Protein AF-A0AAD1U0U0-F1 (afdb_monomer_lite)

pLDDT: mean 70.33, std 24.18, range [26.95, 98.44]

Secondary structure (DSSP, 8-state):
---------------------------SS----HHHHHHHHHHHHHHHHHHHTS-HHHHHHHHHHS-S-HHHHHHHHHHHHHHHHHHHHHHHHHHHHHHHHHHHHHHHHHHHHHHHHHHHHHHHHHHHHHHHHHHHHHHHHHHHHHHHHHHHHHHHHHHHHHHHHHHHHHHHHHHHHHHHHHHHHHHHHHHHHHHHHHHHHHHHHHHHHHHHHHHHHHHHHHHHHHHHHHHHHHHHHHHHHHHHHHHHHHHHHHHHHHHHHHHHHHHHHHHHHHHHHHHHHHHHHHHHHHHHHHHTTS------------------------------------------------------------------S---------------------------------------------------SSSTTHHHHHHHHHHHHHHHHHHHHHHHHHHHHHHHHHHHHHHHHHHHHHHHHHHTTSS----------------------------------------SHHHHHHHHHHHHT--HHHHHHHHHHHHHHHHSTTHHHHTTS-HHHHHHHHHHTT--GGGHHHHHHHHHHHHHHHHHHHHHHHHHHHHHHHTS---------------------------------------

Foldseek 3Di:
DDDDDDDDDDPDDDPPPPPDPPDPDPPPPPCPPPVVVVVVVVVVVVVVVVLVPDDPVVVVVVVVVVVPVVVVVVVVVVVVVVVVVVVVVVVVVVVVVVVVVVVVVVVVVVVVVVVVVVVVVVVVVVVVVVVVVVVVVVVVVVVVVVVVVVVVVVVVVVVVVVVVVVVVVVVVVVVVVVVVVVVVVVVVVVVVVVVVVVVVVVVVVVVVVVVVVVVVVVVVVVVVVVVVVVVVVVVVVVVVVVVVVVVVVVVVVVVVVVVVVVVVVVVVVVVVVVVVVVVVVVVVVVVVVVVVVVVPPDDDDDDDDDDDDDDDDDDDDDDDDDDDDDDDDDDDDDDDDDDDDDDDDDDDDDDDDDDDDDDDDDDDDDDDDDDDDDDPDDDDDDDDDDDDDDDDDDDDDDDDDDDDDDDDDDDDDDDPDPPVPVVVVVVVVVVVVVVVVVVVVVVVVVVVVVVVVVVVVVVVVVVVVVVVVVVVPPDDDDDDDDDDDDDDDDDDDDDDDDDDDDDDDDDDDDDPDDPPVVVVVVVVVVVVPDDVLLVVLLVLLVVLLVPDPPNVVCVPDDSVVVVVVCVVVVPDSVCSNVVSNVVSVVVVVVVVVVVVVVVVVVCVVVPPPPPDDDDDDDDDDDDDDDDDDDDDDDDDDDDDDDDDDDD

Sequence (647 aa):
MIPTSLSNQPRKGVRKSFRRRSSRKNKDYADIDDNNLAYISKMIDDFKYKVDDLSYTEKKALQNSYNVNIEDELVDAYKAINSIEKDLKKLVSVSEMVLEKCDDYDIKLQSVTQEKQDLASDIQYLQEMYDQVKEREVQKNSKMQDLEQEIENLQNKNKELKQENDWFETKISTLQEETEIKADEIDQEKANTDHIDKKYRDKLSSLRLEIDDKKEEISILNKALENERNSADAIEKQKDKFLKEISALKETNKDIKEKMHHYKKSCRKINDELQKSFQINSELEMKIAKLEMERTQHFHRPQKKLGESIPSNLLQMKDTKESQNLFDYQNNTLDEDLIDEDIHEVEFSDIVSDKNKTCQLDSLADELDFYDQADDQHDDYYYNNTEVYEDQAPQNHDFQTEETLEIDSEEISDQDEHILENSSQSEFEVRYQTNRTMEERLEMKSQEENYEEDKHTESSKEDILIQDQHQRKNTGTSSDLDSYMLCKNCMKEKGIIYEKKESEEAKSSKSAKSNTSEKEDKNLAYLKNRNPMKEFFVLTAQAVKLNSPYMNTILNLHVNQMYEQVQKDNTPFYKWSEWIEETLHRIIVKKIYSEAFIKQNMNKILSRPRSKSHSRSPAPRQPPKSPPKQTPTQKKPRRKNSASSNS

Organism: Euplotes crassus (NCBI:txid5936)

Structure (mmCIF, N/CA/C/O backbone):
data_AF-A0AAD1U0U0-F1
#
_entry.id   AF-A0AAD1U0U0-F1
#
loop_
_atom_site.group_PDB
_atom_site.id
_atom_site.type_symbol
_atom_site.label_atom_id
_atom_site.label_alt_id
_atom_site.label_comp_id
_atom_site.label_asym_id
_atom_site.label_entity_id
_atom_site.label_seq_id
_atom_site.pdbx_PDB_ins_code
_atom_site.Cartn_x
_atom_site.Cartn_y
_atom_site.Cartn_z
_atom_site.occupancy
_atom_site.B_iso_or_equiv
_atom_site.auth_seq_id
_atom_site.auth_comp_id
_atom_site.auth_asym_id
_atom_site.auth_atom_id
_atom_site.pdbx_PDB_model_num
ATOM 1 N N . MET A 1 1 ? 32.831 19.933 -7.965 1.00 36.50 1 MET A N 1
ATOM 2 C CA . MET A 1 1 ? 33.942 20.739 -8.523 1.00 36.50 1 MET A CA 1
ATOM 3 C C . MET A 1 1 ? 34.100 20.377 -9.996 1.00 36.50 1 MET A C 1
ATOM 5 O O . MET A 1 1 ? 34.461 19.248 -10.285 1.00 36.50 1 MET A O 1
ATOM 9 N N . ILE A 1 2 ? 33.739 21.280 -10.911 1.00 35.88 2 ILE A N 1
ATOM 10 C CA . ILE A 1 2 ? 33.733 21.055 -12.370 1.00 35.88 2 ILE A CA 1
ATOM 11 C C . ILE A 1 2 ? 34.840 21.921 -12.985 1.00 35.88 2 ILE A C 1
ATOM 13 O O . ILE A 1 2 ? 34.840 23.126 -12.715 1.00 35.88 2 ILE A O 1
ATOM 17 N N . PRO A 1 3 ? 35.754 21.385 -13.814 1.00 53.16 3 PRO A N 1
ATOM 18 C CA . PRO A 1 3 ? 36.706 22.216 -14.522 1.00 53.16 3 PRO A CA 1
ATOM 19 C C . PRO A 1 3 ? 36.216 22.570 -15.935 1.00 53.16 3 PRO A C 1
ATOM 21 O O . PRO A 1 3 ? 35.903 21.721 -16.763 1.00 53.16 3 PRO A O 1
ATOM 24 N N . THR A 1 4 ? 36.254 23.879 -16.181 1.00 40.59 4 THR A N 1
ATOM 25 C CA . THR A 1 4 ? 36.732 24.553 -17.400 1.00 40.59 4 THR A CA 1
ATOM 26 C C . THR A 1 4 ? 36.041 24.304 -18.742 1.00 40.59 4 THR A C 1
ATOM 28 O O . THR A 1 4 ? 36.277 23.343 -19.467 1.00 40.59 4 THR A O 1
ATOM 31 N N . SER A 1 5 ? 35.324 25.358 -19.123 1.00 46.16 5 SER A N 1
ATOM 32 C CA . SER A 1 5 ? 35.104 25.869 -20.470 1.00 46.16 5 SER A CA 1
ATOM 33 C C . SER A 1 5 ? 36.336 25.798 -21.389 1.00 46.16 5 SER A C 1
ATOM 35 O O . SER A 1 5 ? 37.386 26.376 -21.113 1.00 46.16 5 SER A O 1
ATOM 37 N N . LEU A 1 6 ? 36.159 25.188 -22.565 1.00 40.03 6 LEU A N 1
ATOM 38 C CA . LEU A 1 6 ? 37.072 25.310 -23.704 1.00 40.03 6 LEU A CA 1
ATOM 39 C C . LEU A 1 6 ? 36.386 26.050 -24.859 1.00 40.03 6 LEU A C 1
ATOM 41 O O . LEU A 1 6 ? 35.700 25.480 -25.697 1.00 40.03 6 LEU A O 1
ATOM 45 N N . SER A 1 7 ? 36.577 27.369 -24.830 1.00 41.62 7 SER A N 1
ATOM 46 C CA . SER A 1 7 ? 37.058 28.211 -25.934 1.00 41.62 7 SER A CA 1
ATOM 47 C C . SER A 1 7 ? 36.774 27.737 -27.372 1.00 41.62 7 SER A C 1
ATOM 49 O O . SER A 1 7 ? 37.523 26.962 -27.968 1.00 41.62 7 SER A O 1
ATOM 51 N N . ASN A 1 8 ? 35.734 28.328 -27.965 1.00 46.19 8 ASN A N 1
ATOM 52 C CA . ASN A 1 8 ? 35.511 28.393 -29.407 1.00 46.19 8 ASN A CA 1
ATOM 53 C C . ASN A 1 8 ? 36.633 29.195 -30.094 1.00 46.19 8 ASN A C 1
ATOM 55 O O . ASN A 1 8 ? 36.686 30.421 -29.993 1.00 46.19 8 ASN A O 1
ATOM 59 N N . GLN A 1 9 ? 37.495 28.515 -30.851 1.00 38.00 9 GLN A N 1
ATOM 60 C CA . GLN A 1 9 ? 38.409 29.141 -31.813 1.00 38.00 9 GLN A CA 1
ATOM 61 C C . GLN A 1 9 ? 37.787 29.103 -33.223 1.00 38.00 9 GLN A C 1
ATOM 63 O O . GLN A 1 9 ? 37.412 28.027 -33.697 1.00 38.00 9 GLN A O 1
ATOM 68 N N . PRO A 1 10 ? 37.698 30.237 -33.943 1.00 45.94 10 PRO A N 1
ATOM 69 C CA . PRO A 1 10 ? 37.178 30.262 -35.303 1.00 45.94 10 PRO A CA 1
ATOM 70 C C . PRO A 1 10 ? 38.199 29.654 -36.274 1.00 45.94 10 PRO A C 1
ATOM 72 O O . PRO A 1 10 ? 39.326 30.139 -36.416 1.00 45.94 10 PRO A O 1
ATOM 75 N N . ARG A 1 11 ? 37.798 28.589 -36.980 1.00 44.91 11 ARG A N 1
ATOM 76 C CA . ARG A 1 11 ? 38.588 27.983 -38.061 1.00 44.91 11 ARG A CA 1
ATOM 77 C C . ARG A 1 11 ? 38.827 29.020 -39.164 1.00 44.91 11 ARG A C 1
ATOM 79 O O . ARG A 1 11 ? 37.921 29.390 -39.905 1.00 44.91 11 ARG A O 1
ATOM 86 N N . LYS A 1 12 ? 40.075 29.481 -39.270 1.00 44.38 12 LYS A N 1
ATOM 87 C CA . LYS A 1 12 ? 40.569 30.335 -40.355 1.00 44.38 12 LYS A CA 1
ATOM 88 C C . LYS A 1 12 ? 40.355 29.625 -41.695 1.00 44.38 12 LYS A C 1
ATOM 90 O O . LYS A 1 12 ? 40.937 28.575 -41.952 1.00 44.38 12 LYS A O 1
ATOM 95 N N . GLY A 1 13 ? 39.523 30.220 -42.548 1.00 44.41 13 GLY A N 1
ATOM 96 C CA . GLY A 1 13 ? 39.290 29.771 -43.914 1.00 44.41 13 GLY A CA 1
ATOM 97 C C . GLY A 1 13 ? 40.572 29.814 -44.743 1.00 44.41 13 GLY A C 1
ATOM 98 O O . GLY A 1 13 ? 41.106 30.882 -45.044 1.00 44.41 13 GLY A O 1
ATOM 99 N N . VAL A 1 14 ? 41.048 28.641 -45.151 1.00 45.06 14 VAL A N 1
ATOM 100 C CA . VAL A 1 14 ? 42.118 28.494 -46.139 1.00 45.06 14 VAL A CA 1
ATOM 101 C C . VAL A 1 14 ? 41.505 28.720 -47.522 1.00 45.06 14 VAL A C 1
ATOM 103 O O . VAL A 1 14 ? 41.015 27.798 -48.172 1.00 45.06 14 VAL A O 1
ATOM 106 N N . ARG A 1 15 ? 41.509 29.976 -47.983 1.00 43.19 15 ARG A N 1
ATOM 107 C CA . ARG A 1 15 ? 41.239 30.320 -49.386 1.00 43.19 15 ARG A CA 1
ATOM 108 C C . ARG A 1 15 ? 42.351 29.727 -50.257 1.00 43.19 15 ARG A C 1
ATOM 110 O O . ARG A 1 15 ? 43.409 30.332 -50.413 1.00 43.19 15 ARG A O 1
ATOM 117 N N . LYS A 1 16 ? 42.117 28.545 -50.837 1.00 49.50 16 LYS A N 1
ATOM 118 C CA . LYS A 1 16 ? 42.937 28.014 -51.935 1.00 49.50 16 LYS A CA 1
ATOM 119 C C . LYS A 1 16 ? 42.712 28.896 -53.164 1.00 49.50 16 LYS A C 1
ATOM 121 O O . LYS A 1 16 ? 41.700 28.798 -53.851 1.00 49.50 16 LYS A O 1
ATOM 126 N N . SER A 1 17 ? 43.655 29.797 -53.406 1.00 41.38 17 SER A N 1
ATOM 127 C CA . SER A 1 17 ? 43.750 30.594 -54.621 1.00 41.38 17 SER A CA 1
ATOM 128 C C . SER A 1 17 ? 43.980 29.670 -55.818 1.00 41.38 17 SER A C 1
ATOM 130 O O . SER A 1 17 ? 45.061 29.119 -56.024 1.00 41.38 17 SER A O 1
ATOM 132 N N . PHE A 1 18 ? 42.934 29.498 -56.623 1.00 42.28 18 PHE A N 1
ATOM 133 C CA . PHE A 1 18 ? 42.997 28.870 -57.937 1.00 42.28 18 PHE A CA 1
ATOM 134 C C . PHE A 1 18 ? 43.874 29.746 -58.851 1.00 42.28 18 PHE A C 1
ATOM 136 O O . PHE A 1 18 ? 43.409 30.694 -59.487 1.00 42.28 18 PHE A O 1
ATOM 143 N N . ARG A 1 19 ? 45.183 29.467 -58.891 1.00 43.00 19 ARG A N 1
ATOM 144 C CA . ARG A 1 19 ? 46.082 29.992 -59.926 1.00 43.00 19 ARG A CA 1
ATOM 145 C C . ARG A 1 19 ? 45.639 29.396 -61.262 1.00 43.00 19 ARG A C 1
ATOM 147 O O . ARG A 1 19 ? 46.023 28.283 -61.610 1.00 43.00 19 ARG A O 1
ATOM 154 N N . ARG A 1 20 ? 44.854 30.157 -62.027 1.00 42.75 20 ARG A N 1
ATOM 155 C CA . ARG A 1 20 ? 44.736 29.973 -63.477 1.00 42.75 20 ARG A CA 1
ATOM 156 C C . ARG A 1 20 ? 46.156 29.986 -64.051 1.00 42.75 20 ARG A C 1
ATOM 158 O O . ARG A 1 20 ? 46.801 31.033 -64.061 1.00 42.75 20 ARG A O 1
ATOM 165 N N . ARG A 1 21 ? 46.662 28.833 -64.501 1.00 43.31 21 ARG A N 1
ATOM 166 C CA . ARG A 1 21 ? 47.810 28.771 -65.414 1.00 43.31 21 ARG A CA 1
ATOM 167 C C . ARG A 1 21 ? 47.353 29.403 -66.726 1.00 43.31 21 ARG A C 1
ATOM 169 O O . ARG A 1 21 ? 46.822 28.738 -67.605 1.00 43.31 21 ARG A O 1
ATOM 176 N N . SER A 1 22 ? 47.502 30.719 -66.817 1.00 44.03 22 SER A N 1
ATOM 177 C CA . SER A 1 22 ? 47.452 31.431 -68.081 1.00 44.03 22 SER A CA 1
ATOM 178 C C . SER A 1 22 ? 48.568 30.889 -68.968 1.00 44.03 22 SER A C 1
ATOM 180 O O . SER A 1 22 ? 49.738 30.998 -68.606 1.00 44.03 22 SER A O 1
ATOM 182 N N . SER A 1 23 ? 48.187 30.294 -70.098 1.00 47.66 23 SER A N 1
ATOM 183 C CA . SER A 1 23 ? 48.864 30.407 -71.392 1.00 47.66 23 SER A CA 1
ATOM 184 C C . SER A 1 23 ? 50.284 30.988 -71.303 1.00 47.66 23 SER A C 1
ATOM 186 O O . SER A 1 23 ? 50.476 32.194 -71.485 1.00 47.66 23 SER A O 1
ATOM 188 N N . ARG A 1 24 ? 51.289 30.134 -71.060 1.00 47.12 24 ARG A N 1
ATOM 189 C CA . ARG A 1 24 ? 52.658 30.433 -71.490 1.00 47.12 24 ARG A CA 1
ATOM 190 C C . ARG A 1 24 ? 52.608 30.478 -73.013 1.00 47.12 24 ARG A C 1
ATOM 192 O O . ARG A 1 24 ? 52.646 29.451 -73.676 1.00 47.12 24 ARG A O 1
ATOM 199 N N . LYS A 1 25 ? 52.413 31.681 -73.550 1.00 50.91 25 LYS A N 1
ATOM 200 C CA . LYS A 1 25 ? 52.698 31.974 -74.948 1.00 50.91 25 LYS A CA 1
ATOM 201 C C . LYS A 1 25 ? 54.181 31.659 -75.133 1.00 50.91 25 LYS A C 1
ATOM 203 O O . LYS A 1 25 ? 54.999 32.305 -74.485 1.00 50.91 25 LYS A O 1
ATOM 208 N N . ASN A 1 26 ? 54.494 30.659 -75.954 1.00 46.81 26 ASN A N 1
ATOM 209 C CA . ASN A 1 26 ? 55.820 30.476 -76.534 1.00 46.81 26 ASN A CA 1
ATOM 210 C C . ASN A 1 26 ? 56.212 31.808 -77.182 1.00 46.81 26 ASN A C 1
ATOM 212 O O . ASN A 1 26 ? 55.686 32.166 -78.234 1.00 46.81 26 ASN A O 1
ATOM 216 N N . LYS A 1 27 ? 57.056 32.576 -76.494 1.00 49.09 27 LYS A N 1
ATOM 217 C CA . LYS A 1 27 ? 57.597 33.860 -76.950 1.00 49.09 27 LYS A CA 1
ATOM 218 C C . LYS A 1 27 ? 59.103 33.756 -77.228 1.00 49.09 27 LYS A C 1
ATOM 220 O O . LYS A 1 27 ? 59.750 34.778 -77.387 1.00 49.09 27 LYS A O 1
ATOM 225 N N . ASP A 1 28 ? 59.613 32.527 -77.337 1.00 50.16 28 ASP A N 1
ATOM 226 C CA . ASP A 1 28 ? 61.048 32.218 -77.368 1.00 50.16 28 ASP A CA 1
ATOM 227 C C . ASP A 1 28 ? 61.528 31.720 -78.751 1.00 50.16 28 ASP A C 1
ATOM 229 O O . ASP A 1 28 ? 62.601 31.146 -78.864 1.00 50.16 28 ASP A O 1
ATOM 233 N N . TYR A 1 29 ? 60.749 31.937 -79.822 1.00 51.44 29 TYR A N 1
ATOM 234 C CA . TYR A 1 29 ? 61.139 31.595 -81.206 1.00 51.44 29 TYR A CA 1
ATOM 235 C C . TYR A 1 29 ? 61.233 32.812 -82.145 1.00 51.44 29 TYR A C 1
ATOM 237 O O . TYR A 1 29 ? 61.257 32.647 -83.360 1.00 51.44 29 TYR A O 1
ATOM 245 N N . ALA A 1 30 ? 61.274 34.032 -81.601 1.00 51.22 30 ALA A N 1
ATOM 246 C CA . ALA A 1 30 ? 61.360 35.267 -82.390 1.00 51.22 30 ALA A CA 1
ATOM 247 C C . ALA A 1 30 ? 62.733 35.964 -82.330 1.00 51.22 30 ALA A C 1
ATOM 249 O O . ALA A 1 30 ? 62.846 37.067 -82.844 1.00 51.22 30 ALA A O 1
ATOM 250 N N . ASP A 1 31 ? 63.758 35.314 -81.772 1.00 52.56 31 ASP A N 1
ATOM 251 C CA . ASP A 1 31 ? 65.154 35.758 -81.864 1.00 52.56 31 ASP A CA 1
ATOM 252 C C . ASP A 1 31 ? 65.916 34.800 -82.796 1.00 52.56 31 ASP A C 1
ATOM 254 O O . ASP A 1 31 ? 66.791 34.038 -82.387 1.00 52.56 31 ASP A O 1
ATOM 258 N N . ILE A 1 32 ? 65.543 34.786 -84.080 1.00 55.25 32 ILE A N 1
ATOM 259 C CA . ILE A 1 32 ? 66.512 34.402 -85.111 1.00 55.25 32 ILE A CA 1
ATOM 260 C C . ILE A 1 32 ? 67.440 35.607 -85.211 1.00 55.25 32 ILE A C 1
ATOM 262 O O . ILE A 1 32 ? 67.075 36.608 -85.817 1.00 55.25 32 ILE A O 1
ATOM 266 N N . ASP A 1 33 ? 68.585 35.511 -84.537 1.00 58.72 33 ASP A N 1
ATOM 267 C CA . ASP A 1 33 ? 69.650 36.509 -84.489 1.00 58.72 33 ASP A CA 1
ATOM 268 C C . ASP A 1 33 ? 69.796 37.272 -85.819 1.00 58.72 33 ASP A C 1
ATOM 270 O O . ASP A 1 33 ? 70.274 36.715 -86.814 1.00 58.72 33 ASP A O 1
ATOM 274 N N . ASP A 1 34 ? 69.487 38.573 -85.819 1.00 61.00 34 ASP A N 1
ATOM 275 C CA . ASP A 1 34 ? 69.817 39.503 -86.913 1.00 61.00 34 ASP A CA 1
ATOM 276 C C . ASP A 1 34 ? 71.318 39.438 -87.282 1.00 61.00 34 ASP A C 1
ATOM 278 O O . ASP A 1 34 ? 71.718 39.749 -88.406 1.00 61.00 34 ASP A O 1
ATOM 282 N N . ASN A 1 35 ? 72.159 38.940 -86.365 1.00 63.62 35 ASN A N 1
ATOM 283 C CA . ASN A 1 35 ? 73.574 38.651 -86.594 1.00 63.62 35 ASN A CA 1
ATOM 284 C C . ASN A 1 35 ? 73.818 37.570 -87.662 1.00 63.62 35 ASN A C 1
ATOM 286 O O . ASN A 1 35 ? 74.801 37.670 -88.399 1.00 63.62 35 ASN A O 1
ATOM 290 N N . ASN A 1 36 ? 72.940 36.571 -87.799 1.00 63.91 36 ASN A N 1
ATOM 291 C CA . ASN A 1 36 ? 73.080 35.538 -88.832 1.00 63.91 36 ASN A CA 1
ATOM 292 C C . ASN A 1 36 ? 72.723 36.083 -90.220 1.00 63.91 36 ASN A C 1
ATOM 294 O O . ASN A 1 36 ? 73.414 35.777 -91.193 1.00 63.91 36 ASN A O 1
ATOM 298 N N . LEU A 1 37 ? 71.707 36.949 -90.315 1.00 71.00 37 LEU A N 1
ATOM 299 C CA . LEU A 1 37 ? 71.392 37.642 -91.567 1.00 71.00 37 LEU A CA 1
ATOM 300 C C . LEU A 1 37 ? 72.493 38.638 -91.954 1.00 71.00 37 LEU A C 1
ATOM 302 O O . LEU A 1 37 ? 72.894 38.671 -93.117 1.00 71.00 37 LEU A O 1
ATOM 306 N N . ALA A 1 38 ? 73.043 39.389 -90.995 1.00 74.31 38 ALA A N 1
ATOM 307 C CA . ALA A 1 38 ? 74.148 40.316 -91.243 1.00 74.31 38 ALA A CA 1
ATOM 308 C C . ALA A 1 38 ? 75.435 39.598 -91.696 1.00 74.31 38 ALA A C 1
ATOM 310 O O . ALA A 1 38 ? 76.125 40.075 -92.600 1.00 74.31 38 ALA A O 1
ATOM 311 N N . TYR A 1 39 ? 75.742 38.432 -91.116 1.00 76.94 39 TYR A N 1
ATOM 312 C CA . TYR A 1 39 ? 76.887 37.612 -91.520 1.00 76.94 39 TYR A CA 1
ATOM 313 C C . TYR A 1 39 ? 76.736 37.072 -92.948 1.00 76.94 39 TYR A C 1
ATOM 315 O O . TYR A 1 39 ? 77.674 37.174 -93.741 1.00 76.94 39 TYR A O 1
ATOM 323 N N . ILE A 1 40 ? 75.549 36.567 -93.303 1.00 73.94 40 ILE A N 1
ATOM 324 C CA . ILE A 1 40 ? 75.258 36.097 -94.666 1.00 73.94 40 ILE A CA 1
ATOM 325 C C . ILE A 1 40 ? 75.335 37.261 -95.663 1.00 73.94 40 ILE A C 1
ATOM 327 O O . ILE A 1 40 ? 75.957 37.112 -96.714 1.00 73.94 40 ILE A O 1
ATOM 331 N N . SER A 1 41 ? 74.790 38.434 -95.322 1.00 80.19 41 SER A N 1
ATOM 332 C CA . SER A 1 41 ? 74.857 39.620 -96.188 1.00 80.19 41 SER A CA 1
ATOM 333 C C . SER A 1 41 ? 76.301 40.059 -96.446 1.00 80.19 41 SER A C 1
ATOM 335 O O . SER A 1 41 ? 76.681 40.268 -97.596 1.00 80.19 41 SER A O 1
ATOM 337 N N . LYS A 1 42 ? 77.139 40.104 -95.402 1.00 82.12 42 LYS A N 1
ATOM 338 C CA . LYS A 1 42 ? 78.563 40.441 -95.537 1.00 82.12 42 LYS A CA 1
ATOM 339 C C . LYS A 1 42 ? 79.320 39.425 -96.396 1.00 82.12 42 LYS A C 1
ATOM 341 O O . LYS A 1 42 ? 80.149 39.812 -97.211 1.00 82.12 42 LYS A O 1
ATOM 346 N N . MET A 1 43 ? 79.017 38.136 -96.250 1.00 79.25 43 MET A N 1
ATOM 347 C CA . MET A 1 43 ? 79.652 37.087 -97.049 1.00 79.25 43 MET A CA 1
ATOM 348 C C . MET A 1 43 ? 79.281 37.195 -98.538 1.00 79.25 43 MET A C 1
ATOM 350 O O . MET A 1 43 ? 80.135 36.973 -99.394 1.00 79.25 43 MET A O 1
ATOM 354 N N . ILE A 1 44 ? 78.032 37.574 -98.846 1.00 79.75 44 ILE A N 1
ATOM 355 C CA . ILE A 1 44 ? 77.566 37.839 -100.217 1.00 79.75 44 ILE A CA 1
ATOM 356 C C . ILE A 1 44 ? 78.276 39.063 -100.808 1.00 79.75 44 ILE A C 1
ATOM 358 O O . ILE A 1 44 ? 78.692 39.018 -101.967 1.00 79.75 44 ILE A O 1
ATOM 362 N N . ASP A 1 45 ? 78.445 40.132 -100.030 1.00 81.75 45 ASP A N 1
ATOM 363 C CA . ASP A 1 45 ? 79.124 41.348 -100.489 1.00 81.75 45 ASP A CA 1
ATOM 364 C C . ASP A 1 45 ? 80.631 41.119 -100.707 1.00 81.75 45 ASP A C 1
ATOM 366 O O . ASP A 1 45 ? 81.165 41.522 -101.742 1.00 81.75 45 ASP A O 1
ATOM 370 N N . ASP A 1 46 ? 81.296 40.371 -99.819 1.00 78.94 46 ASP A N 1
ATOM 371 C CA . ASP A 1 46 ? 82.694 39.949 -99.995 1.00 78.94 46 ASP A CA 1
ATOM 372 C C . ASP A 1 46 ? 82.865 39.054 -101.240 1.00 78.94 46 ASP A C 1
ATOM 374 O O . ASP A 1 46 ? 83.877 39.138 -101.945 1.00 78.94 46 ASP A O 1
ATOM 378 N N . PHE A 1 47 ? 81.877 38.202 -101.542 1.00 75.56 47 PHE A N 1
ATOM 379 C CA . PHE A 1 47 ? 81.871 37.391 -102.762 1.00 75.56 47 PHE A CA 1
ATOM 380 C C . PHE A 1 47 ? 81.680 38.239 -104.019 1.00 75.56 47 PHE A C 1
ATOM 382 O O . PHE A 1 47 ? 82.400 38.031 -104.994 1.00 75.56 47 PHE A O 1
ATOM 389 N N . LYS A 1 48 ? 80.758 39.209 -104.006 1.00 78.06 48 LYS A N 1
ATOM 390 C CA . LYS A 1 48 ? 80.564 40.138 -105.130 1.00 78.06 48 LYS A CA 1
ATOM 391 C C . LYS A 1 48 ? 81.834 40.922 -105.429 1.00 78.06 48 LYS A C 1
ATOM 393 O O . LYS A 1 48 ? 82.244 40.973 -106.583 1.00 78.06 48 LYS A O 1
ATOM 398 N N . TYR A 1 49 ? 82.497 41.436 -104.394 1.00 80.00 49 TYR A N 1
ATOM 399 C CA . TYR A 1 49 ? 83.735 42.197 -104.555 1.00 80.00 49 TYR A CA 1
ATOM 400 C C . TYR A 1 49 ? 84.852 41.344 -105.177 1.00 80.00 49 TYR A C 1
ATOM 402 O O . TYR A 1 49 ? 85.513 41.764 -106.123 1.00 80.00 49 TYR A O 1
ATOM 410 N N . LYS A 1 50 ? 85.008 40.093 -104.716 1.00 74.69 50 LYS A N 1
ATOM 411 C CA . LYS A 1 50 ? 85.962 39.138 -105.308 1.00 74.69 50 LYS A CA 1
ATOM 412 C C . LYS A 1 50 ? 85.614 38.749 -106.741 1.00 74.69 50 LYS A C 1
ATOM 414 O O . LYS A 1 50 ? 86.519 38.490 -107.526 1.00 74.69 50 LYS A O 1
ATOM 419 N N . VAL A 1 51 ? 84.328 38.667 -107.080 1.00 67.12 51 VAL A N 1
ATOM 420 C CA . VAL A 1 51 ? 83.886 38.363 -108.445 1.00 67.12 51 VAL A CA 1
ATOM 421 C C . VAL A 1 51 ? 84.142 39.550 -109.370 1.00 67.12 51 VAL A C 1
ATOM 423 O O . VAL A 1 51 ? 84.561 39.337 -110.506 1.00 67.12 51 VAL A O 1
ATOM 426 N N . ASP A 1 52 ? 83.955 40.785 -108.909 1.00 73.94 52 ASP A N 1
ATOM 427 C CA . ASP A 1 52 ? 84.142 41.977 -109.737 1.00 73.94 52 ASP A CA 1
ATOM 428 C C . ASP A 1 52 ? 85.613 42.241 -110.099 1.00 73.94 52 ASP A C 1
ATOM 430 O O . ASP A 1 52 ? 85.865 42.585 -111.259 1.00 73.94 52 ASP A O 1
ATOM 434 N N . ASP A 1 53 ? 86.560 41.934 -109.204 1.00 73.31 53 ASP A N 1
ATOM 435 C CA . ASP A 1 53 ? 88.014 42.088 -109.412 1.00 73.31 53 ASP A CA 1
ATOM 436 C C . ASP A 1 53 ? 88.658 41.041 -110.353 1.00 73.31 53 ASP A C 1
ATOM 438 O O . ASP A 1 53 ? 89.832 41.162 -110.711 1.00 73.31 53 ASP A O 1
ATOM 442 N N . LEU A 1 54 ? 87.917 40.020 -110.801 1.00 68.62 54 LEU A N 1
ATOM 443 C CA . LEU A 1 54 ? 88.446 39.004 -111.721 1.00 68.62 54 LEU A CA 1
ATOM 444 C C . LEU A 1 54 ? 88.547 39.512 -113.168 1.00 68.62 54 LEU A C 1
ATOM 446 O O . LEU A 1 54 ? 87.617 40.123 -113.713 1.00 68.62 54 LEU A O 1
ATOM 450 N N . SER A 1 55 ? 89.653 39.166 -113.835 1.00 69.44 55 SER A N 1
ATOM 451 C CA . SER A 1 55 ? 89.883 39.428 -115.262 1.00 69.44 55 SER A CA 1
ATOM 452 C C . SER A 1 55 ? 88.798 38.781 -116.135 1.00 69.44 55 SER A C 1
ATOM 454 O O . SER A 1 55 ? 88.312 37.695 -115.830 1.00 69.44 55 SER A O 1
ATOM 456 N N . TYR A 1 56 ? 88.438 39.385 -117.276 1.00 67.81 56 TYR A N 1
ATOM 457 C CA . TYR A 1 56 ? 87.452 38.820 -118.216 1.00 67.81 56 TYR A CA 1
ATOM 458 C C . TYR A 1 56 ? 87.788 37.375 -118.640 1.00 67.81 56 TYR A C 1
ATOM 460 O O . TYR A 1 56 ? 86.891 36.552 -118.829 1.00 67.81 56 TYR A O 1
ATOM 468 N N . THR A 1 57 ? 89.075 37.030 -118.740 1.00 64.75 57 THR A N 1
ATOM 469 C CA . THR A 1 57 ? 89.516 35.663 -119.054 1.00 64.75 57 THR A CA 1
ATOM 470 C C . THR A 1 57 ? 89.374 34.706 -117.872 1.00 64.75 57 THR A C 1
ATOM 472 O O . THR A 1 57 ? 89.075 33.538 -118.094 1.00 64.75 57 THR A O 1
ATOM 475 N N . GLU A 1 58 ? 89.514 35.183 -116.633 1.00 61.97 58 GLU A N 1
ATOM 476 C CA . GLU A 1 58 ? 89.262 34.398 -115.414 1.00 61.97 58 GLU A CA 1
ATOM 477 C C . GLU A 1 58 ? 87.767 34.233 -115.153 1.00 61.97 58 GLU A C 1
ATOM 479 O O . GLU A 1 58 ? 87.334 33.129 -114.848 1.00 61.97 58 GLU A O 1
ATOM 484 N N . LYS A 1 59 ? 86.957 35.277 -115.381 1.00 61.19 59 LYS A N 1
ATOM 485 C CA . LYS A 1 59 ? 85.488 35.193 -115.374 1.00 61.19 59 LYS A CA 1
ATOM 486 C C . LYS A 1 59 ? 84.999 34.153 -116.381 1.00 61.19 59 LYS A C 1
ATOM 488 O O . LYS A 1 59 ? 84.166 33.326 -116.038 1.00 61.19 59 LYS A O 1
ATOM 493 N N . LYS A 1 60 ? 85.571 34.124 -117.591 1.00 59.56 60 LYS A N 1
ATOM 494 C CA . LYS A 1 60 ? 85.232 33.138 -118.632 1.00 59.56 60 LYS A CA 1
ATOM 495 C C . LYS A 1 60 ? 85.783 31.734 -118.346 1.00 59.56 60 LYS A C 1
ATOM 497 O O . LYS A 1 60 ? 85.139 30.752 -118.701 1.00 59.56 60 LYS A O 1
ATOM 502 N N . ALA A 1 61 ? 86.945 31.618 -117.702 1.00 60.66 61 ALA A N 1
ATOM 503 C CA . ALA A 1 61 ? 87.502 30.336 -117.269 1.00 60.66 61 ALA A CA 1
ATOM 504 C C . ALA A 1 61 ? 86.722 29.740 -116.088 1.00 60.66 61 ALA A C 1
ATOM 506 O O . ALA A 1 61 ? 86.459 28.545 -116.109 1.00 60.66 61 ALA A O 1
ATOM 507 N N . LEU A 1 62 ? 86.272 30.562 -115.132 1.00 60.75 62 LEU A N 1
ATOM 508 C CA . LEU A 1 62 ? 85.328 30.171 -114.082 1.00 60.75 62 LEU A CA 1
ATOM 509 C C . LEU A 1 62 ? 83.982 29.779 -114.685 1.00 60.75 62 LEU A C 1
ATOM 511 O O . LEU A 1 62 ? 83.465 28.724 -114.362 1.00 60.75 62 LEU A O 1
ATOM 515 N N . GLN A 1 63 ? 83.447 30.549 -115.630 1.00 58.06 63 GLN A N 1
ATOM 516 C CA . GLN A 1 63 ? 82.192 30.216 -116.310 1.00 58.06 63 GLN A CA 1
ATOM 517 C C . GLN A 1 63 ? 82.282 28.907 -117.122 1.00 58.06 63 GLN A C 1
ATOM 519 O O . GLN A 1 63 ? 81.300 28.181 -117.220 1.00 58.06 63 GLN A O 1
ATOM 524 N N . ASN A 1 64 ? 83.467 28.563 -117.642 1.00 55.53 64 ASN A N 1
ATOM 525 C CA . ASN A 1 64 ? 83.723 27.295 -118.334 1.00 55.53 64 ASN A CA 1
ATOM 526 C C . ASN A 1 64 ? 84.137 26.143 -117.398 1.00 55.53 64 ASN A C 1
ATOM 528 O O . ASN A 1 64 ? 83.928 24.991 -117.762 1.00 55.53 64 ASN A O 1
ATOM 532 N N . SER A 1 65 ? 84.694 26.404 -116.210 1.00 55.41 65 SER A N 1
ATOM 533 C CA . SER A 1 65 ? 84.907 25.381 -115.173 1.00 55.41 65 SER A CA 1
ATOM 534 C C . SER A 1 65 ? 83.627 25.092 -114.385 1.00 55.41 65 SER A C 1
ATOM 536 O O . SER A 1 65 ? 83.500 24.016 -113.818 1.00 55.41 65 SER A O 1
ATOM 538 N N . TYR A 1 66 ? 82.681 26.038 -114.387 1.00 51.16 66 TYR A N 1
ATOM 539 C CA . TYR A 1 66 ? 81.291 25.897 -113.945 1.00 51.16 66 TYR A CA 1
ATOM 540 C C . TYR A 1 66 ? 80.360 25.353 -115.045 1.00 51.16 66 TYR A C 1
ATOM 542 O O . TYR A 1 66 ? 79.177 25.183 -114.785 1.00 51.16 66 TYR A O 1
ATOM 550 N N . ASN A 1 67 ? 80.880 24.969 -116.224 1.00 49.50 67 ASN A N 1
ATOM 551 C CA . ASN A 1 67 ? 80.214 23.987 -117.098 1.00 49.50 67 ASN A CA 1
ATOM 552 C C . ASN A 1 67 ? 80.377 22.555 -116.536 1.00 49.50 67 ASN A C 1
ATOM 554 O O . ASN A 1 67 ? 80.461 21.582 -117.287 1.00 49.50 67 ASN A O 1
ATOM 558 N N . VAL A 1 68 ? 80.417 22.405 -115.206 1.00 55.59 68 VAL A N 1
ATOM 559 C CA . VAL A 1 68 ? 79.781 21.241 -114.590 1.00 55.59 68 VAL A CA 1
ATOM 560 C C . VAL A 1 68 ? 78.329 21.339 -115.030 1.00 55.59 68 VAL A C 1
ATOM 562 O O . VAL A 1 68 ? 77.722 22.401 -114.927 1.00 55.59 68 VAL A O 1
ATOM 565 N N . ASN A 1 69 ? 77.835 20.288 -115.666 1.00 63.56 69 ASN A N 1
ATOM 566 C CA . ASN A 1 69 ? 76.543 20.260 -116.327 1.00 63.56 69 ASN A CA 1
ATOM 567 C C . ASN A 1 69 ? 75.461 20.720 -115.331 1.00 63.56 69 ASN A C 1
ATOM 569 O O . ASN A 1 69 ? 75.066 19.958 -114.457 1.00 63.56 69 ASN A O 1
ATOM 573 N N . ILE A 1 70 ? 75.034 21.987 -115.410 1.00 72.00 70 ILE A N 1
ATOM 574 C CA . ILE A 1 70 ? 74.086 22.609 -114.465 1.00 72.00 70 ILE A CA 1
ATOM 575 C C . ILE A 1 70 ? 72.799 21.777 -114.390 1.00 72.00 70 ILE A C 1
ATOM 577 O O . ILE A 1 70 ? 72.140 21.722 -113.357 1.00 72.00 70 ILE A O 1
ATOM 581 N N . GLU A 1 71 ? 72.470 21.078 -115.477 1.00 75.94 71 GLU A N 1
ATOM 582 C CA . GLU A 1 71 ? 71.391 20.099 -115.535 1.00 75.94 71 GLU A CA 1
ATOM 583 C C . GLU A 1 71 ? 71.595 18.924 -114.563 1.00 75.94 71 GLU A C 1
ATOM 585 O O . GLU A 1 71 ? 70.648 18.560 -113.872 1.00 75.94 71 GLU A O 1
ATOM 590 N N . ASP A 1 72 ? 72.807 18.375 -114.435 1.00 80.50 72 ASP A N 1
ATOM 591 C CA . ASP A 1 72 ? 73.111 17.278 -113.505 1.00 80.50 72 ASP A CA 1
ATOM 592 C C . ASP A 1 72 ? 73.069 17.751 -112.042 1.00 80.50 72 ASP A C 1
ATOM 594 O O . ASP A 1 72 ? 72.468 17.083 -111.200 1.00 80.50 72 ASP A O 1
ATOM 598 N N . GLU A 1 73 ? 73.610 18.938 -111.736 1.00 81.38 73 GLU A N 1
ATOM 599 C CA . GLU A 1 73 ? 73.505 19.533 -110.392 1.00 81.38 73 GLU A CA 1
ATOM 600 C C . GLU A 1 73 ? 72.050 19.863 -110.022 1.00 81.38 73 GLU A C 1
ATOM 602 O O . GLU A 1 73 ? 71.630 19.620 -108.889 1.00 81.38 73 GLU A O 1
ATOM 607 N N . LEU A 1 74 ? 71.246 20.357 -110.971 1.00 82.31 74 LEU A N 1
ATOM 608 C CA . LEU A 1 74 ? 69.810 20.584 -110.773 1.00 82.31 74 LEU A CA 1
ATOM 609 C C . LEU A 1 74 ? 69.048 19.272 -110.568 1.00 82.31 74 LEU A C 1
ATOM 611 O O . LEU A 1 74 ? 68.152 19.213 -109.723 1.00 82.31 74 LEU A O 1
ATOM 615 N N . VAL A 1 75 ? 69.395 18.215 -111.305 1.00 87.00 75 VAL A N 1
ATOM 616 C CA . VAL A 1 75 ? 68.800 16.882 -111.141 1.00 87.00 75 VAL A CA 1
ATOM 617 C C . VAL A 1 75 ? 69.152 16.294 -109.774 1.00 87.00 75 VAL A C 1
ATOM 619 O O . VAL A 1 75 ? 68.274 15.736 -109.110 1.00 87.00 75 VAL A O 1
ATOM 622 N N . ASP A 1 76 ? 70.392 16.432 -109.315 1.00 86.81 76 ASP A N 1
ATOM 623 C CA . ASP A 1 76 ? 70.806 15.938 -108.001 1.00 86.81 76 ASP A CA 1
ATOM 624 C C . ASP A 1 76 ? 70.231 16.783 -106.856 1.00 86.81 76 ASP A C 1
ATOM 626 O O . ASP A 1 76 ? 69.753 16.216 -105.868 1.00 86.81 76 ASP A O 1
ATOM 630 N N . ALA A 1 77 ? 70.133 18.107 -107.016 1.00 88.44 77 ALA A N 1
ATOM 631 C CA . ALA A 1 77 ? 69.403 18.976 -106.092 1.00 88.44 77 ALA A CA 1
ATOM 632 C C . ALA A 1 77 ? 67.915 18.598 -106.025 1.00 88.44 77 ALA A C 1
ATOM 634 O O . ALA A 1 77 ? 67.351 18.493 -104.937 1.00 88.44 77 ALA A O 1
ATOM 635 N N . TYR A 1 78 ? 67.281 18.312 -107.165 1.00 92.69 78 TYR A N 1
ATOM 636 C CA . TYR A 1 78 ? 65.893 17.857 -107.215 1.00 92.69 78 TYR A CA 1
ATOM 637 C C . TYR A 1 78 ? 65.703 16.498 -106.525 1.00 92.69 78 TYR A C 1
ATOM 639 O O . TYR A 1 78 ? 64.760 16.322 -105.749 1.00 92.69 78 TYR A O 1
ATOM 647 N N . LYS A 1 79 ? 66.613 15.536 -106.736 1.00 92.56 79 LYS A N 1
ATOM 648 C CA . LYS A 1 79 ? 66.601 14.253 -106.008 1.00 92.56 79 LYS A CA 1
ATOM 649 C C . LYS A 1 79 ? 66.781 14.456 -104.503 1.00 92.56 79 LYS A C 1
ATOM 651 O O . LYS A 1 79 ? 66.068 13.814 -103.730 1.00 92.56 79 LYS A O 1
ATOM 656 N N . ALA A 1 80 ? 67.690 15.339 -104.087 1.00 91.31 80 ALA A N 1
ATOM 657 C CA . ALA A 1 80 ? 67.912 15.666 -102.681 1.00 91.31 80 ALA A CA 1
ATOM 658 C C . ALA A 1 80 ? 66.666 16.309 -102.052 1.00 91.31 80 ALA A C 1
ATOM 660 O O . ALA A 1 80 ? 66.220 15.853 -101.001 1.00 91.31 80 ALA A O 1
ATOM 661 N N . ILE A 1 81 ? 66.043 17.282 -102.728 1.00 92.62 81 ILE A N 1
ATOM 662 C CA . ILE A 1 81 ? 64.780 17.908 -102.303 1.00 92.62 81 ILE A CA 1
ATOM 663 C C . ILE A 1 81 ? 63.678 16.855 -102.169 1.00 92.62 81 ILE A C 1
ATOM 665 O O . ILE A 1 81 ? 63.026 16.792 -101.131 1.00 92.62 81 ILE A O 1
ATOM 669 N N . ASN A 1 82 ? 63.512 15.974 -103.157 1.00 93.81 82 ASN A N 1
ATOM 670 C CA . ASN A 1 82 ? 62.524 14.895 -103.092 1.00 93.81 82 ASN A CA 1
ATOM 671 C C . ASN A 1 82 ? 62.805 13.898 -101.955 1.00 93.81 82 ASN A C 1
ATOM 673 O O . ASN A 1 82 ? 61.870 13.346 -101.371 1.00 93.81 82 ASN A O 1
ATOM 677 N N . SER A 1 83 ? 64.077 13.632 -101.640 1.00 93.88 83 SER A N 1
ATOM 678 C CA . SER A 1 83 ? 64.450 12.802 -100.489 1.00 93.88 83 SER A CA 1
ATOM 679 C C . SER A 1 83 ? 64.077 13.488 -99.176 1.00 93.88 83 SER A C 1
ATOM 681 O O . SER A 1 83 ? 63.424 12.873 -98.334 1.00 93.88 83 SER A O 1
ATOM 683 N N . ILE A 1 84 ? 64.417 14.773 -99.035 1.00 94.69 84 ILE A N 1
ATOM 684 C CA . ILE A 1 84 ? 64.063 15.595 -97.870 1.00 94.69 84 ILE A CA 1
ATOM 685 C C . ILE A 1 84 ? 62.542 15.662 -97.713 1.00 94.69 84 ILE A C 1
ATOM 687 O O . ILE A 1 84 ? 62.037 15.480 -96.612 1.00 94.69 84 ILE A O 1
ATOM 691 N N . GLU A 1 85 ? 61.791 15.852 -98.797 1.00 93.94 85 GLU A N 1
ATOM 692 C CA . GLU A 1 85 ? 60.327 15.882 -98.764 1.00 93.94 85 GLU A CA 1
ATOM 693 C C . GLU A 1 85 ? 59.742 14.553 -98.262 1.00 93.94 85 GLU A C 1
ATOM 695 O O . GLU A 1 85 ? 58.818 14.543 -97.446 1.00 93.94 85 GLU A O 1
ATOM 700 N N . LYS A 1 86 ? 60.290 13.414 -98.706 1.00 95.25 86 LYS A N 1
ATOM 701 C CA . LYS A 1 86 ? 59.875 12.091 -98.212 1.00 95.25 86 LYS A CA 1
ATOM 702 C C . LYS A 1 86 ? 60.161 11.925 -96.724 1.00 95.25 86 LYS A C 1
ATOM 704 O O . LYS A 1 86 ? 59.316 11.382 -96.013 1.00 95.25 86 LYS A O 1
ATOM 709 N N . ASP A 1 87 ? 61.316 12.375 -96.249 1.00 95.00 87 ASP A N 1
ATOM 710 C CA . ASP A 1 87 ? 61.665 12.282 -94.831 1.00 95.00 87 ASP A CA 1
ATOM 711 C C . ASP A 1 87 ? 60.845 13.255 -93.973 1.00 95.00 87 ASP A C 1
ATOM 713 O O . ASP A 1 87 ? 60.372 12.866 -92.905 1.00 95.00 87 ASP A O 1
ATOM 717 N N . LEU A 1 88 ? 60.546 14.456 -94.480 1.00 95.75 88 LEU A N 1
ATOM 718 C CA . LEU A 1 88 ? 59.600 15.388 -93.860 1.00 95.75 88 LEU A CA 1
ATOM 719 C C . LEU A 1 88 ? 58.201 14.777 -93.761 1.00 95.75 88 LEU A C 1
ATOM 721 O O . LEU A 1 88 ? 57.588 14.847 -92.701 1.00 95.75 88 LEU A O 1
ATOM 725 N N . LYS A 1 89 ? 57.706 14.110 -94.809 1.00 95.94 89 LYS A N 1
ATOM 726 C CA . LYS A 1 89 ? 56.413 13.403 -94.768 1.00 95.94 89 LYS A CA 1
ATOM 727 C C . LYS A 1 89 ? 56.384 12.300 -93.707 1.00 95.94 89 LYS A C 1
ATOM 729 O O . LYS A 1 89 ? 55.399 12.187 -92.980 1.00 95.94 89 LYS A O 1
ATOM 734 N N . LYS A 1 90 ? 57.460 11.514 -93.572 1.00 96.19 90 LYS A N 1
ATOM 735 C CA . LYS A 1 90 ? 57.578 10.519 -92.488 1.00 96.19 90 LYS A CA 1
ATOM 736 C C . LYS A 1 90 ? 57.575 11.191 -91.114 1.00 96.19 90 LYS A C 1
ATOM 738 O O . LYS A 1 90 ? 56.890 10.715 -90.216 1.00 96.19 90 LYS A O 1
ATOM 743 N N . LEU A 1 91 ? 58.313 12.291 -90.954 1.00 96.00 91 LEU A N 1
ATOM 744 C CA . LEU A 1 91 ? 58.386 13.032 -89.694 1.00 96.00 91 LEU A CA 1
ATOM 745 C C . LEU A 1 91 ? 57.026 13.631 -89.310 1.00 96.00 91 LEU A C 1
ATOM 747 O O . LEU A 1 91 ? 56.641 13.555 -88.145 1.00 96.00 91 LEU A O 1
ATOM 751 N N . VAL A 1 92 ? 56.281 14.168 -90.281 1.00 95.81 92 VAL A N 1
ATOM 752 C CA . VAL A 1 92 ? 54.906 14.654 -90.086 1.00 95.81 92 VAL A CA 1
ATOM 753 C C . VAL A 1 92 ? 54.004 13.512 -89.629 1.00 95.81 92 VAL A C 1
ATOM 755 O O . VAL A 1 92 ? 53.361 13.650 -88.598 1.00 95.81 92 VAL A O 1
ATOM 758 N N . SER A 1 93 ? 54.042 12.355 -90.296 1.00 96.06 93 SER A N 1
ATOM 759 C CA . SER A 1 93 ? 53.250 11.185 -89.887 1.00 96.06 93 SER A CA 1
ATOM 760 C C . SER A 1 93 ? 53.592 10.696 -88.471 1.00 96.06 93 SER A C 1
ATOM 762 O O . SER A 1 93 ? 52.697 10.384 -87.688 1.00 96.06 93 SER A O 1
ATOM 764 N N . VAL A 1 94 ? 54.877 10.672 -88.093 1.00 96.62 94 VAL A N 1
ATOM 765 C CA . VAL A 1 94 ? 55.286 10.358 -86.711 1.00 96.62 94 VAL A CA 1
ATOM 766 C C . VAL A 1 94 ? 54.774 11.412 -85.730 1.00 96.62 94 VAL A C 1
ATOM 768 O O . VAL A 1 94 ? 54.313 11.057 -84.649 1.00 96.62 94 VAL A O 1
ATOM 771 N N . SER A 1 95 ? 54.821 12.690 -86.105 1.00 96.19 95 SER A N 1
ATOM 772 C CA . SER A 1 95 ? 54.327 13.789 -85.270 1.00 96.19 95 SER A CA 1
ATOM 773 C C . SER A 1 95 ? 52.813 13.705 -85.064 1.00 96.19 95 SER A C 1
ATOM 775 O O . SER A 1 95 ? 52.356 13.869 -83.938 1.00 96.19 95 SER A O 1
ATOM 777 N N . GLU A 1 96 ? 52.045 13.374 -86.105 1.00 95.69 96 GLU A N 1
ATOM 778 C CA . GLU A 1 96 ? 50.598 13.132 -86.025 1.00 95.69 96 GLU A CA 1
ATOM 779 C C . GLU A 1 96 ? 50.275 11.969 -85.077 1.00 95.69 96 GLU A C 1
ATOM 781 O O . GLU A 1 96 ? 49.465 12.138 -84.169 1.00 95.69 96 GLU A O 1
ATOM 786 N N . MET A 1 97 ? 50.974 10.832 -85.195 1.00 97.06 97 MET A N 1
ATOM 787 C CA . MET A 1 97 ? 50.800 9.699 -84.270 1.00 97.06 97 MET A CA 1
ATOM 788 C C . MET A 1 97 ? 51.150 10.053 -82.816 1.00 97.06 97 MET A C 1
ATOM 790 O O . MET A 1 97 ? 50.559 9.513 -81.879 1.00 97.06 97 MET A O 1
ATOM 794 N N . VAL A 1 98 ? 52.152 10.911 -82.598 1.00 96.81 98 VAL A N 1
ATOM 795 C CA . VAL A 1 98 ? 52.516 11.377 -81.251 1.00 96.81 98 VAL A CA 1
ATOM 796 C C . VAL A 1 98 ? 51.440 12.306 -80.695 1.00 96.81 98 VAL A C 1
ATOM 798 O O . VAL A 1 98 ? 51.076 12.142 -79.534 1.00 96.81 98 VAL A O 1
ATOM 801 N N . LEU A 1 99 ? 50.911 13.228 -81.505 1.00 95.94 99 LEU A N 1
ATOM 802 C CA . LEU A 1 99 ? 49.821 14.121 -81.104 1.00 95.94 99 LEU A CA 1
ATOM 803 C C . LEU A 1 99 ? 48.550 13.338 -80.755 1.00 95.94 99 LEU A C 1
ATOM 805 O O . LEU A 1 99 ? 47.988 13.569 -79.692 1.00 95.94 99 LEU A O 1
ATOM 809 N N . GLU A 1 100 ? 48.171 12.346 -81.564 1.00 96.12 100 GLU A N 1
ATOM 810 C CA . GLU A 1 100 ? 47.026 11.469 -81.274 1.00 96.12 100 GLU A CA 1
ATOM 811 C C . GLU A 1 100 ? 47.207 10.727 -79.937 1.00 96.12 100 GLU A C 1
ATOM 813 O O . GLU A 1 100 ? 46.309 10.701 -79.096 1.00 96.12 100 GLU A O 1
ATOM 818 N N . LYS A 1 101 ? 48.410 10.198 -79.667 1.00 97.38 101 LYS A N 1
ATOM 819 C CA . LYS A 1 101 ? 48.713 9.590 -78.360 1.00 97.38 101 LYS A CA 1
ATOM 820 C C . LYS A 1 101 ? 48.687 10.600 -77.214 1.00 97.38 101 LYS A C 1
ATOM 822 O O . LYS A 1 101 ? 48.312 10.226 -76.105 1.00 97.38 101 LYS A O 1
ATOM 827 N N . CYS A 1 102 ? 49.125 11.838 -77.436 1.00 96.19 102 CYS A N 1
ATOM 828 C CA . CYS A 1 102 ? 49.025 12.900 -76.436 1.00 96.19 102 CYS A CA 1
ATOM 829 C C . CYS A 1 102 ? 47.560 13.192 -76.092 1.00 96.19 102 CYS A C 1
ATOM 831 O O . CYS A 1 102 ? 47.240 13.238 -74.905 1.00 96.19 102 CYS A O 1
ATOM 833 N N . ASP A 1 103 ? 46.681 13.278 -77.091 1.00 96.25 103 ASP A N 1
ATOM 834 C CA . ASP A 1 103 ? 45.241 13.472 -76.886 1.00 96.25 103 ASP A CA 1
ATOM 835 C C . ASP A 1 103 ? 44.622 12.298 -76.102 1.00 96.25 103 ASP A C 1
ATOM 837 O O . ASP A 1 103 ? 43.900 12.510 -75.123 1.00 96.25 103 ASP A O 1
ATOM 841 N N . ASP A 1 104 ? 44.979 11.053 -76.441 1.00 96.75 104 ASP A N 1
ATOM 842 C CA . ASP A 1 104 ? 44.565 9.859 -75.688 1.00 96.75 104 ASP A CA 1
ATOM 843 C C . ASP A 1 104 ? 45.014 9.905 -74.218 1.00 96.75 104 ASP A C 1
ATOM 845 O O . ASP A 1 104 ? 44.272 9.512 -73.307 1.00 96.75 104 ASP A O 1
ATOM 849 N N . TYR A 1 105 ? 46.250 10.348 -73.965 1.00 97.69 105 TYR A N 1
ATOM 850 C CA . TYR A 1 105 ? 46.766 10.494 -72.606 1.00 97.69 105 TYR A CA 1
ATOM 851 C C . TYR A 1 105 ? 46.072 11.623 -71.846 1.00 97.69 105 TYR A C 1
ATOM 853 O O . TYR A 1 105 ? 45.806 11.449 -70.656 1.00 97.69 105 TYR A O 1
ATOM 861 N N . ASP A 1 106 ? 45.725 12.727 -72.504 1.00 97.00 106 ASP A N 1
ATOM 862 C CA . ASP A 1 106 ? 44.981 13.826 -71.890 1.00 97.00 106 ASP A CA 1
ATOM 863 C C . ASP A 1 106 ? 43.553 13.402 -71.520 1.00 97.00 106 ASP A C 1
ATOM 865 O O . ASP A 1 106 ? 43.100 13.696 -70.409 1.00 97.00 106 ASP A O 1
ATOM 869 N N . ILE A 1 107 ? 42.869 12.632 -72.374 1.00 96.56 107 ILE A N 1
ATOM 870 C CA . ILE A 1 107 ? 41.552 12.051 -72.057 1.00 96.56 107 ILE A CA 1
ATOM 871 C C . ILE A 1 107 ? 41.660 11.105 -70.853 1.00 96.56 107 ILE A C 1
ATOM 873 O O . ILE A 1 107 ? 40.870 11.204 -69.908 1.00 96.56 107 ILE A O 1
ATOM 877 N N . LYS A 1 108 ? 42.664 10.218 -70.833 1.00 98.06 108 LYS A N 1
ATOM 878 C CA . LYS A 1 108 ? 42.907 9.321 -69.687 1.00 98.06 108 LYS A CA 1
ATOM 879 C C . LYS A 1 108 ? 43.212 10.103 -68.410 1.00 98.06 108 LYS A C 1
ATOM 881 O O . LYS A 1 108 ? 42.688 9.765 -67.351 1.00 98.06 108 LYS A O 1
ATOM 886 N N . LEU A 1 109 ? 44.016 11.162 -68.496 1.00 96.50 109 LEU A N 1
ATOM 887 C CA . LEU A 1 109 ? 44.347 12.015 -67.357 1.00 96.50 109 LEU A CA 1
ATOM 888 C C . LEU A 1 109 ? 43.108 12.739 -66.815 1.00 96.50 109 LEU A C 1
ATOM 890 O O . LEU A 1 109 ? 42.939 12.822 -65.596 1.00 96.50 109 LEU A O 1
ATOM 894 N N . GLN A 1 110 ? 42.228 13.230 -67.692 1.00 97.19 110 GLN A N 1
ATOM 895 C CA . GLN A 1 110 ? 40.949 13.824 -67.297 1.00 97.19 110 GLN A CA 1
ATOM 896 C C . GLN A 1 110 ? 40.040 12.797 -66.616 1.00 97.19 110 GLN A C 1
ATOM 898 O O . GLN A 1 110 ? 39.515 13.089 -65.544 1.00 97.19 110 GLN A O 1
ATOM 903 N N . SER A 1 111 ? 39.929 11.585 -67.169 1.00 97.50 111 SER A N 1
ATOM 904 C CA . SER A 1 111 ? 39.154 10.491 -66.566 1.00 97.50 111 SER A CA 1
ATOM 905 C C . SER A 1 111 ? 39.650 10.144 -65.159 1.00 97.50 111 SER A C 1
ATOM 907 O O . SER A 1 111 ? 38.854 10.092 -64.228 1.00 97.50 111 SER A O 1
ATOM 909 N N . VAL A 1 112 ? 40.964 9.975 -64.974 1.00 97.69 112 VAL A N 1
ATOM 910 C CA . VAL A 1 112 ? 41.561 9.686 -63.654 1.00 97.69 112 VAL A CA 1
ATOM 911 C C . VAL A 1 112 ? 41.397 10.869 -62.694 1.00 97.69 112 VAL A C 1
ATOM 913 O O . VAL A 1 112 ? 41.223 10.687 -61.490 1.00 97.69 112 VAL A O 1
ATOM 916 N N . THR A 1 113 ? 41.442 12.103 -63.202 1.00 96.81 113 THR A N 1
ATOM 917 C CA . THR A 1 113 ? 41.209 13.300 -62.380 1.00 96.81 113 THR A CA 1
ATOM 918 C C . THR A 1 113 ? 39.764 13.368 -61.891 1.00 96.81 113 THR A C 1
ATOM 920 O O . THR A 1 113 ? 39.548 13.718 -60.730 1.00 96.81 113 THR A O 1
ATOM 923 N N . GLN A 1 114 ? 38.801 13.005 -62.741 1.00 96.88 114 GLN A N 1
ATOM 924 C CA . GLN A 1 114 ? 37.393 12.920 -62.366 1.00 96.88 114 GLN A CA 1
ATOM 925 C C . GLN A 1 114 ? 37.165 11.807 -61.338 1.00 96.88 114 GLN A C 1
ATOM 927 O O . GLN A 1 114 ? 36.621 12.083 -60.275 1.00 96.88 114 GLN A O 1
ATOM 932 N N . GLU A 1 115 ? 37.686 10.601 -61.580 1.00 97.69 115 GLU A N 1
ATOM 933 C CA . GLU A 1 115 ? 37.591 9.477 -60.635 1.00 97.69 115 GLU A CA 1
ATOM 934 C C . GLU A 1 115 ? 38.183 9.839 -59.263 1.00 97.69 115 GLU A C 1
ATOM 936 O O . GLU A 1 115 ? 37.586 9.580 -58.220 1.00 97.69 115 GLU A O 1
ATOM 941 N N . LYS A 1 116 ? 39.330 10.528 -59.240 1.00 97.44 116 LYS A N 1
ATOM 942 C CA . LYS A 1 116 ? 39.923 11.042 -58.000 1.00 97.44 116 LYS A CA 1
ATOM 943 C C . LYS A 1 116 ? 39.009 12.039 -57.281 1.00 97.44 116 LYS A C 1
ATOM 945 O O . LYS A 1 116 ? 39.013 12.074 -56.050 1.00 97.44 116 LYS A O 1
ATOM 950 N N . GLN A 1 117 ? 38.303 12.895 -58.017 1.00 97.44 117 GLN A N 1
ATOM 951 C CA . GLN A 1 117 ? 37.376 13.862 -57.432 1.00 97.44 117 GLN A CA 1
ATOM 952 C C . GLN A 1 117 ? 36.142 13.162 -56.856 1.00 97.44 117 GLN A C 1
ATOM 954 O O . GLN A 1 117 ? 35.754 13.484 -55.734 1.00 97.44 117 GLN A O 1
ATOM 959 N N . ASP A 1 118 ? 35.597 12.179 -57.569 1.00 97.25 118 ASP A N 1
ATOM 960 C CA . ASP A 1 118 ? 34.454 11.381 -57.121 1.00 97.25 118 ASP A CA 1
ATOM 961 C C . ASP A 1 118 ? 34.814 10.598 -55.845 1.00 97.25 118 ASP A C 1
ATOM 963 O O . ASP A 1 118 ? 34.135 10.726 -54.826 1.00 97.25 118 ASP A O 1
ATOM 967 N N . LEU A 1 119 ? 35.974 9.927 -55.825 1.00 97.88 119 LEU A N 1
ATOM 968 C CA . LEU A 1 119 ? 36.491 9.252 -54.626 1.00 97.88 119 LEU A CA 1
ATOM 969 C C . LEU A 1 119 ? 36.727 10.217 -53.453 1.00 97.88 119 LEU A C 1
ATOM 971 O O . LEU A 1 119 ? 36.528 9.849 -52.296 1.00 97.88 119 LEU A O 1
ATOM 975 N N . ALA A 1 120 ? 37.156 11.455 -53.714 1.00 97.50 120 ALA A N 1
ATOM 976 C CA . ALA A 1 120 ? 37.317 12.456 -52.661 1.00 97.50 120 ALA A CA 1
ATOM 977 C C . ALA A 1 120 ? 35.966 12.889 -52.065 1.00 97.50 120 ALA A C 1
ATOM 979 O O . ALA A 1 120 ? 35.880 13.095 -50.852 1.00 97.50 120 ALA A O 1
ATOM 980 N N . SER A 1 121 ? 34.924 13.002 -52.892 1.00 96.88 121 SER A N 1
ATOM 981 C CA . SER A 1 121 ? 33.553 13.258 -52.439 1.00 96.88 121 SE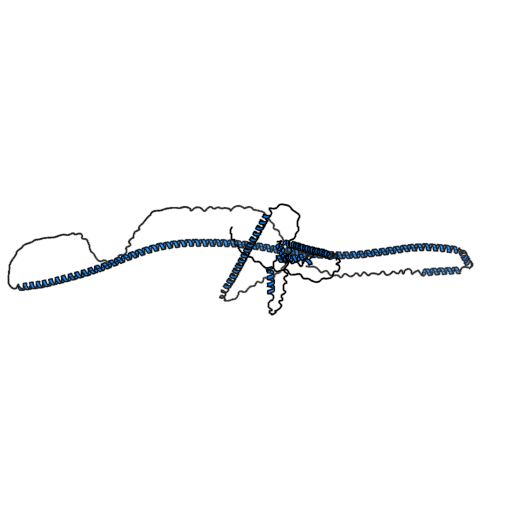R A CA 1
ATOM 982 C C . SER A 1 121 ? 32.992 12.088 -51.627 1.00 96.88 121 SER A C 1
ATOM 984 O O . SER A 1 121 ? 32.410 12.323 -50.567 1.00 96.88 121 SER A O 1
ATOM 986 N N . ASP A 1 122 ? 33.243 10.848 -52.046 1.00 97.62 122 ASP A N 1
ATOM 987 C CA . ASP A 1 122 ? 32.830 9.652 -51.301 1.00 97.62 122 ASP A CA 1
ATOM 988 C C . ASP A 1 122 ? 33.524 9.558 -49.935 1.00 97.62 122 ASP A C 1
ATOM 990 O O . ASP A 1 122 ? 32.875 9.289 -48.922 1.00 97.62 122 ASP A O 1
ATOM 994 N N . ILE A 1 123 ? 34.831 9.844 -49.869 1.00 97.62 123 ILE A N 1
ATOM 995 C CA . ILE A 1 123 ? 35.573 9.898 -48.599 1.00 97.62 123 ILE A CA 1
ATOM 996 C C . ILE A 1 123 ? 34.974 10.954 -47.667 1.00 97.62 123 ILE A C 1
ATOM 998 O O . ILE A 1 123 ? 34.824 10.690 -46.474 1.00 97.62 123 ILE A O 1
ATOM 1002 N N . GLN A 1 124 ? 34.615 12.131 -48.187 1.00 97.94 124 GLN A N 1
ATOM 1003 C CA . GLN A 1 124 ? 33.989 13.177 -47.379 1.00 97.94 124 GLN A CA 1
ATOM 1004 C C . GLN A 1 124 ? 32.623 12.726 -46.840 1.00 97.94 124 GLN A C 1
ATOM 1006 O O . GLN A 1 124 ? 32.356 12.880 -45.649 1.00 97.94 124 GLN A O 1
ATOM 1011 N N . TYR A 1 125 ? 31.783 12.120 -47.681 1.00 97.81 125 TYR A N 1
ATOM 1012 C CA . TYR A 1 125 ? 30.486 11.590 -47.257 1.00 97.81 125 TYR A CA 1
ATOM 1013 C C . TYR A 1 125 ? 30.632 10.513 -46.169 1.00 97.81 125 TYR A C 1
ATOM 1015 O O . TYR A 1 125 ? 29.935 10.546 -45.153 1.00 97.81 125 TYR A O 1
ATOM 1023 N N . LEU A 1 126 ? 31.578 9.584 -46.335 1.00 97.56 126 LEU A N 1
ATOM 1024 C CA . LEU A 1 126 ? 31.859 8.554 -45.333 1.00 97.56 126 LEU A CA 1
ATOM 1025 C C . LEU A 1 126 ? 32.380 9.145 -44.015 1.00 97.56 126 LEU A C 1
ATOM 1027 O O . LEU A 1 126 ? 32.027 8.640 -42.949 1.00 97.56 126 LEU A O 1
ATOM 1031 N N . GLN A 1 127 ? 33.175 10.217 -44.066 1.00 97.88 127 GLN A N 1
ATOM 1032 C CA . GLN A 1 127 ? 33.619 10.943 -42.870 1.00 97.88 127 GLN A CA 1
ATOM 1033 C C . GLN A 1 127 ? 32.443 11.592 -42.131 1.00 97.88 127 GLN A C 1
ATOM 1035 O O . GLN A 1 127 ? 32.327 11.429 -40.919 1.00 97.88 127 GLN A O 1
ATOM 1040 N N . GLU A 1 128 ? 31.534 12.254 -42.849 1.00 97.81 128 GLU A N 1
ATOM 1041 C CA . GLU A 1 128 ? 30.331 12.850 -42.254 1.00 97.81 128 GLU A CA 1
ATOM 1042 C C . GLU A 1 128 ? 29.427 11.779 -41.618 1.00 97.81 128 GLU A C 1
ATOM 1044 O O . GLU A 1 128 ? 28.934 11.955 -40.501 1.00 97.81 128 GLU A O 1
ATOM 1049 N N . MET A 1 129 ? 29.259 10.630 -42.280 1.00 97.88 129 MET A N 1
ATOM 1050 C CA . MET A 1 129 ? 28.519 9.489 -41.730 1.00 97.88 129 MET A CA 1
ATOM 1051 C C . MET A 1 129 ? 29.187 8.905 -40.478 1.00 97.88 129 MET A C 1
ATOM 1053 O O . MET A 1 129 ? 28.494 8.565 -39.515 1.00 97.88 129 MET A O 1
ATOM 1057 N N . TYR A 1 130 ? 30.519 8.799 -40.468 1.00 98.06 130 TYR A N 1
ATOM 1058 C CA . TYR A 1 130 ? 31.284 8.349 -39.305 1.00 98.06 130 TYR A CA 1
ATOM 1059 C C . TYR A 1 130 ? 31.106 9.297 -38.112 1.00 98.06 130 TYR A C 1
ATOM 1061 O O . TYR A 1 130 ? 30.806 8.837 -37.008 1.00 98.06 130 TYR A O 1
ATOM 1069 N N . ASP A 1 131 ? 31.202 10.609 -38.333 1.00 97.12 131 ASP A N 1
ATOM 1070 C CA . ASP A 1 131 ? 31.020 11.612 -37.281 1.00 97.12 131 ASP A CA 1
ATOM 1071 C C . ASP A 1 131 ? 29.597 11.565 -36.693 1.00 97.12 131 ASP A C 1
ATOM 1073 O O . ASP A 1 131 ? 29.435 11.597 -35.472 1.00 97.12 131 ASP A O 1
ATOM 1077 N N . GLN A 1 132 ? 28.568 11.367 -37.525 1.00 97.25 132 GLN A N 1
ATOM 1078 C CA . GLN A 1 132 ? 27.185 11.186 -37.057 1.00 97.25 132 GLN A CA 1
ATOM 1079 C C . GLN A 1 132 ? 26.975 9.896 -36.250 1.00 97.25 132 GLN A C 1
ATOM 1081 O O . GLN A 1 132 ? 26.148 9.853 -35.333 1.00 97.25 132 GLN A O 1
ATOM 1086 N N . VAL A 1 133 ? 27.653 8.799 -36.606 1.00 97.88 133 VAL A N 1
ATOM 1087 C CA . VAL A 1 133 ? 27.615 7.556 -35.814 1.00 97.88 133 VAL A CA 1
ATOM 1088 C C . VAL A 1 133 ? 28.287 7.785 -34.463 1.00 97.88 133 VAL A C 1
ATOM 1090 O O . VAL A 1 133 ? 27.705 7.437 -33.435 1.00 97.88 133 VAL A O 1
ATOM 1093 N N . LYS A 1 134 ? 29.456 8.430 -34.464 1.00 98.25 134 LYS A N 1
ATOM 1094 C CA . LYS A 1 134 ? 30.220 8.746 -33.257 1.00 98.25 134 LYS A CA 1
ATOM 1095 C C . LYS A 1 134 ? 29.447 9.663 -32.308 1.00 98.25 134 LYS A C 1
ATOM 1097 O O . LYS A 1 134 ? 29.427 9.422 -31.105 1.00 98.25 134 LYS A O 1
ATOM 1102 N N . GLU A 1 135 ? 28.759 10.679 -32.825 1.00 97.94 135 GLU A N 1
ATOM 1103 C CA . GLU A 1 135 ? 27.913 11.555 -32.007 1.00 97.94 135 GLU A CA 1
ATOM 1104 C C . GLU A 1 135 ? 26.747 10.785 -31.367 1.00 97.94 135 GLU A C 1
ATOM 1106 O O . GLU A 1 135 ? 26.484 10.930 -30.172 1.00 97.94 135 GLU A O 1
ATOM 1111 N N . ARG A 1 136 ? 26.085 9.900 -32.126 1.00 97.19 136 ARG A N 1
ATOM 1112 C CA . ARG A 1 136 ? 25.024 9.035 -31.584 1.00 97.19 136 ARG A CA 1
ATOM 1113 C C . ARG A 1 136 ? 25.537 8.081 -30.509 1.00 97.19 136 ARG A C 1
ATOM 1115 O O . ARG A 1 136 ? 24.799 7.791 -29.571 1.00 97.19 136 ARG A O 1
ATOM 1122 N N . GLU A 1 137 ? 26.760 7.581 -30.637 1.00 97.75 137 GLU A N 1
ATOM 1123 C CA . GLU A 1 137 ? 27.399 6.746 -29.617 1.00 97.75 137 GLU A CA 1
ATOM 1124 C C . GLU A 1 137 ? 27.653 7.536 -28.327 1.00 97.75 137 GLU A C 1
ATOM 1126 O O . GLU A 1 137 ? 27.258 7.088 -27.253 1.00 97.75 137 GLU A O 1
ATOM 1131 N N . VAL A 1 138 ? 28.190 8.756 -28.428 1.00 97.94 138 VAL A N 1
ATOM 1132 C CA . VAL A 1 138 ? 28.374 9.650 -27.271 1.00 97.94 138 VAL A CA 1
ATOM 1133 C C . VAL A 1 138 ? 27.038 9.958 -26.587 1.00 97.94 138 VAL A C 1
ATOM 1135 O O . VAL A 1 138 ? 26.939 9.863 -25.365 1.00 97.94 138 VAL A O 1
ATOM 1138 N N . GLN A 1 139 ? 25.985 10.259 -27.354 1.00 97.12 139 GLN A N 1
ATOM 1139 C CA . GLN A 1 139 ? 24.646 10.495 -26.800 1.00 97.12 139 GLN A CA 1
ATOM 1140 C C . GLN A 1 139 ? 24.072 9.255 -26.102 1.00 97.12 139 GLN A C 1
ATOM 1142 O O . GLN A 1 139 ? 23.428 9.381 -25.061 1.00 97.12 139 GLN A O 1
ATOM 1147 N N . LYS A 1 140 ? 24.286 8.054 -26.656 1.00 98.06 140 LYS A N 1
ATOM 1148 C CA . LYS A 1 140 ? 23.869 6.797 -26.017 1.00 98.06 140 LYS A CA 1
ATOM 1149 C C . LYS A 1 140 ? 24.621 6.551 -24.714 1.00 98.06 140 LYS A C 1
ATOM 1151 O O . LYS A 1 140 ? 23.980 6.179 -23.739 1.00 98.06 140 LYS A O 1
ATOM 1156 N N . ASN A 1 141 ? 25.928 6.796 -24.686 1.00 97.75 141 ASN A N 1
ATOM 1157 C CA . ASN A 1 141 ? 26.738 6.627 -23.481 1.00 97.75 141 ASN A CA 1
ATOM 1158 C C . ASN A 1 141 ? 26.344 7.632 -22.391 1.00 97.75 141 ASN A C 1
ATOM 1160 O O . ASN A 1 141 ? 26.222 7.242 -21.238 1.00 97.75 141 ASN A O 1
ATOM 1164 N N . SER A 1 142 ? 26.047 8.886 -22.752 1.00 97.81 142 SER A N 1
ATOM 1165 C CA . SER A 1 142 ? 25.502 9.873 -21.806 1.00 97.81 142 SER A CA 1
ATOM 1166 C C . SER A 1 142 ? 24.178 9.399 -21.201 1.00 97.81 142 SER A C 1
ATOM 1168 O O . SER A 1 142 ? 24.035 9.381 -19.988 1.00 97.81 142 SER A O 1
ATOM 1170 N N . LYS A 1 143 ? 23.232 8.937 -22.032 1.00 97.62 143 LYS A N 1
ATOM 1171 C CA . LYS A 1 143 ? 21.953 8.399 -21.538 1.00 97.62 143 LYS A CA 1
ATOM 1172 C C . LYS A 1 143 ? 22.129 7.152 -20.673 1.00 97.62 143 LYS A C 1
ATOM 1174 O O . LYS A 1 143 ? 21.337 6.929 -19.769 1.00 97.62 143 LYS A O 1
ATOM 1179 N N . MET A 1 144 ? 23.121 6.319 -20.980 1.00 97.88 144 MET A N 1
ATOM 1180 C CA . MET A 1 144 ? 23.442 5.135 -20.186 1.00 97.88 144 MET A CA 1
ATOM 1181 C C . MET A 1 144 ? 23.925 5.531 -18.789 1.00 97.88 144 MET A C 1
ATOM 1183 O O . MET A 1 144 ? 23.423 4.978 -17.823 1.00 97.88 144 MET A O 1
ATOM 1187 N N . GLN A 1 145 ? 24.797 6.539 -18.682 1.00 97.88 145 GLN A N 1
ATOM 1188 C CA . GLN A 1 145 ? 25.247 7.081 -17.395 1.00 97.88 145 GLN A CA 1
ATOM 1189 C C . GLN A 1 145 ? 24.098 7.695 -16.586 1.00 97.88 145 GLN A C 1
ATOM 1191 O O . GLN A 1 145 ? 23.998 7.447 -15.387 1.00 97.88 145 GLN A O 1
ATOM 1196 N N . ASP A 1 146 ? 23.200 8.442 -17.237 1.00 97.19 146 ASP A N 1
ATOM 1197 C CA . ASP A 1 146 ? 22.018 9.008 -16.572 1.00 97.19 146 ASP A CA 1
ATOM 1198 C C . ASP A 1 146 ? 21.118 7.895 -15.995 1.00 97.19 146 ASP A C 1
ATOM 1200 O O . ASP A 1 146 ? 20.655 7.987 -14.859 1.00 97.19 146 ASP A O 1
ATOM 1204 N N . LEU A 1 147 ? 20.908 6.811 -16.756 1.00 97.62 147 LEU A N 1
ATOM 1205 C CA . LEU A 1 147 ? 20.136 5.646 -16.307 1.00 97.62 147 LEU A CA 1
ATOM 1206 C C . LEU A 1 147 ? 20.841 4.867 -15.189 1.00 97.62 147 LEU A C 1
ATOM 1208 O O . LEU A 1 147 ? 20.176 4.397 -14.270 1.00 97.62 147 LEU A O 1
ATOM 1212 N N . GLU A 1 148 ? 22.166 4.724 -15.242 1.00 98.25 148 GLU A N 1
ATOM 1213 C CA . GLU A 1 148 ? 22.952 4.106 -14.166 1.00 98.25 148 GLU A CA 1
ATOM 1214 C C . GLU A 1 148 ? 22.809 4.896 -12.858 1.00 98.25 148 GLU A C 1
ATOM 1216 O O . GLU A 1 148 ? 22.561 4.301 -11.808 1.00 98.25 148 GLU A O 1
ATOM 1221 N N . GLN A 1 149 ? 22.862 6.228 -12.930 1.00 97.88 149 GLN A N 1
ATOM 1222 C CA . GLN A 1 149 ? 22.646 7.097 -11.774 1.00 97.88 149 GLN A CA 1
ATOM 1223 C C . GLN A 1 149 ? 21.203 7.012 -11.245 1.00 97.88 149 GLN A C 1
ATOM 1225 O O . GLN A 1 149 ? 20.978 7.002 -10.034 1.00 97.88 149 GLN A O 1
ATOM 1230 N N . GLU A 1 150 ? 20.205 6.924 -12.129 1.00 98.19 150 GLU A N 1
ATOM 1231 C CA . GLU A 1 150 ? 18.807 6.722 -11.729 1.00 98.19 150 GLU A CA 1
ATOM 1232 C C . GLU A 1 150 ? 18.606 5.371 -11.022 1.00 98.19 150 GLU A C 1
ATOM 1234 O O . GLU A 1 150 ? 17.938 5.311 -9.987 1.00 98.19 150 GLU A O 1
ATOM 1239 N N . ILE A 1 151 ? 19.230 4.299 -11.524 1.00 97.50 151 ILE A N 1
ATOM 1240 C CA . ILE A 1 151 ? 19.209 2.976 -10.886 1.00 97.50 151 ILE A CA 1
ATOM 1241 C C . ILE A 1 151 ? 19.846 3.035 -9.494 1.00 97.50 151 ILE A C 1
ATOM 1243 O O . ILE A 1 151 ? 19.268 2.494 -8.551 1.00 97.50 151 ILE A O 1
ATOM 1247 N N . GLU A 1 152 ? 20.990 3.704 -9.338 1.00 98.44 152 GLU A N 1
ATOM 1248 C CA . GLU A 1 152 ? 21.652 3.871 -8.038 1.00 98.44 152 GLU A CA 1
ATOM 1249 C C . GLU A 1 152 ? 20.755 4.619 -7.036 1.00 98.44 152 GLU A C 1
ATOM 1251 O O . GLU A 1 152 ? 20.561 4.168 -5.902 1.00 98.44 152 GLU A O 1
ATOM 1256 N N . ASN A 1 153 ? 20.115 5.709 -7.470 1.00 97.69 153 ASN A N 1
ATOM 1257 C CA . ASN A 1 153 ? 19.168 6.461 -6.643 1.00 97.69 153 ASN A CA 1
ATOM 1258 C C . ASN A 1 153 ? 17.969 5.600 -6.209 1.00 97.69 153 ASN A C 1
ATOM 1260 O O . ASN A 1 153 ? 17.570 5.626 -5.042 1.00 97.69 153 ASN A O 1
ATOM 1264 N N . LEU A 1 154 ? 17.404 4.806 -7.125 1.00 97.62 154 LEU A N 1
ATOM 1265 C CA . LEU A 1 154 ? 16.302 3.891 -6.816 1.00 97.62 154 LEU A CA 1
ATOM 1266 C C . LEU A 1 154 ? 16.732 2.768 -5.864 1.00 97.62 154 LEU A C 1
ATOM 1268 O O . LEU A 1 154 ? 15.963 2.396 -4.977 1.00 97.62 154 LEU A O 1
ATOM 1272 N N . GLN A 1 155 ? 17.952 2.246 -6.004 1.00 97.81 155 GLN A N 1
ATOM 1273 C CA . GLN A 1 155 ? 18.507 1.255 -5.081 1.00 97.81 155 GLN A CA 1
ATOM 1274 C C . GLN A 1 155 ? 18.676 1.826 -3.671 1.00 97.81 155 GLN A C 1
ATOM 1276 O O . GLN A 1 155 ? 18.340 1.143 -2.703 1.00 97.81 155 GLN A O 1
ATOM 1281 N N . ASN A 1 156 ? 19.145 3.068 -3.543 1.00 97.69 156 ASN A N 1
ATOM 1282 C CA . ASN A 1 156 ? 19.276 3.735 -2.247 1.00 97.69 156 ASN A CA 1
ATOM 1283 C C . ASN A 1 156 ? 17.909 3.976 -1.597 1.00 97.69 156 ASN A C 1
ATOM 1285 O O . ASN A 1 156 ? 17.710 3.581 -0.451 1.00 97.69 156 ASN A O 1
ATOM 1289 N N . LYS A 1 157 ? 16.924 4.467 -2.358 1.00 98.12 157 LYS A N 1
ATOM 1290 C CA . LYS A 1 157 ? 15.543 4.607 -1.870 1.00 98.12 157 LYS A CA 1
ATOM 1291 C C . LYS A 1 157 ? 14.938 3.273 -1.418 1.00 98.12 157 LYS A C 1
ATOM 1293 O O . LYS A 1 157 ? 14.203 3.217 -0.439 1.00 98.12 157 LYS A O 1
ATOM 1298 N N . ASN A 1 158 ? 15.243 2.180 -2.117 1.00 96.81 158 ASN A N 1
ATOM 1299 C CA . ASN A 1 158 ? 14.768 0.852 -1.730 1.00 96.81 158 ASN A CA 1
ATOM 1300 C C . ASN A 1 158 ? 15.431 0.357 -0.428 1.00 96.81 158 ASN A C 1
ATOM 1302 O O . ASN A 1 158 ? 14.786 -0.311 0.373 1.00 96.81 158 ASN A O 1
ATOM 1306 N N . LYS A 1 159 ? 16.701 0.714 -0.178 1.00 97.94 159 LYS A N 1
ATOM 1307 C CA . LYS A 1 159 ? 17.365 0.444 1.109 1.00 97.94 159 LYS A CA 1
ATOM 1308 C C . LYS A 1 159 ? 16.724 1.232 2.255 1.00 97.94 159 LYS A C 1
ATOM 1310 O O . LYS A 1 159 ? 16.504 0.643 3.306 1.00 97.94 159 LYS A O 1
ATOM 1315 N N . GLU A 1 160 ? 16.396 2.507 2.044 1.00 97.62 160 GLU A N 1
ATOM 1316 C CA . GLU A 1 160 ? 15.694 3.343 3.036 1.00 97.62 160 GLU A CA 1
ATOM 1317 C C . GLU A 1 160 ? 14.323 2.754 3.391 1.00 97.62 160 GLU A C 1
ATOM 1319 O O . GLU A 1 160 ? 14.035 2.529 4.562 1.00 97.62 160 GLU A O 1
ATOM 1324 N N . LEU A 1 161 ? 13.516 2.402 2.382 1.00 97.69 161 LEU A N 1
ATOM 1325 C CA . LEU A 1 161 ? 12.212 1.760 2.596 1.00 97.69 161 LEU A CA 1
ATOM 1326 C C . LEU A 1 161 ? 12.334 0.407 3.307 1.00 97.69 161 LEU A C 1
ATOM 1328 O O . LEU A 1 161 ? 11.467 0.040 4.095 1.00 97.69 161 LEU A O 1
ATOM 1332 N N . LYS A 1 162 ? 13.406 -0.347 3.044 1.00 98.12 162 LYS A N 1
ATOM 1333 C CA . LYS A 1 162 ? 13.663 -1.602 3.753 1.00 98.12 162 LYS A CA 1
ATOM 1334 C C . LYS A 1 162 ? 13.967 -1.358 5.234 1.00 98.12 162 LYS A C 1
ATOM 1336 O O . LYS A 1 162 ? 13.388 -2.034 6.070 1.00 98.12 162 LYS A O 1
ATOM 1341 N N . GLN A 1 163 ? 14.809 -0.376 5.552 1.00 97.25 163 GLN A N 1
ATOM 1342 C CA . GLN A 1 163 ? 15.098 -0.000 6.941 1.00 97.25 163 GLN A CA 1
ATOM 1343 C C . GLN A 1 163 ? 13.847 0.503 7.675 1.00 97.25 163 GLN A C 1
ATOM 1345 O O . GLN A 1 163 ? 13.652 0.185 8.845 1.00 97.25 163 GLN A O 1
ATOM 1350 N N . GLU A 1 164 ? 12.987 1.259 6.989 1.00 98.06 164 GLU A N 1
ATOM 1351 C CA . GLU A 1 164 ? 11.705 1.714 7.532 1.00 98.06 164 GLU A CA 1
ATOM 1352 C C . GLU A 1 164 ? 10.768 0.531 7.834 1.00 98.06 164 GLU A C 1
ATOM 1354 O O . GLU A 1 164 ? 10.171 0.472 8.908 1.00 98.06 164 GLU A O 1
ATOM 1359 N N . ASN A 1 165 ? 10.692 -0.457 6.935 1.00 96.94 165 ASN A N 1
ATOM 1360 C CA . ASN A 1 165 ? 9.939 -1.689 7.178 1.00 96.94 165 ASN A CA 1
ATOM 1361 C C . ASN A 1 165 ? 10.504 -2.494 8.355 1.00 96.94 165 ASN A C 1
ATOM 1363 O O . ASN A 1 165 ? 9.728 -2.904 9.212 1.00 96.94 165 ASN A O 1
ATOM 1367 N N . ASP A 1 166 ? 11.827 -2.665 8.446 1.00 97.69 166 ASP A N 1
ATOM 1368 C CA . ASP A 1 166 ? 12.473 -3.366 9.567 1.00 97.69 166 ASP A CA 1
ATOM 1369 C C . ASP A 1 166 ? 12.151 -2.666 10.913 1.00 97.69 166 ASP A C 1
ATOM 1371 O O . ASP A 1 166 ? 11.905 -3.309 11.942 1.00 97.69 166 ASP A O 1
ATOM 1375 N N . TRP A 1 167 ? 12.086 -1.328 10.910 1.00 98.19 167 TRP A N 1
ATOM 1376 C CA . TRP A 1 167 ? 11.657 -0.538 12.067 1.00 98.19 167 TRP A CA 1
ATOM 1377 C C . TRP A 1 167 ? 10.181 -0.769 12.418 1.00 98.19 167 TRP A C 1
ATOM 1379 O O . TRP A 1 167 ? 9.856 -0.971 13.592 1.00 98.19 167 TRP A O 1
ATOM 1389 N N . PHE A 1 168 ? 9.283 -0.785 11.426 1.00 97.88 168 PHE A N 1
ATOM 1390 C CA . PHE A 1 168 ? 7.866 -1.085 11.647 1.00 97.88 168 PHE A CA 1
ATOM 1391 C C . PHE A 1 168 ? 7.643 -2.511 12.157 1.00 97.88 168 PHE A C 1
ATOM 1393 O O . PHE A 1 168 ? 6.836 -2.695 13.067 1.00 97.88 168 PHE A O 1
ATOM 1400 N N . GLU A 1 169 ? 8.359 -3.504 11.630 1.00 98.12 169 GLU A N 1
ATOM 1401 C CA . GLU A 1 169 ? 8.302 -4.891 12.111 1.00 98.12 169 GLU A CA 1
ATOM 1402 C C . GLU A 1 169 ? 8.719 -4.978 13.583 1.00 98.12 169 GLU A C 1
ATOM 1404 O O . GLU A 1 169 ? 7.998 -5.553 14.402 1.00 98.12 169 GLU A O 1
ATOM 1409 N N . THR A 1 170 ? 9.815 -4.306 13.948 1.00 97.69 170 THR A N 1
ATOM 1410 C CA . THR A 1 170 ? 10.251 -4.198 15.348 1.00 97.69 170 THR A CA 1
ATOM 1411 C C . THR A 1 170 ? 9.172 -3.532 16.206 1.00 97.69 170 THR A C 1
ATOM 1413 O O . THR A 1 170 ? 8.835 -4.026 17.284 1.00 97.69 170 THR A O 1
ATOM 1416 N N . LYS A 1 171 ? 8.566 -2.437 15.725 1.00 98.38 171 LYS A N 1
ATOM 1417 C CA . LYS A 1 171 ? 7.516 -1.733 16.470 1.00 98.38 171 LYS A CA 1
ATOM 1418 C C . LYS A 1 171 ? 6.264 -2.594 16.657 1.00 98.38 171 LYS A C 1
ATOM 1420 O O . LYS A 1 171 ? 5.696 -2.588 17.748 1.00 98.38 171 LYS A O 1
ATOM 1425 N N . ILE A 1 172 ? 5.856 -3.349 15.639 1.00 97.44 172 ILE A N 1
ATOM 1426 C CA . ILE A 1 172 ? 4.738 -4.297 15.727 1.00 97.44 172 ILE A CA 1
ATOM 1427 C C . ILE A 1 172 ? 5.041 -5.373 16.772 1.00 97.44 172 ILE A C 1
ATOM 1429 O O . ILE A 1 172 ? 4.192 -5.613 17.625 1.00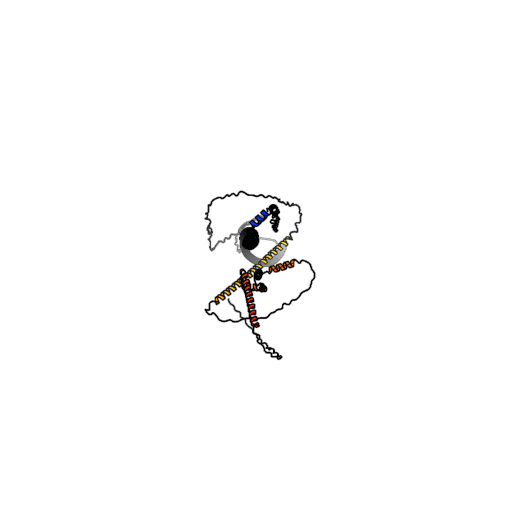 97.44 172 ILE A O 1
ATOM 1433 N N . SER A 1 173 ? 6.250 -5.943 16.769 1.00 97.81 173 SER A N 1
ATOM 1434 C CA . SER A 1 173 ? 6.658 -6.948 17.760 1.00 97.81 173 SER A CA 1
ATOM 1435 C C . SER A 1 173 ? 6.581 -6.408 19.192 1.00 97.81 173 SER A C 1
ATOM 1437 O O . SER A 1 173 ? 6.019 -7.068 20.059 1.00 97.81 173 SER A O 1
ATOM 1439 N N . THR A 1 174 ? 7.064 -5.183 19.440 1.00 97.81 174 THR A N 1
ATOM 1440 C CA . THR A 1 174 ? 6.969 -4.570 20.783 1.00 97.81 174 THR A CA 1
ATOM 1441 C C . THR A 1 174 ? 5.524 -4.323 21.217 1.00 97.81 174 THR A C 1
ATOM 1443 O O . THR A 1 174 ? 5.180 -4.538 22.371 1.00 97.81 174 THR A O 1
ATOM 1446 N N . LEU A 1 175 ? 4.650 -3.901 20.294 1.00 97.62 175 LEU A N 1
ATOM 1447 C CA . LEU A 1 175 ? 3.234 -3.693 20.604 1.00 97.62 175 LEU A CA 1
ATOM 1448 C C . LEU A 1 175 ? 2.514 -5.017 20.874 1.00 97.62 175 LEU A C 1
ATOM 1450 O O . LEU A 1 175 ? 1.619 -5.048 21.710 1.00 97.62 175 LEU A O 1
ATOM 1454 N N . GLN A 1 176 ? 2.893 -6.095 20.186 1.00 97.44 176 GLN A N 1
ATOM 1455 C CA . GLN A 1 176 ? 2.362 -7.432 20.448 1.00 97.44 176 GLN A CA 1
ATOM 1456 C C . GLN A 1 176 ? 2.740 -7.913 21.853 1.00 97.44 176 GLN A C 1
ATOM 1458 O O . GLN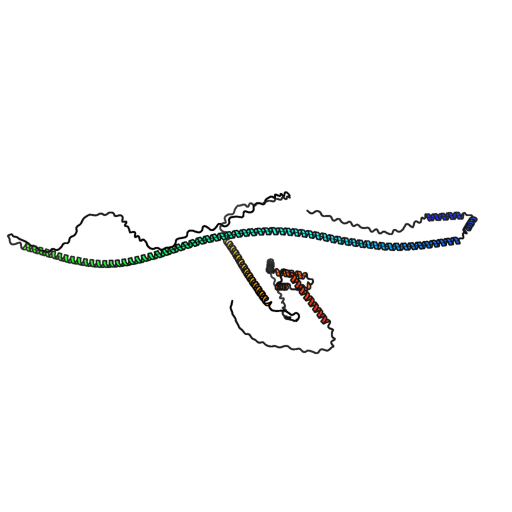 A 1 176 ? 1.856 -8.335 22.595 1.00 97.44 176 GLN A O 1
ATOM 1463 N N . GLU A 1 177 ? 4.003 -7.748 22.248 1.00 97.75 177 GLU A N 1
ATOM 1464 C CA . GLU A 1 177 ? 4.471 -8.056 23.605 1.00 97.75 177 GLU A CA 1
ATOM 1465 C C . GLU A 1 177 ? 3.730 -7.215 24.663 1.00 97.75 177 GLU A C 1
ATOM 1467 O O . GLU A 1 177 ? 3.204 -7.754 25.634 1.00 97.75 177 GLU A O 1
ATOM 1472 N N . GLU A 1 178 ? 3.561 -5.905 24.437 1.00 97.50 178 GLU A N 1
ATOM 1473 C CA . GLU A 1 178 ? 2.756 -5.044 25.320 1.00 97.50 178 GLU A CA 1
ATOM 1474 C C . GLU A 1 178 ? 1.287 -5.499 25.423 1.00 97.50 178 GLU A C 1
ATOM 1476 O O . GLU A 1 178 ? 0.666 -5.360 26.481 1.00 97.50 178 GLU A O 1
ATOM 1481 N N . THR A 1 179 ? 0.693 -6.005 24.335 1.00 96.88 179 THR A N 1
ATOM 1482 C CA . THR A 1 179 ? -0.684 -6.526 24.367 1.00 96.88 179 THR A CA 1
ATOM 1483 C C . THR A 1 179 ? -0.800 -7.862 25.086 1.00 96.88 179 THR A C 1
ATOM 1485 O O . THR A 1 179 ? -1.825 -8.093 25.723 1.00 96.88 179 THR A O 1
ATOM 1488 N N . GLU A 1 180 ? 0.226 -8.710 25.013 1.00 97.75 180 GLU A N 1
ATOM 1489 C CA . GLU A 1 180 ? 0.285 -9.986 25.731 1.00 97.75 180 GLU A CA 1
ATOM 1490 C C . GLU A 1 180 ? 0.404 -9.746 27.240 1.00 97.75 180 GLU A C 1
ATOM 1492 O O . GLU A 1 180 ? -0.424 -10.245 27.999 1.00 97.75 180 GLU A O 1
ATOM 1497 N N . ILE A 1 181 ? 1.295 -8.841 27.663 1.00 96.81 181 ILE A N 1
ATOM 1498 C CA . ILE A 1 181 ? 1.423 -8.426 29.072 1.00 96.81 181 ILE A CA 1
ATOM 1499 C C . ILE A 1 181 ? 0.085 -7.906 29.621 1.00 96.81 181 ILE A C 1
ATOM 1501 O O . ILE A 1 181 ? -0.345 -8.295 30.705 1.00 96.81 181 ILE A O 1
ATOM 1505 N N . LYS A 1 182 ? -0.622 -7.053 28.867 1.00 97.44 182 LYS A N 1
ATOM 1506 C CA . LYS A 1 182 ? -1.941 -6.544 29.286 1.00 97.44 182 LYS A CA 1
ATOM 1507 C C . LYS A 1 182 ? -3.015 -7.629 29.332 1.00 97.44 182 LYS A C 1
ATOM 1509 O O . LYS A 1 182 ? -3.951 -7.516 30.122 1.00 97.44 182 LYS A O 1
ATOM 1514 N N . ALA A 1 183 ? -2.932 -8.643 28.472 1.00 96.62 183 ALA A N 1
ATOM 1515 C CA . ALA A 1 183 ? -3.852 -9.773 28.517 1.00 96.62 183 ALA A CA 1
ATOM 1516 C C . ALA A 1 183 ? -3.652 -10.581 29.809 1.00 96.62 183 ALA A C 1
ATOM 1518 O O . ALA A 1 183 ? -4.639 -10.882 30.484 1.00 96.62 183 ALA A O 1
ATOM 1519 N N . ASP A 1 184 ? -2.398 -10.819 30.200 1.00 96.44 184 ASP A N 1
ATOM 1520 C CA . ASP A 1 184 ? -2.053 -11.484 31.461 1.00 96.44 184 ASP A CA 1
ATOM 1521 C C . ASP A 1 184 ? -2.507 -10.671 32.686 1.00 96.44 184 ASP A C 1
ATOM 1523 O O . ASP A 1 184 ? -3.091 -11.228 33.620 1.00 96.44 184 ASP A O 1
ATOM 1527 N N . GLU A 1 185 ? -2.320 -9.343 32.674 1.00 96.50 185 GLU A N 1
ATOM 1528 C CA . GLU A 1 185 ? -2.826 -8.443 33.726 1.00 96.50 185 GLU A CA 1
ATOM 1529 C C . GLU A 1 185 ? -4.354 -8.541 33.870 1.00 96.50 185 GLU A C 1
ATOM 1531 O O . GLU A 1 185 ? -4.874 -8.674 34.982 1.00 96.50 185 GLU A O 1
ATOM 1536 N N . ILE A 1 186 ? -5.086 -8.539 32.750 1.00 96.31 186 ILE A N 1
ATOM 1537 C CA . ILE A 1 186 ? -6.547 -8.692 32.739 1.00 96.31 186 ILE A CA 1
ATOM 1538 C C . ILE A 1 186 ? -6.961 -10.051 33.315 1.00 96.31 186 ILE A C 1
ATOM 1540 O O . ILE A 1 186 ? -7.933 -10.128 34.073 1.00 96.31 186 ILE A O 1
ATOM 1544 N N . ASP A 1 187 ? -6.266 -11.132 32.967 1.00 96.19 187 ASP A N 1
ATOM 1545 C CA . ASP A 1 187 ? -6.593 -12.464 33.477 1.00 96.19 187 ASP A CA 1
ATOM 1546 C C . ASP A 1 187 ? -6.278 -12.599 34.976 1.00 96.19 187 ASP A C 1
ATOM 1548 O O . ASP A 1 187 ? -7.059 -13.208 35.719 1.00 96.19 187 ASP A O 1
ATOM 1552 N N . GLN A 1 188 ? -5.230 -11.931 35.467 1.00 96.25 188 GLN A N 1
ATOM 1553 C CA . GLN A 1 188 ? -4.960 -11.806 36.899 1.00 96.25 188 GLN A CA 1
ATOM 1554 C C . GLN A 1 188 ? -6.056 -11.005 37.628 1.00 96.25 188 GLN A C 1
ATOM 1556 O O . GLN A 1 188 ? -6.519 -11.412 38.700 1.00 96.25 188 GLN A O 1
ATOM 1561 N N . GLU A 1 189 ? -6.514 -9.885 37.063 1.00 96.06 189 GLU A N 1
ATOM 1562 C CA . GLU A 1 189 ? -7.614 -9.093 37.628 1.00 96.06 189 GLU A CA 1
ATOM 1563 C C . GLU A 1 189 ? -8.942 -9.863 37.650 1.00 96.06 189 GLU A C 1
ATOM 1565 O O . GLU A 1 189 ? -9.683 -9.789 38.640 1.00 96.06 189 GLU A O 1
ATOM 1570 N N . LYS A 1 190 ? -9.233 -10.657 36.611 1.00 96.56 190 LYS A N 1
ATOM 1571 C CA . LYS A 1 190 ? -10.388 -11.569 36.601 1.00 96.56 190 LYS A CA 1
ATOM 1572 C C . LYS A 1 190 ? -10.285 -12.600 37.718 1.00 96.56 190 LYS A C 1
ATOM 1574 O O . LYS A 1 190 ? -11.240 -12.750 38.476 1.00 96.56 190 LYS A O 1
ATOM 1579 N N . ALA A 1 191 ? -9.129 -13.245 37.886 1.00 95.19 191 ALA A N 1
ATOM 1580 C CA . ALA A 1 191 ? -8.918 -14.213 38.962 1.00 95.19 191 ALA A CA 1
ATOM 1581 C C . ALA A 1 191 ? -9.100 -13.581 40.358 1.00 95.19 191 ALA A C 1
ATOM 1583 O O . ALA A 1 191 ? -9.723 -14.176 41.244 1.00 95.19 191 ALA A O 1
ATOM 1584 N N . ASN A 1 192 ? -8.620 -12.347 40.550 1.00 94.81 192 ASN A N 1
ATOM 1585 C CA . ASN A 1 192 ? -8.834 -11.584 41.783 1.00 94.81 192 ASN A CA 1
ATOM 1586 C C . ASN A 1 192 ? -10.319 -11.262 42.011 1.00 94.81 192 ASN A C 1
ATOM 1588 O O . ASN A 1 192 ? -10.819 -11.408 43.131 1.00 94.81 192 ASN A O 1
ATOM 1592 N N . THR A 1 193 ? -11.030 -10.856 40.959 1.00 96.31 193 THR A N 1
ATOM 1593 C CA . THR A 1 193 ? -12.471 -10.571 41.006 1.00 96.31 193 THR A CA 1
ATOM 1594 C C . THR A 1 193 ? -13.265 -11.828 41.360 1.00 96.31 193 THR A C 1
ATOM 1596 O O . THR A 1 193 ? -14.067 -11.796 42.293 1.00 96.31 193 THR A O 1
ATOM 1599 N N . ASP A 1 194 ? -12.966 -12.962 40.724 1.00 95.75 194 ASP A N 1
ATOM 1600 C CA . ASP A 1 194 ? -13.593 -14.257 41.010 1.00 95.75 194 ASP A CA 1
ATOM 1601 C C . ASP A 1 194 ? -13.349 -14.705 42.458 1.00 95.75 194 ASP A C 1
ATOM 1603 O O . ASP A 1 194 ? -14.258 -15.206 43.134 1.00 95.75 194 ASP A O 1
ATOM 1607 N N . HIS A 1 195 ? -12.135 -14.495 42.977 1.00 95.69 195 HIS A N 1
ATOM 1608 C CA . HIS A 1 195 ? -11.816 -14.770 44.376 1.00 95.69 195 HIS A CA 1
ATOM 1609 C C . HIS A 1 195 ? -12.646 -13.890 45.328 1.00 95.69 195 HIS A C 1
ATOM 1611 O O . HIS A 1 195 ? -13.185 -14.380 46.330 1.00 95.69 195 HIS A O 1
ATOM 1617 N N . ILE A 1 196 ? -12.751 -12.589 45.044 1.00 95.62 196 ILE A N 1
ATOM 1618 C CA . ILE A 1 196 ? -13.556 -11.645 45.831 1.00 95.62 196 ILE A CA 1
ATOM 1619 C C . ILE A 1 196 ? -15.036 -12.054 45.807 1.00 95.62 196 ILE A C 1
ATOM 1621 O O . ILE A 1 196 ? -15.658 -12.164 46.870 1.00 95.62 196 ILE A O 1
ATOM 1625 N N . ASP A 1 197 ? -15.577 -12.354 44.630 1.00 96.88 197 ASP A N 1
ATOM 1626 C CA . ASP A 1 197 ? -16.961 -12.787 44.450 1.00 96.88 197 ASP A CA 1
ATOM 1627 C C . ASP A 1 197 ? -17.254 -14.084 45.199 1.00 96.88 197 ASP A C 1
ATOM 1629 O O . ASP A 1 197 ? -18.275 -14.185 45.888 1.00 96.88 197 ASP A O 1
ATOM 1633 N N . LYS A 1 198 ? -16.345 -15.063 45.137 1.00 97.44 198 LYS A N 1
ATOM 1634 C CA . LYS A 1 198 ? -16.449 -16.305 45.913 1.00 97.44 198 LYS A CA 1
ATOM 1635 C C . LYS A 1 198 ? -16.496 -16.015 47.414 1.00 97.44 198 LYS A C 1
ATOM 1637 O O . LYS A 1 198 ? -17.415 -16.471 48.093 1.00 97.44 198 LYS A O 1
ATOM 1642 N N . LYS A 1 199 ? -15.585 -15.181 47.925 1.00 97.31 199 LYS A N 1
ATOM 1643 C CA . LYS A 1 199 ? -15.544 -14.792 49.346 1.00 97.31 199 LYS A CA 1
ATOM 1644 C C . LYS A 1 199 ? -16.847 -14.128 49.805 1.00 97.31 199 LYS A C 1
ATOM 1646 O O . LYS A 1 199 ? -17.352 -14.443 50.887 1.00 97.31 199 LYS A O 1
ATOM 1651 N N . TYR A 1 200 ? -17.405 -13.210 49.015 1.00 96.31 200 TYR A N 1
ATOM 1652 C CA . TYR A 1 200 ? -18.671 -12.554 49.357 1.00 96.31 200 TYR A CA 1
ATOM 1653 C C . TYR A 1 200 ? -19.874 -13.488 49.220 1.00 96.31 200 TYR A C 1
ATOM 1655 O O . TYR A 1 200 ? -20.784 -13.418 50.049 1.00 96.31 200 TYR A O 1
ATOM 1663 N N . ARG A 1 201 ? -19.869 -14.393 48.238 1.00 96.69 201 ARG A N 1
ATOM 1664 C CA . ARG A 1 201 ? -20.895 -15.431 48.075 1.00 96.69 201 ARG A CA 1
ATOM 1665 C C . ARG A 1 201 ? -20.928 -16.376 49.274 1.00 96.69 201 ARG A C 1
ATOM 1667 O O . ARG A 1 201 ? -22.008 -16.616 49.814 1.00 96.69 201 ARG A O 1
ATOM 1674 N N . ASP A 1 202 ? -19.769 -16.830 49.740 1.00 95.81 202 ASP A N 1
ATOM 1675 C CA . ASP A 1 202 ? -19.650 -17.699 50.914 1.00 95.81 202 ASP A CA 1
ATOM 1676 C C . ASP A 1 202 ? -20.109 -16.971 52.187 1.00 95.81 202 ASP A C 1
ATOM 1678 O O . ASP A 1 202 ? -20.899 -17.506 52.971 1.00 95.81 202 ASP A O 1
ATOM 1682 N N . LYS A 1 203 ? -19.712 -15.700 52.358 1.00 97.31 203 LYS A N 1
ATOM 1683 C CA . LYS A 1 203 ? -20.182 -14.860 53.473 1.00 97.31 203 LYS A CA 1
ATOM 1684 C C . LYS A 1 203 ? -21.700 -14.655 53.445 1.00 97.31 203 LYS A C 1
ATOM 1686 O O . LYS A 1 203 ? -22.343 -14.747 54.488 1.00 97.31 203 LYS A O 1
ATOM 1691 N N . LEU A 1 204 ? -22.283 -14.395 52.273 1.00 96.25 204 LEU A N 1
ATOM 1692 C CA . LEU A 1 204 ? -23.736 -14.283 52.104 1.00 96.25 204 LEU A CA 1
ATOM 1693 C C . LEU A 1 204 ? -24.447 -15.600 52.422 1.00 96.25 204 LEU A C 1
ATOM 1695 O O . LEU A 1 204 ? -25.516 -15.571 53.028 1.00 96.25 204 LEU A O 1
ATOM 1699 N N . SER A 1 205 ? -23.869 -16.741 52.040 1.00 96.75 205 SER A N 1
ATOM 1700 C CA . SER A 1 205 ? -24.416 -18.058 52.374 1.00 96.75 205 SER A CA 1
ATOM 1701 C C . SER A 1 205 ? -24.422 -18.297 53.886 1.00 96.75 205 SER A C 1
ATOM 1703 O O . SER A 1 205 ? -25.431 -18.742 54.424 1.00 96.75 205 SER A O 1
ATOM 1705 N N . SER A 1 206 ? -23.335 -17.939 54.574 1.00 96.62 206 SER A N 1
ATOM 1706 C CA . SER A 1 206 ? -23.236 -18.027 56.037 1.00 96.62 206 SER A CA 1
ATOM 1707 C C . SER A 1 206 ? -24.269 -17.137 56.743 1.00 96.62 206 SER A C 1
ATOM 1709 O O . SER A 1 206 ? -25.033 -17.614 57.577 1.00 96.62 206 SER A O 1
ATOM 1711 N N . LEU A 1 207 ? -24.392 -15.869 56.328 1.00 96.06 207 LEU A N 1
ATOM 1712 C CA . LEU A 1 207 ? -25.386 -14.944 56.891 1.00 96.06 207 LEU A CA 1
ATOM 1713 C C . LEU A 1 207 ? -26.831 -15.400 56.647 1.00 96.06 207 LEU A C 1
ATOM 1715 O O . LEU A 1 207 ? -27.701 -15.161 57.480 1.00 96.06 207 LEU A O 1
ATOM 1719 N N . ARG A 1 208 ? -27.116 -16.046 55.510 1.00 96.44 208 ARG A N 1
ATOM 1720 C CA . ARG A 1 208 ? -28.447 -16.612 55.239 1.00 96.44 208 ARG A CA 1
ATOM 1721 C C . ARG A 1 208 ? -28.790 -17.741 56.206 1.00 96.44 208 ARG A C 1
ATOM 1723 O O . ARG A 1 208 ? -29.906 -17.745 56.713 1.00 96.44 208 ARG A O 1
ATOM 1730 N N . LEU A 1 209 ? -27.839 -18.636 56.482 1.00 96.00 209 LEU A N 1
ATOM 1731 C CA . LEU A 1 209 ? -28.018 -19.697 57.477 1.00 96.00 209 LEU A CA 1
ATOM 1732 C C . LEU A 1 209 ? -28.275 -19.106 58.869 1.00 96.00 209 LEU A C 1
ATOM 1734 O O . LEU A 1 209 ? -29.251 -19.479 59.507 1.00 96.00 209 LEU A O 1
ATOM 1738 N N . GLU A 1 210 ? -27.489 -18.109 59.285 1.00 96.88 210 GLU A N 1
ATOM 1739 C CA . GLU A 1 210 ? -27.687 -17.425 60.573 1.00 96.88 210 GLU A CA 1
ATOM 1740 C C . GLU A 1 210 ? -29.070 -16.754 60.674 1.00 96.88 210 GLU A C 1
ATOM 1742 O O . GLU A 1 210 ? -29.743 -16.838 61.703 1.00 96.88 210 GLU A O 1
ATOM 1747 N N . ILE A 1 211 ? -29.531 -16.107 59.597 1.00 95.56 211 ILE A N 1
ATOM 1748 C CA . ILE A 1 211 ? -30.876 -15.519 59.534 1.00 95.56 211 ILE A CA 1
ATOM 1749 C C . ILE A 1 211 ? -31.955 -16.595 59.694 1.00 95.56 211 ILE A C 1
ATOM 1751 O O . ILE A 1 211 ? -32.952 -16.351 60.376 1.00 95.56 211 ILE A O 1
ATOM 1755 N N . ASP A 1 212 ? -31.799 -17.751 59.053 1.00 96.19 212 ASP A N 1
ATOM 1756 C CA . ASP A 1 212 ? -32.788 -18.825 59.125 1.00 96.19 212 ASP A CA 1
ATOM 1757 C C . ASP A 1 212 ? -32.808 -19.488 60.514 1.00 96.19 212 ASP A C 1
ATOM 1759 O O . ASP A 1 212 ? -33.897 -19.691 61.057 1.00 96.19 212 ASP A O 1
ATOM 1763 N N . ASP A 1 213 ? -31.650 -19.673 61.155 1.00 95.50 213 ASP A N 1
ATOM 1764 C CA . ASP A 1 213 ? -31.557 -20.114 62.556 1.00 95.50 213 ASP A CA 1
ATOM 1765 C C . ASP A 1 213 ? -32.269 -19.131 63.499 1.00 95.50 213 ASP A C 1
ATOM 1767 O O . ASP A 1 213 ? -33.068 -19.526 64.354 1.00 95.50 213 ASP A O 1
ATOM 1771 N N . LYS A 1 214 ? -32.052 -17.822 63.310 1.00 96.06 214 LYS A N 1
ATOM 1772 C CA . LYS A 1 214 ? -32.714 -16.777 64.108 1.00 96.06 214 LYS A CA 1
ATOM 1773 C C . LYS A 1 214 ? -34.221 -16.717 63.872 1.00 96.06 214 LYS A C 1
ATOM 1775 O O . LYS A 1 214 ? -34.975 -16.457 64.811 1.00 96.06 214 LYS A O 1
ATOM 1780 N N . LYS A 1 215 ? -34.696 -16.966 62.649 1.00 96.19 215 LYS A N 1
ATOM 1781 C CA . LYS A 1 215 ? -36.139 -17.084 62.375 1.00 96.19 215 LYS A CA 1
ATOM 1782 C C . LYS A 1 215 ? -36.749 -18.280 63.096 1.00 96.19 215 LYS A C 1
ATOM 1784 O O . LYS A 1 215 ? -37.862 -18.153 63.609 1.00 96.19 215 LYS A O 1
ATOM 1789 N N . GLU A 1 216 ? -36.047 -19.409 63.145 1.00 96.38 216 GLU A N 1
ATOM 1790 C CA . GLU A 1 216 ? -36.525 -20.586 63.872 1.00 96.38 216 GLU A CA 1
ATOM 1791 C C . GLU A 1 216 ? -36.545 -20.331 65.386 1.00 96.38 216 GLU A C 1
ATOM 1793 O O . GLU A 1 216 ? -37.542 -20.627 66.045 1.00 96.38 216 GLU A O 1
ATOM 1798 N N . GLU A 1 217 ? -35.525 -19.662 65.932 1.00 95.94 217 GLU A N 1
ATOM 1799 C CA . GLU A 1 217 ? -35.514 -19.211 67.332 1.00 95.94 217 GLU A CA 1
ATOM 1800 C C . GLU A 1 217 ? -36.724 -18.307 67.645 1.00 95.94 217 GLU A C 1
ATOM 1802 O O . GLU A 1 217 ? -37.444 -18.532 68.622 1.00 95.94 217 GLU A O 1
ATOM 1807 N N . ILE A 1 218 ? -37.025 -17.337 66.773 1.00 94.31 218 ILE A N 1
ATOM 1808 C CA . ILE A 1 218 ? -38.215 -16.477 66.888 1.00 94.31 218 ILE A CA 1
ATOM 1809 C C . ILE A 1 218 ? -39.514 -17.299 66.808 1.00 94.31 218 ILE A C 1
ATOM 1811 O O . ILE A 1 218 ? -40.463 -17.026 67.546 1.00 94.31 218 ILE A O 1
ATOM 1815 N N . SER A 1 219 ? -39.585 -18.306 65.933 1.00 96.44 219 SER A N 1
ATOM 1816 C CA . SER A 1 219 ? -40.735 -19.216 65.807 1.00 96.44 219 SER A CA 1
ATOM 1817 C C . SER A 1 219 ? -40.987 -19.990 67.107 1.00 96.44 219 SER A C 1
ATOM 1819 O O . SER A 1 219 ? -42.129 -20.060 67.578 1.00 96.44 219 SER A O 1
ATOM 1821 N N . ILE A 1 220 ? -39.926 -20.507 67.732 1.00 95.12 220 ILE A N 1
ATOM 1822 C CA . ILE A 1 220 ? -39.983 -21.200 69.027 1.00 95.12 220 ILE A CA 1
ATOM 1823 C C . ILE A 1 220 ? -40.437 -20.240 70.135 1.00 95.12 220 ILE A C 1
ATOM 1825 O O . ILE A 1 220 ? -41.377 -20.557 70.869 1.00 95.12 220 ILE A O 1
ATOM 1829 N N . LEU A 1 221 ? -39.831 -19.052 70.227 1.00 94.62 221 LEU A N 1
ATOM 1830 C CA . LEU A 1 221 ? -40.188 -18.044 71.231 1.00 94.62 221 LEU A CA 1
ATOM 1831 C C . LEU A 1 221 ? -41.643 -17.582 71.095 1.00 94.62 221 LEU A C 1
ATOM 1833 O O . LEU A 1 221 ? -42.341 -17.467 72.099 1.00 94.62 221 LEU A O 1
ATOM 1837 N N . ASN A 1 222 ? -42.137 -17.380 69.873 1.00 94.88 222 ASN A N 1
ATOM 1838 C CA . ASN A 1 222 ? -43.536 -17.018 69.642 1.00 94.88 222 ASN A CA 1
ATOM 1839 C C . ASN A 1 222 ? -44.502 -18.123 70.089 1.00 94.88 222 ASN A C 1
ATOM 1841 O O . ASN A 1 222 ? -45.533 -17.817 70.684 1.00 94.88 222 ASN A O 1
ATOM 1845 N N . LYS A 1 223 ? -44.170 -19.402 69.859 1.00 95.12 223 LYS A N 1
ATOM 1846 C CA . LYS A 1 223 ? -44.965 -20.530 70.380 1.00 95.12 223 LYS A CA 1
ATOM 1847 C C . LYS A 1 223 ? -44.966 -20.560 71.910 1.00 95.12 223 LYS A C 1
ATOM 1849 O O . LYS A 1 223 ? -46.016 -20.785 72.506 1.00 95.12 223 LYS A O 1
ATOM 1854 N N . ALA A 1 224 ? -43.820 -20.316 72.547 1.00 93.88 224 ALA A N 1
ATOM 1855 C CA . ALA A 1 224 ? -43.725 -20.244 74.006 1.00 93.88 224 ALA A CA 1
ATOM 1856 C C . ALA A 1 224 ? -44.555 -19.080 74.575 1.00 93.88 224 ALA A C 1
ATOM 1858 O O . ALA A 1 224 ? -45.326 -19.272 75.512 1.00 93.88 224 ALA A O 1
ATOM 1859 N N . LEU A 1 225 ? -44.467 -17.899 73.959 1.00 94.12 225 LEU A N 1
ATOM 1860 C CA . LEU A 1 225 ? -45.231 -16.712 74.351 1.00 94.12 225 LEU A CA 1
ATOM 1861 C C . LEU A 1 225 ? -46.742 -16.940 74.198 1.00 94.12 225 LEU A C 1
ATOM 1863 O O . LEU A 1 225 ? -47.519 -16.545 75.065 1.00 94.12 225 LEU A O 1
ATOM 1867 N N . GLU A 1 226 ? -47.167 -17.620 73.134 1.00 95.06 226 GLU A N 1
ATOM 1868 C CA . GLU A 1 226 ? -48.569 -17.995 72.936 1.00 95.06 226 GLU A CA 1
ATOM 1869 C C . GLU A 1 226 ? -49.058 -18.988 74.004 1.00 95.06 226 GLU A C 1
ATOM 1871 O O . GLU A 1 226 ? -50.168 -18.854 74.519 1.00 95.06 226 GLU A O 1
ATOM 1876 N N . ASN A 1 227 ? -48.227 -19.953 74.403 1.00 93.88 227 ASN A N 1
ATOM 1877 C CA . ASN A 1 227 ? -48.551 -20.861 75.507 1.00 93.88 227 ASN A CA 1
ATOM 1878 C C . ASN A 1 227 ? -48.695 -20.110 76.841 1.00 93.88 227 ASN A C 1
ATOM 1880 O O . ASN A 1 227 ? -49.655 -20.352 77.573 1.00 93.88 227 ASN A O 1
ATOM 1884 N N . GLU A 1 228 ? -47.795 -19.167 77.132 1.00 94.19 228 GLU A N 1
ATOM 1885 C CA . GLU A 1 228 ? -47.872 -18.311 78.324 1.00 94.19 228 GLU A CA 1
ATOM 1886 C C . GLU A 1 228 ? -49.115 -17.416 78.313 1.00 94.19 228 GLU A C 1
ATOM 1888 O O . GLU A 1 228 ? -49.795 -17.294 79.331 1.00 94.19 228 GLU A O 1
ATOM 1893 N N . ARG A 1 229 ? -49.492 -16.848 77.160 1.00 93.12 229 ARG A N 1
ATOM 1894 C CA . ARG A 1 229 ? -50.760 -16.110 77.016 1.00 93.12 229 ARG A CA 1
ATOM 1895 C C . ARG A 1 229 ? -51.969 -16.987 77.313 1.00 93.12 229 ARG A C 1
ATOM 1897 O O . ARG A 1 229 ? -52.825 -16.593 78.097 1.00 93.12 229 ARG A O 1
ATOM 1904 N N . ASN A 1 230 ? -52.015 -18.191 76.747 1.00 92.69 230 ASN A N 1
ATOM 1905 C CA . ASN A 1 230 ? -53.095 -19.142 77.013 1.00 92.69 230 ASN A CA 1
ATOM 1906 C C . ASN A 1 230 ? -53.156 -19.550 78.498 1.00 92.69 230 ASN A C 1
ATOM 1908 O O . ASN A 1 230 ? -54.245 -19.714 79.055 1.00 92.69 230 ASN A O 1
ATOM 1912 N N . SER A 1 231 ? -51.997 -19.685 79.149 1.00 93.75 231 SER A N 1
ATOM 1913 C CA . SER A 1 231 ? -51.885 -19.922 80.592 1.00 93.75 231 SER A CA 1
ATOM 1914 C C . SER A 1 231 ? -52.416 -18.733 81.404 1.00 93.75 231 SER A C 1
ATOM 1916 O O . SER A 1 231 ? -53.259 -18.911 82.288 1.00 93.75 231 SER A O 1
ATOM 1918 N N . ALA A 1 232 ? -52.010 -17.508 81.060 1.00 91.56 232 ALA A N 1
ATOM 1919 C CA . ALA A 1 232 ? -52.480 -16.280 81.697 1.00 91.56 232 ALA A CA 1
ATOM 1920 C C . ALA A 1 232 ? -54.005 -16.111 81.568 1.00 91.56 232 ALA A C 1
ATOM 1922 O O . ALA A 1 232 ? -54.676 -15.855 82.570 1.00 91.56 232 ALA A O 1
ATOM 1923 N N . ASP A 1 233 ? -54.572 -16.361 80.386 1.00 92.81 233 ASP A N 1
ATOM 1924 C CA . ASP A 1 233 ? -56.022 -16.347 80.152 1.00 92.81 233 ASP A CA 1
ATOM 1925 C C . ASP A 1 233 ? -56.758 -17.387 81.018 1.00 92.81 233 ASP A C 1
ATOM 1927 O O . ASP A 1 233 ? -57.882 -17.159 81.485 1.00 92.81 233 ASP A O 1
ATOM 1931 N N . ALA A 1 234 ? -56.151 -18.556 81.249 1.00 91.50 234 ALA A N 1
ATOM 1932 C CA . ALA A 1 234 ? -56.709 -19.581 82.130 1.00 91.50 234 ALA A CA 1
ATOM 1933 C C . ALA A 1 234 ? -56.688 -19.141 83.603 1.00 91.50 234 ALA A C 1
ATOM 1935 O O . ALA A 1 234 ? -57.680 -19.336 84.317 1.00 91.50 234 ALA A O 1
ATOM 1936 N N . ILE A 1 235 ? -55.596 -18.512 84.045 1.00 91.88 235 ILE A N 1
ATOM 1937 C CA . ILE A 1 235 ? -55.474 -17.927 85.387 1.00 91.88 235 ILE A CA 1
ATOM 1938 C C . ILE A 1 235 ? -56.501 -16.804 85.573 1.00 91.88 235 ILE A C 1
ATOM 1940 O O . ILE A 1 235 ? -57.171 -16.753 86.606 1.00 91.88 235 ILE A O 1
ATOM 1944 N N . GLU A 1 236 ? -56.697 -15.939 84.578 1.00 92.56 236 GLU A N 1
ATOM 1945 C CA . GLU A 1 236 ? -57.681 -14.856 84.646 1.00 92.56 236 GLU A CA 1
ATOM 1946 C C . GLU A 1 236 ? -59.115 -15.396 84.766 1.00 92.56 236 GLU A C 1
ATOM 1948 O O . GLU A 1 236 ? -59.875 -14.966 85.639 1.00 92.56 236 GLU A O 1
ATOM 1953 N N . LYS A 1 237 ? -59.456 -16.452 84.015 1.00 92.19 237 LYS A N 1
ATOM 1954 C CA . LYS A 1 237 ? -60.735 -17.169 84.185 1.00 92.19 237 LYS A CA 1
ATOM 1955 C C . LYS A 1 237 ? -60.898 -17.765 85.588 1.00 92.19 237 LYS A C 1
ATOM 1957 O O . LYS A 1 237 ? -62.008 -17.753 86.132 1.00 92.19 237 LYS A O 1
ATOM 1962 N N . GLN A 1 238 ? -59.831 -18.300 86.187 1.00 91.69 238 GLN A N 1
ATOM 1963 C CA . GLN A 1 238 ? -59.876 -18.794 87.569 1.00 91.69 238 GLN A CA 1
ATOM 1964 C C . GLN A 1 238 ? -60.073 -17.655 88.574 1.00 91.69 238 GLN A C 1
ATOM 1966 O O . GLN A 1 238 ? -60.922 -17.765 89.460 1.00 91.69 238 GLN A O 1
ATOM 1971 N N . LYS A 1 239 ? -59.349 -16.544 88.413 1.00 92.25 239 LYS A N 1
ATOM 1972 C CA . LYS A 1 239 ? -59.508 -15.334 89.227 1.00 92.25 239 LYS A CA 1
ATOM 1973 C C . LYS A 1 239 ? -60.950 -14.827 89.188 1.00 92.25 239 LYS A C 1
ATOM 1975 O O . LYS A 1 239 ? -61.522 -14.566 90.245 1.00 92.25 239 LYS A O 1
ATOM 1980 N N . ASP A 1 240 ? -61.570 -14.762 88.012 1.00 90.81 240 ASP A N 1
ATOM 1981 C CA . ASP A 1 240 ? -62.977 -14.367 87.865 1.00 90.81 240 ASP A CA 1
ATOM 1982 C C . ASP A 1 240 ? -63.938 -15.315 88.590 1.00 90.81 240 ASP A C 1
ATOM 1984 O O . ASP A 1 240 ? -64.925 -14.880 89.194 1.00 90.81 240 ASP A O 1
ATOM 1988 N N . LYS A 1 241 ? -63.653 -16.622 88.565 1.00 91.31 241 LYS A N 1
ATOM 1989 C CA . LYS A 1 241 ? -64.418 -17.622 89.318 1.00 91.31 241 LYS A CA 1
ATOM 1990 C C . LYS A 1 241 ? -64.307 -17.380 90.826 1.00 91.31 241 LYS A C 1
ATOM 1992 O O . LYS A 1 241 ? -65.337 -17.339 91.500 1.00 91.31 241 LYS A O 1
ATOM 1997 N N . PHE A 1 242 ? -63.098 -17.145 91.335 1.00 89.56 242 PHE A N 1
ATOM 1998 C CA . PHE A 1 242 ? -62.881 -16.825 92.747 1.00 89.56 242 PHE A CA 1
ATOM 1999 C C . PHE A 1 242 ? -63.511 -15.489 93.150 1.00 89.56 242 PHE A C 1
ATOM 2001 O O . PHE A 1 242 ? -64.100 -15.394 94.221 1.00 89.56 242 PHE A O 1
ATOM 2008 N N . LEU A 1 243 ? -63.467 -14.460 92.301 1.00 90.88 243 LEU A N 1
ATOM 2009 C CA . LEU A 1 243 ? -64.133 -13.181 92.571 1.00 90.88 243 LEU A CA 1
ATOM 2010 C C . LEU A 1 243 ? -65.654 -13.343 92.685 1.00 90.88 243 LEU A C 1
ATOM 2012 O O . LEU A 1 243 ? -66.264 -12.775 93.596 1.00 90.88 243 LEU A O 1
ATOM 2016 N N . LYS A 1 244 ? -66.264 -14.155 91.812 1.00 91.00 244 LYS A N 1
ATOM 2017 C CA . LYS A 1 244 ? -67.686 -14.518 91.920 1.00 91.00 244 LYS A CA 1
ATOM 2018 C C . LYS A 1 244 ? -67.973 -15.253 93.227 1.00 91.00 244 LYS A C 1
ATOM 2020 O O . LYS A 1 244 ? -68.924 -14.897 93.919 1.00 91.00 244 LYS A O 1
ATOM 2025 N N . GLU A 1 245 ? -67.136 -16.212 93.606 1.00 89.75 245 GLU A N 1
ATOM 2026 C CA . GLU A 1 245 ? -67.274 -16.947 94.866 1.00 89.75 245 GLU A CA 1
ATOM 2027 C C . GLU A 1 245 ? -67.137 -16.033 96.094 1.00 89.75 245 GLU A C 1
ATOM 2029 O O . GLU A 1 245 ? -67.996 -16.053 96.972 1.00 89.75 245 GLU A O 1
ATOM 2034 N N . ILE A 1 246 ? -66.143 -15.141 96.116 1.00 88.25 246 ILE A N 1
ATOM 2035 C CA . ILE A 1 246 ? -65.980 -14.116 97.157 1.00 88.25 246 ILE A CA 1
ATOM 2036 C C . ILE A 1 246 ? -67.215 -13.213 97.225 1.00 88.25 246 ILE A C 1
ATOM 2038 O O . ILE A 1 246 ? -67.660 -12.874 98.321 1.00 88.25 246 ILE A O 1
ATOM 2042 N N . SER A 1 247 ? -67.778 -12.805 96.084 1.00 88.88 247 SER A N 1
ATOM 2043 C CA . SER A 1 247 ? -68.990 -11.977 96.063 1.00 88.88 247 SER A CA 1
ATOM 2044 C C . SER A 1 247 ? -70.200 -12.714 96.652 1.00 88.88 247 SER A C 1
ATOM 2046 O O . SER A 1 247 ? -70.916 -12.143 97.475 1.00 88.88 247 SER A O 1
ATOM 2048 N N . ALA A 1 248 ? -70.363 -14.004 96.338 1.00 88.25 248 ALA A N 1
ATOM 2049 C CA . ALA A 1 248 ? -71.402 -14.850 96.916 1.00 88.25 248 ALA A CA 1
ATOM 2050 C C . ALA A 1 248 ? -71.199 -15.039 98.429 1.00 88.25 248 ALA A C 1
ATOM 2052 O O . ALA A 1 248 ? -72.144 -14.904 99.205 1.00 88.25 248 ALA A O 1
ATOM 2053 N N . LEU A 1 249 ? -69.959 -15.276 98.870 1.00 87.31 249 LEU A N 1
ATOM 2054 C CA . LEU A 1 249 ? -69.602 -15.373 100.288 1.00 87.31 249 LEU A CA 1
ATOM 2055 C C . LEU A 1 249 ? -69.816 -14.054 101.042 1.00 87.31 249 LEU A C 1
ATOM 2057 O O . LEU A 1 249 ? -70.219 -14.062 102.203 1.00 87.31 249 LEU A O 1
ATOM 2061 N N . LYS A 1 250 ? -69.572 -12.902 100.410 1.00 88.56 250 LYS A N 1
ATOM 2062 C CA . LYS A 1 250 ? -69.873 -11.591 101.005 1.00 88.56 250 LYS A CA 1
ATOM 2063 C C . LYS A 1 250 ? -71.372 -11.409 101.227 1.00 88.56 250 LYS A C 1
ATOM 2065 O O . LYS A 1 250 ? -71.745 -10.921 102.294 1.00 88.56 250 LYS A O 1
ATOM 2070 N N . GLU A 1 251 ? -72.210 -11.826 100.278 1.00 87.12 251 GLU A N 1
ATOM 2071 C CA . GLU A 1 251 ? -73.667 -11.734 100.424 1.00 87.12 251 GLU A CA 1
ATOM 2072 C C . GLU A 1 251 ? -74.183 -12.695 101.505 1.00 87.12 251 GLU A C 1
ATOM 2074 O O . GLU A 1 251 ? -74.938 -12.279 102.380 1.00 87.12 251 GLU A O 1
ATOM 2079 N N . THR A 1 252 ? -73.688 -13.938 101.561 1.00 87.81 252 THR A N 1
ATOM 2080 C CA . THR A 1 252 ? -74.059 -14.861 102.652 1.00 87.81 252 THR A CA 1
ATOM 2081 C C . THR A 1 252 ? -73.587 -14.360 104.018 1.00 87.81 252 THR A C 1
ATOM 2083 O O . THR A 1 252 ? -74.309 -14.479 105.007 1.00 87.81 252 THR A O 1
ATOM 2086 N N . ASN A 1 253 ? -72.403 -13.750 104.105 1.00 84.25 253 ASN A N 1
ATOM 2087 C CA . ASN A 1 253 ? -71.909 -13.155 105.346 1.00 84.25 253 ASN A CA 1
ATOM 2088 C C . ASN A 1 253 ? -72.740 -11.924 105.756 1.00 84.25 253 ASN A C 1
ATOM 2090 O O . ASN A 1 253 ? -72.991 -11.712 106.943 1.00 84.25 253 ASN A O 1
ATOM 2094 N N . LYS A 1 254 ? -73.220 -11.129 104.793 1.00 88.56 254 LYS A N 1
ATOM 2095 C CA . LYS A 1 254 ? -74.176 -10.040 105.037 1.00 88.56 254 LYS A CA 1
ATOM 2096 C C . LYS A 1 254 ? -75.503 -10.583 105.580 1.00 88.56 254 LYS A C 1
ATOM 2098 O O . LYS A 1 254 ? -75.920 -10.128 106.644 1.00 88.56 254 LYS A O 1
ATOM 2103 N N . ASP A 1 255 ? -76.072 -11.618 104.965 1.00 85.19 255 ASP A N 1
ATOM 2104 C CA . ASP A 1 255 ? -77.269 -12.313 105.468 1.00 85.19 255 ASP A CA 1
ATOM 2105 C C . ASP A 1 255 ? -77.069 -12.848 106.893 1.00 85.19 255 ASP A C 1
ATOM 2107 O O . ASP A 1 255 ? -77.935 -12.708 107.762 1.00 85.19 255 ASP A O 1
ATOM 2111 N N . ILE A 1 256 ? -75.912 -13.458 107.170 1.00 84.69 256 ILE A N 1
ATOM 2112 C CA . ILE A 1 256 ? -75.565 -13.948 108.509 1.00 84.69 256 ILE A CA 1
ATOM 2113 C C . ILE A 1 256 ? -75.463 -12.783 109.493 1.00 84.69 256 ILE A C 1
ATOM 2115 O O . ILE A 1 256 ? -75.990 -12.893 110.599 1.00 84.69 256 ILE A O 1
ATOM 2119 N N . LYS A 1 257 ? -74.827 -11.663 109.125 1.00 84.44 257 LYS A N 1
ATOM 2120 C CA . LYS A 1 257 ? -74.744 -10.460 109.971 1.00 84.44 257 LYS A CA 1
ATOM 2121 C C . LYS A 1 257 ? -76.120 -9.876 110.262 1.00 84.44 257 LYS A C 1
ATOM 2123 O O . LYS A 1 257 ? -76.369 -9.496 111.405 1.00 84.44 257 LYS A O 1
ATOM 2128 N N . GLU A 1 258 ? -77.012 -9.836 109.280 1.00 85.62 258 GLU A N 1
ATOM 2129 C CA . GLU A 1 258 ? -78.396 -9.389 109.455 1.00 85.62 258 GLU A CA 1
ATOM 2130 C C . GLU A 1 258 ? -79.166 -10.323 110.394 1.00 85.62 258 GLU A C 1
ATOM 2132 O O . GLU A 1 258 ? -79.778 -9.855 111.360 1.00 85.62 258 GLU A O 1
ATOM 2137 N N . LYS A 1 259 ? -79.046 -11.645 110.210 1.00 84.69 259 LYS A N 1
ATOM 2138 C CA . LYS A 1 259 ? -79.595 -12.649 111.139 1.00 84.69 259 LYS A CA 1
ATOM 2139 C C . LYS A 1 259 ? -79.021 -12.487 112.545 1.00 84.69 259 LYS A C 1
ATOM 2141 O O . LYS A 1 259 ? -79.774 -12.451 113.511 1.00 84.69 259 LYS A O 1
ATOM 2146 N N . MET A 1 260 ? -77.708 -12.324 112.681 1.00 79.69 260 MET A N 1
ATOM 2147 C CA . MET A 1 260 ? -77.023 -12.058 113.952 1.00 79.69 260 MET A CA 1
ATOM 2148 C C . MET A 1 260 ? -77.501 -10.760 114.601 1.00 79.69 260 MET A C 1
ATOM 2150 O O . MET A 1 260 ? -77.671 -10.705 115.819 1.00 79.69 260 MET A O 1
ATOM 2154 N N . HIS A 1 261 ? -77.735 -9.708 113.817 1.00 81.38 261 HIS A N 1
ATOM 2155 C CA . HIS A 1 261 ? -78.278 -8.455 114.322 1.00 81.38 261 HIS A CA 1
ATOM 2156 C C . HIS A 1 261 ? -79.722 -8.635 114.800 1.00 81.38 261 HIS A C 1
ATOM 2158 O O . HIS A 1 261 ? -80.070 -8.151 115.880 1.00 81.38 261 HIS A O 1
ATOM 2164 N N . HIS A 1 262 ? -80.532 -9.396 114.061 1.00 80.88 262 HIS A N 1
ATOM 2165 C CA . HIS A 1 262 ? -81.882 -9.762 114.470 1.00 80.88 262 HIS A CA 1
ATOM 2166 C C . HIS A 1 262 ? -81.880 -10.586 115.764 1.00 80.88 262 HIS A C 1
ATOM 2168 O O . HIS A 1 262 ? -82.627 -10.244 116.685 1.00 80.88 262 HIS A O 1
ATOM 2174 N N . TYR A 1 263 ? -81.005 -11.589 115.878 1.00 80.00 263 TYR A N 1
ATOM 2175 C CA . TYR A 1 263 ? -80.807 -12.367 117.100 1.00 80.00 263 TYR A CA 1
ATOM 2176 C C . TYR A 1 263 ? -80.358 -11.479 118.260 1.00 80.00 263 TYR A C 1
ATOM 2178 O O . TYR A 1 263 ? -80.997 -11.500 119.304 1.00 80.00 263 TYR A O 1
ATOM 2186 N N . LYS A 1 264 ? -79.351 -10.613 118.078 1.00 80.19 264 LYS A N 1
ATOM 2187 C CA . LYS A 1 264 ? -78.933 -9.635 119.102 1.00 80.19 264 LYS A CA 1
ATOM 2188 C C . LYS A 1 264 ? -80.085 -8.731 119.536 1.00 80.19 264 LYS A C 1
ATOM 2190 O O . LYS A 1 264 ? -80.227 -8.463 120.724 1.00 80.19 264 LYS A O 1
ATOM 2195 N N . LYS A 1 265 ? -80.912 -8.259 118.600 1.00 81.31 265 LYS A N 1
ATOM 2196 C CA . LYS A 1 265 ? -82.099 -7.443 118.894 1.00 81.31 265 LYS A CA 1
ATOM 2197 C C . LYS A 1 265 ? -83.149 -8.241 119.670 1.00 81.31 265 LYS A C 1
ATOM 2199 O O . LYS A 1 265 ? -83.754 -7.697 120.588 1.00 81.31 265 LYS A O 1
ATOM 2204 N N . SER A 1 266 ? -83.334 -9.516 119.338 1.00 78.19 266 SER A N 1
ATOM 2205 C CA . SER A 1 266 ? -84.211 -10.429 120.074 1.00 78.19 266 SER A CA 1
ATOM 2206 C C . SER A 1 266 ? -83.688 -10.691 121.488 1.00 78.19 266 SER A C 1
ATOM 2208 O O . SER A 1 266 ? -84.446 -10.564 122.440 1.00 78.19 266 SER A O 1
ATOM 2210 N N . CYS A 1 267 ? -82.387 -10.945 121.653 1.00 71.62 267 CYS A N 1
ATOM 2211 C CA . CYS A 1 267 ? -81.757 -11.096 122.964 1.00 71.62 267 CYS A CA 1
ATOM 2212 C C . CYS A 1 267 ? -81.862 -9.817 123.799 1.00 71.62 267 CYS A C 1
ATOM 2214 O O . CYS A 1 267 ? -82.124 -9.913 124.989 1.00 71.62 267 CYS A O 1
ATOM 2216 N N . ARG A 1 268 ? -81.715 -8.624 123.198 1.00 74.62 268 ARG A N 1
ATOM 2217 C CA . ARG A 1 268 ? -81.959 -7.353 123.904 1.00 74.62 268 ARG A CA 1
ATOM 2218 C C . ARG A 1 268 ? -83.400 -7.244 124.382 1.00 74.62 268 ARG A C 1
ATOM 2220 O O . ARG A 1 268 ? -83.594 -6.925 125.539 1.00 74.62 268 ARG A O 1
ATOM 2227 N N . LYS A 1 269 ? -84.390 -7.579 123.547 1.00 76.50 269 LYS A N 1
ATOM 2228 C CA . LYS A 1 269 ? -85.801 -7.595 123.972 1.00 76.50 269 LYS A CA 1
ATOM 2229 C C . LYS A 1 269 ? -86.040 -8.552 125.136 1.00 76.50 269 LYS A C 1
ATOM 2231 O O . LYS A 1 269 ? -86.651 -8.151 126.113 1.00 76.50 269 LYS A O 1
ATOM 2236 N N . ILE A 1 270 ? -85.519 -9.776 125.047 1.00 78.00 270 ILE A N 1
ATOM 2237 C CA . ILE A 1 270 ? -85.622 -10.767 126.126 1.00 78.00 270 ILE A CA 1
ATOM 2238 C C . ILE A 1 270 ? -84.927 -10.248 127.390 1.00 78.00 270 ILE A C 1
ATOM 2240 O O . ILE A 1 270 ? -85.457 -10.396 128.482 1.00 78.00 270 ILE A O 1
ATOM 2244 N N . ASN A 1 271 ? -83.765 -9.606 127.260 1.00 74.50 271 ASN A N 1
ATOM 2245 C CA . ASN A 1 271 ? -83.041 -9.031 128.389 1.00 74.50 271 ASN A CA 1
ATOM 2246 C C . ASN A 1 271 ? -83.774 -7.826 129.000 1.00 74.50 271 ASN A C 1
ATOM 2248 O O . ASN A 1 271 ? -83.820 -7.708 130.216 1.00 74.50 271 ASN A O 1
ATOM 2252 N N . ASP A 1 272 ? -84.394 -6.972 128.185 1.00 78.12 272 ASP A N 1
ATOM 2253 C CA . ASP A 1 272 ? -85.234 -5.859 128.638 1.00 78.12 272 ASP A CA 1
ATOM 2254 C C . ASP A 1 272 ? -86.506 -6.382 129.332 1.00 78.12 272 ASP A C 1
ATOM 2256 O O . ASP A 1 272 ? -86.945 -5.823 130.335 1.00 78.12 272 ASP A O 1
ATOM 2260 N N . GLU A 1 273 ? -87.101 -7.468 128.831 1.00 77.19 273 GLU A N 1
ATOM 2261 C CA . GLU A 1 273 ? -88.226 -8.172 129.463 1.00 77.19 273 GLU A CA 1
ATOM 2262 C C . GLU A 1 273 ? -87.812 -8.827 130.786 1.00 77.19 273 GLU A C 1
ATOM 2264 O O . GLU A 1 273 ? -88.527 -8.715 131.782 1.00 77.19 273 GLU A O 1
ATOM 2269 N N . LEU A 1 274 ? -86.626 -9.435 130.832 1.00 78.75 274 LEU A N 1
ATOM 2270 C CA . LEU A 1 274 ? -86.040 -9.995 132.044 1.00 78.75 274 LEU A CA 1
ATOM 2271 C C . LEU A 1 274 ? -85.759 -8.890 133.068 1.00 78.75 274 LEU A C 1
ATOM 2273 O O . LEU A 1 274 ? -86.118 -9.036 134.232 1.00 78.75 274 LEU A O 1
ATOM 2277 N N . GLN A 1 275 ? -85.195 -7.760 132.644 1.00 73.94 275 GLN A N 1
ATOM 2278 C CA . GLN A 1 275 ? -84.902 -6.609 133.497 1.00 73.94 275 GLN A CA 1
ATOM 2279 C C . GLN A 1 275 ? -86.187 -5.954 134.021 1.00 73.94 275 GLN A C 1
ATOM 2281 O O . GLN A 1 275 ? -86.255 -5.600 135.197 1.00 73.94 275 GLN A O 1
ATOM 2286 N N . LYS A 1 276 ? -87.244 -5.886 133.199 1.00 76.81 276 LYS A N 1
ATOM 2287 C CA . LYS A 1 276 ? -88.594 -5.521 133.653 1.00 76.81 276 LYS A CA 1
ATOM 2288 C C . LYS A 1 276 ? -89.141 -6.515 134.670 1.00 76.81 276 LYS A C 1
ATOM 2290 O O . LYS A 1 276 ? -89.699 -6.082 135.670 1.00 76.81 276 LYS A O 1
ATOM 2295 N N . SER A 1 277 ? -88.963 -7.821 134.468 1.00 71.06 277 SER A N 1
ATOM 2296 C CA . SER A 1 277 ? -89.370 -8.813 135.472 1.00 71.06 277 SER A CA 1
ATOM 2297 C C . SER A 1 277 ? -88.572 -8.675 136.772 1.00 71.06 277 SER A C 1
ATOM 2299 O O . SER A 1 277 ? -89.145 -8.826 137.843 1.00 71.06 277 SER A O 1
ATOM 2301 N N . PHE A 1 278 ? -87.289 -8.299 136.697 1.00 71.06 278 PHE A N 1
ATOM 2302 C CA . PHE A 1 278 ? -86.460 -7.993 137.862 1.00 71.06 278 PHE A CA 1
ATOM 2303 C C . PHE A 1 278 ? -86.943 -6.733 138.580 1.00 71.06 278 PHE A C 1
ATOM 2305 O O . PHE A 1 278 ? -86.999 -6.729 139.803 1.00 71.06 278 PHE A O 1
ATOM 2312 N N . GLN A 1 279 ? -87.338 -5.686 137.852 1.00 71.19 279 GLN A N 1
ATOM 2313 C CA . GLN A 1 279 ? -87.953 -4.492 138.440 1.00 71.19 279 GLN A CA 1
ATOM 2314 C C . GLN A 1 279 ? -89.296 -4.805 139.098 1.00 71.19 279 GLN A C 1
ATOM 2316 O O . GLN A 1 279 ? -89.525 -4.378 140.223 1.00 71.19 279 GLN A O 1
ATOM 2321 N N . ILE A 1 280 ? -90.141 -5.611 138.455 1.00 73.94 280 ILE A N 1
ATOM 2322 C CA . ILE A 1 280 ? -91.405 -6.079 139.036 1.00 73.94 280 ILE A CA 1
ATOM 2323 C C . ILE A 1 280 ? -91.137 -6.925 140.287 1.00 73.94 280 ILE A C 1
ATOM 2325 O O . ILE A 1 280 ? -91.792 -6.721 141.305 1.00 73.94 280 ILE A O 1
ATOM 2329 N N . ASN A 1 281 ? -90.155 -7.829 140.255 1.00 68.38 281 ASN A N 1
ATOM 2330 C CA . ASN A 1 281 ? -89.757 -8.601 141.431 1.00 68.38 281 ASN A CA 1
ATOM 2331 C C . ASN A 1 281 ? -89.204 -7.704 142.537 1.00 68.38 281 ASN A C 1
ATOM 2333 O O . ASN A 1 281 ? -89.570 -7.901 143.684 1.00 68.38 281 ASN A O 1
ATOM 2337 N N . SER A 1 282 ? -88.403 -6.690 142.216 1.00 73.62 282 SER A N 1
ATOM 2338 C CA . SER A 1 282 ? -87.893 -5.726 143.194 1.00 73.62 282 SER A CA 1
ATOM 2339 C C . SER A 1 282 ? -89.020 -4.883 143.809 1.00 73.62 282 SER A C 1
ATOM 2341 O O . SER A 1 282 ? -89.031 -4.642 145.014 1.00 73.62 282 SER A O 1
ATOM 2343 N N . GLU A 1 283 ? -90.026 -4.488 143.023 1.00 71.62 283 GLU A N 1
ATOM 2344 C CA . GLU A 1 283 ? -91.232 -3.819 143.525 1.00 71.62 283 GLU A CA 1
ATOM 2345 C C . GLU A 1 283 ? -92.098 -4.742 144.393 1.00 71.62 283 GLU A C 1
ATOM 2347 O O . GLU A 1 283 ? -92.678 -4.297 145.389 1.00 71.62 283 GLU A O 1
ATOM 2352 N N . LEU A 1 284 ? -92.188 -6.026 144.039 1.00 72.75 284 LEU A N 1
ATOM 2353 C CA . LEU A 1 284 ? -92.867 -7.044 144.838 1.00 72.75 284 LEU A CA 1
ATOM 2354 C C . LEU A 1 284 ? -92.105 -7.338 146.132 1.00 72.75 284 LEU A C 1
ATOM 2356 O O . LEU A 1 284 ? -92.740 -7.403 147.176 1.00 72.75 284 LEU A O 1
ATOM 2360 N N . GLU A 1 285 ? -90.777 -7.427 146.100 1.00 71.19 285 GLU A N 1
ATOM 2361 C CA . GLU A 1 285 ? -89.912 -7.556 147.277 1.00 71.19 285 GLU A CA 1
ATOM 2362 C C . GLU A 1 285 ? -90.034 -6.330 148.185 1.00 71.19 285 GLU A C 1
ATOM 2364 O O . GLU A 1 285 ? -90.190 -6.482 149.391 1.00 71.19 285 GLU A O 1
ATOM 2369 N N . MET A 1 286 ? -90.082 -5.116 147.628 1.00 71.81 286 MET A N 1
ATOM 2370 C CA . MET A 1 286 ? -90.365 -3.890 148.384 1.00 71.81 286 MET A CA 1
ATOM 2371 C C . MET A 1 286 ? -91.773 -3.899 148.994 1.00 71.81 286 MET A C 1
ATOM 2373 O O . MET A 1 286 ? -91.954 -3.455 150.127 1.00 71.81 286 MET A O 1
ATOM 2377 N N . LYS A 1 287 ? -92.784 -4.420 148.287 1.00 69.62 287 LYS A N 1
ATOM 2378 C CA . LYS A 1 287 ? -94.138 -4.617 148.836 1.00 69.62 287 LYS A CA 1
ATOM 2379 C C . LYS A 1 287 ? -94.170 -5.681 149.929 1.00 69.62 287 LYS A C 1
ATOM 2381 O O . LYS A 1 287 ? -94.858 -5.472 150.921 1.00 69.62 287 LYS A O 1
ATOM 2386 N N . ILE A 1 288 ? -93.439 -6.781 149.772 1.00 65.50 288 ILE A N 1
ATOM 2387 C CA . ILE A 1 288 ? -93.305 -7.838 150.779 1.00 65.50 288 ILE A CA 1
ATOM 2388 C C . ILE A 1 288 ? -92.593 -7.279 152.010 1.00 65.50 288 ILE A C 1
ATOM 2390 O O . ILE A 1 288 ? -93.144 -7.381 153.096 1.00 65.50 288 ILE A O 1
ATOM 2394 N N . ALA A 1 289 ? -91.474 -6.571 151.850 1.00 60.66 289 ALA A N 1
ATOM 2395 C CA . ALA A 1 289 ? -90.757 -5.914 152.941 1.00 60.66 289 ALA A CA 1
ATOM 2396 C C . ALA A 1 289 ? -91.615 -4.850 153.651 1.00 60.66 289 ALA A C 1
ATOM 2398 O O . ALA A 1 289 ? -91.557 -4.703 154.871 1.00 60.66 289 ALA A O 1
ATOM 2399 N N . LYS A 1 290 ? -92.470 -4.135 152.909 1.00 61.28 290 LYS A N 1
ATOM 2400 C CA . LYS A 1 290 ? -93.426 -3.171 153.472 1.00 61.28 290 LYS A CA 1
ATOM 2401 C C . LYS A 1 290 ? -94.563 -3.859 154.236 1.00 61.28 290 LYS A C 1
ATOM 2403 O O . LYS A 1 290 ? -94.920 -3.405 155.318 1.00 61.28 290 LYS A O 1
ATOM 2408 N N . LEU A 1 291 ? -95.070 -4.983 153.726 1.00 58.75 291 LEU A N 1
ATOM 2409 C CA . LEU A 1 291 ? -96.052 -5.830 154.411 1.00 58.75 291 LEU A CA 1
ATOM 2410 C C . LEU A 1 291 ? -95.444 -6.556 155.625 1.00 58.75 291 LEU A C 1
ATOM 2412 O O . LEU A 1 291 ? -96.135 -6.776 156.614 1.00 58.75 291 LEU A O 1
ATOM 2416 N N . GLU A 1 292 ? -94.155 -6.891 155.597 1.00 54.88 292 GLU A N 1
ATOM 2417 C CA . GLU A 1 292 ? -93.410 -7.465 156.723 1.00 54.88 292 GLU A CA 1
ATOM 2418 C C . GLU A 1 292 ? -93.099 -6.418 157.804 1.00 54.88 292 GLU A C 1
ATOM 2420 O O . GLU A 1 292 ? -93.202 -6.726 158.995 1.00 54.88 292 GLU A O 1
ATOM 2425 N N . MET A 1 293 ? -92.825 -5.164 157.423 1.00 51.88 293 MET A N 1
ATOM 2426 C CA . MET A 1 293 ? -92.786 -4.026 158.352 1.00 51.88 293 MET A CA 1
ATOM 2427 C C . MET A 1 293 ? -94.161 -3.729 158.971 1.00 51.88 293 MET A C 1
ATOM 2429 O O . MET A 1 293 ? -94.242 -3.470 160.169 1.00 51.88 293 MET A O 1
ATOM 2433 N N . GLU A 1 294 ? -95.250 -3.808 158.202 1.00 48.59 294 GLU A N 1
ATOM 2434 C CA . GLU A 1 294 ? -96.618 -3.631 158.724 1.00 48.59 294 GLU A CA 1
ATOM 2435 C C . GLU A 1 294 ? -97.072 -4.806 159.611 1.00 48.59 294 GLU A C 1
ATOM 2437 O O . GLU A 1 294 ? -97.887 -4.631 160.518 1.00 48.59 294 GLU A O 1
ATOM 2442 N N . ARG A 1 295 ? -96.501 -6.002 159.428 1.00 43.81 295 ARG A N 1
ATOM 2443 C CA . ARG A 1 295 ? -96.821 -7.195 160.228 1.00 43.81 295 ARG A CA 1
ATOM 2444 C C . ARG A 1 295 ? -96.053 -7.285 161.553 1.00 43.81 295 ARG A C 1
ATOM 2446 O O . ARG A 1 295 ? -96.416 -8.088 162.409 1.00 43.81 295 ARG A O 1
ATOM 2453 N N . THR A 1 296 ? -95.020 -6.473 161.769 1.00 43.06 296 THR A N 1
ATOM 2454 C CA . THR A 1 296 ? -94.113 -6.588 162.931 1.00 43.06 296 THR A CA 1
ATOM 2455 C C . THR A 1 296 ? -94.325 -5.520 164.015 1.00 43.06 296 THR A C 1
ATOM 2457 O O . THR A 1 296 ? -93.440 -5.288 164.834 1.00 43.06 296 THR A O 1
ATOM 2460 N N . GLN A 1 297 ? -95.526 -4.928 164.101 1.00 37.81 297 GLN A N 1
ATOM 2461 C CA . GLN A 1 297 ? -95.925 -4.050 165.216 1.00 37.81 297 GLN A CA 1
ATOM 2462 C C . GLN A 1 297 ? -96.750 -4.708 166.337 1.00 37.81 297 GLN A C 1
ATOM 2464 O O . GLN A 1 297 ? -96.999 -4.045 167.339 1.00 37.81 297 GLN A O 1
ATOM 2469 N N . HIS A 1 298 ? -97.105 -6.000 166.277 1.00 36.88 298 HIS A N 1
ATOM 2470 C CA . HIS A 1 298 ? -97.757 -6.664 167.418 1.00 36.88 298 HIS A CA 1
ATOM 2471 C C . HIS A 1 298 ? -97.409 -8.161 167.576 1.00 36.88 298 HIS A C 1
ATOM 2473 O O . HIS A 1 298 ? -97.740 -8.982 166.730 1.00 36.88 298 HIS A O 1
ATOM 2479 N N . PHE A 1 299 ? -96.850 -8.469 168.758 1.00 31.36 299 PHE A N 1
ATOM 2480 C CA . PHE A 1 299 ? -96.638 -9.758 169.452 1.00 31.36 299 PHE A CA 1
ATOM 2481 C C . PHE A 1 299 ? -95.250 -10.441 169.459 1.00 31.36 299 PHE A C 1
ATOM 2483 O O . PHE A 1 299 ? -94.519 -10.525 168.483 1.00 31.36 299 PHE A O 1
ATOM 2490 N N . HIS A 1 300 ? -94.905 -10.897 170.670 1.00 28.48 300 HIS A N 1
ATOM 2491 C CA . HIS A 1 300 ? -93.601 -11.267 171.235 1.00 28.48 300 HIS A CA 1
ATOM 2492 C C . HIS A 1 300 ? -93.421 -12.796 171.428 1.00 28.48 300 HIS A C 1
ATOM 2494 O O . HIS A 1 300 ? -94.325 -13.414 171.980 1.00 28.48 300 HIS A O 1
ATOM 2500 N N . ARG A 1 301 ? -92.176 -13.291 171.205 1.00 28.80 301 ARG A N 1
ATOM 2501 C CA . ARG A 1 301 ? -91.426 -14.399 171.901 1.00 28.80 301 ARG A CA 1
ATOM 2502 C C . ARG A 1 301 ? -91.978 -15.861 171.863 1.00 28.80 301 ARG A C 1
ATOM 2504 O O . ARG A 1 301 ? -93.174 -16.031 171.701 1.00 28.80 301 ARG A O 1
ATOM 2511 N N . PRO A 1 302 ? -91.218 -16.920 172.281 1.00 46.19 302 PRO A N 1
ATOM 2512 C CA . PRO A 1 302 ? -89.803 -17.342 172.074 1.00 46.19 302 PRO A CA 1
ATOM 2513 C C . PRO A 1 302 ? -89.621 -18.888 171.792 1.00 46.19 302 PRO A C 1
ATOM 2515 O O . PRO A 1 302 ? -90.604 -19.613 171.760 1.00 46.19 302 PRO A O 1
ATOM 2518 N N . GLN A 1 303 ? -88.359 -19.399 171.762 1.00 29.05 303 GLN A N 1
ATOM 2519 C CA . GLN A 1 303 ? -87.864 -20.827 171.796 1.00 29.05 303 GLN A CA 1
ATOM 2520 C C . GLN A 1 303 ? -87.675 -21.547 170.431 1.00 29.05 303 GLN A C 1
ATOM 2522 O O . GLN A 1 303 ? -88.349 -21.178 169.488 1.00 29.05 303 GLN A O 1
ATOM 2527 N N . LYS A 1 304 ? -86.871 -22.607 170.182 1.00 31.67 304 LYS A N 1
ATOM 2528 C CA . LYS A 1 304 ? -85.655 -23.311 170.699 1.00 31.67 304 LYS A CA 1
ATOM 2529 C C . LYS A 1 304 ? -85.358 -24.462 169.679 1.00 31.67 304 LYS A C 1
ATOM 2531 O O . LYS A 1 304 ? -86.286 -25.188 169.380 1.00 31.67 304 LYS A O 1
ATOM 2536 N N . LYS A 1 305 ? -84.080 -24.664 169.292 1.00 36.06 305 LYS A N 1
ATOM 2537 C CA . LYS A 1 305 ? -83.293 -25.921 169.028 1.00 36.06 305 LYS A CA 1
ATOM 2538 C C . LYS A 1 305 ? -83.770 -27.097 168.106 1.00 36.06 305 LYS A C 1
ATOM 2540 O O . LYS A 1 305 ? -84.941 -27.431 168.073 1.00 36.06 305 LYS A O 1
ATOM 2545 N N . LEU A 1 306 ? -82.739 -27.820 167.592 1.00 29.03 306 LEU A N 1
ATOM 2546 C CA . LEU A 1 306 ? -82.641 -29.101 166.819 1.00 29.03 306 LEU A CA 1
ATOM 2547 C C . LEU A 1 306 ? -82.939 -28.979 165.307 1.00 29.03 306 LEU A C 1
ATOM 2549 O O . LEU A 1 306 ? -83.880 -28.295 164.950 1.00 29.03 306 LEU A O 1
ATOM 2553 N N . GLY A 1 307 ? -82.219 -29.570 164.343 1.00 26.95 307 GLY A N 1
ATOM 2554 C CA . GLY A 1 307 ? -81.198 -30.630 164.300 1.00 26.95 307 GLY A CA 1
ATOM 2555 C C . GLY A 1 307 ? -81.440 -31.482 163.030 1.00 26.95 307 GLY A C 1
ATOM 2556 O O . GLY A 1 307 ? -82.599 -31.742 162.741 1.00 26.95 307 GLY A O 1
ATOM 2557 N N . GLU A 1 308 ? -80.368 -31.906 162.330 1.00 28.98 308 GLU A N 1
ATOM 2558 C CA . GLU A 1 308 ? -80.321 -32.975 161.285 1.00 28.98 308 GLU A CA 1
ATOM 2559 C C . GLU A 1 308 ? -80.980 -32.683 159.910 1.00 28.98 308 GLU A C 1
ATOM 2561 O O . GLU A 1 308 ? -81.906 -31.893 159.817 1.00 28.98 308 GLU A O 1
ATOM 2566 N N . SER A 1 309 ? -80.654 -33.294 158.761 1.00 31.33 309 SER A N 1
ATOM 2567 C CA . SER A 1 309 ? -79.468 -33.921 158.137 1.00 31.33 309 SER A CA 1
ATOM 2568 C C . SER A 1 309 ? -79.924 -34.406 156.733 1.00 31.33 309 SER A C 1
ATOM 2570 O O . SER A 1 309 ? -80.915 -35.123 156.726 1.00 31.33 309 SER A O 1
ATOM 2572 N N . ILE A 1 310 ? -79.206 -34.082 155.628 1.00 38.06 310 ILE A N 1
ATOM 2573 C CA . ILE A 1 310 ? -78.842 -34.954 154.449 1.00 38.06 310 ILE A CA 1
ATOM 2574 C C . ILE A 1 310 ? -80.022 -35.632 153.641 1.00 38.06 310 ILE A C 1
ATOM 2576 O O . ILE A 1 310 ? -81.111 -35.702 154.188 1.00 38.06 310 ILE A O 1
ATOM 2580 N N . PRO A 1 311 ? -79.929 -36.169 152.378 1.00 49.84 311 PRO A N 1
ATOM 2581 C CA . PRO A 1 311 ? -78.814 -36.360 151.418 1.00 49.84 311 PRO A CA 1
ATOM 2582 C C . PRO A 1 311 ? -79.024 -35.937 149.934 1.00 49.84 311 PRO A C 1
ATOM 2584 O O . PRO A 1 311 ? -80.131 -35.757 149.446 1.00 49.84 311 PRO A O 1
ATOM 2587 N N . SER A 1 312 ? -77.877 -35.902 149.236 1.00 33.69 312 SER A N 1
ATOM 2588 C CA . SER A 1 312 ? -77.471 -36.582 147.981 1.00 33.69 312 SER A CA 1
ATOM 2589 C C . SER A 1 312 ? -78.409 -36.831 146.786 1.00 33.69 312 SER A C 1
ATOM 2591 O O . SER A 1 312 ? -79.515 -37.337 146.941 1.00 33.69 312 SER A O 1
ATOM 2593 N N . ASN A 1 313 ? -77.764 -36.711 145.605 1.00 34.53 313 ASN A N 1
ATOM 2594 C CA . ASN A 1 313 ? -77.880 -37.458 144.325 1.00 34.53 313 ASN A CA 1
ATOM 2595 C C . ASN A 1 313 ? -78.292 -36.583 143.123 1.00 34.53 313 ASN A C 1
ATOM 2597 O O . ASN A 1 313 ? -79.166 -35.744 143.266 1.00 34.53 313 ASN A O 1
ATOM 2601 N N . LEU A 1 314 ? -77.794 -36.733 141.887 1.00 34.62 314 LEU A N 1
ATOM 2602 C CA . LEU A 1 314 ? -76.737 -37.533 141.232 1.00 34.62 314 LEU A CA 1
ATOM 2603 C C . LEU A 1 314 ? -76.764 -37.141 139.722 1.00 34.62 314 LEU A C 1
ATOM 2605 O O . LEU A 1 314 ? -77.772 -36.608 139.267 1.00 34.62 314 LEU A O 1
ATOM 2609 N N . LEU A 1 315 ? -75.710 -37.515 138.977 1.00 33.75 315 LEU A N 1
ATOM 2610 C CA . LEU A 1 315 ? -75.369 -37.337 137.541 1.00 33.75 315 LEU A CA 1
ATOM 2611 C C . LEU A 1 315 ? -74.642 -36.017 137.232 1.00 33.75 315 LEU A C 1
ATOM 2613 O O . LEU A 1 315 ? -75.261 -34.965 137.208 1.00 33.75 315 LEU A O 1
ATOM 2617 N N . GLN A 1 316 ? -73.322 -35.939 137.007 1.00 42.25 316 GLN A N 1
ATOM 2618 C CA . GLN A 1 316 ? -72.290 -36.867 136.492 1.00 42.25 316 GLN A CA 1
ATOM 2619 C C . GLN A 1 316 ? -72.538 -37.467 135.096 1.00 42.25 316 GLN A C 1
ATOM 2621 O O . GLN A 1 316 ? -73.338 -38.384 134.949 1.00 42.25 316 GLN A O 1
ATOM 2626 N N . MET A 1 317 ? -71.771 -36.972 134.114 1.00 32.78 317 MET A N 1
ATOM 2627 C CA . MET A 1 317 ? -70.877 -37.650 133.139 1.00 32.78 317 MET A CA 1
ATOM 2628 C C . MET A 1 317 ? -70.548 -36.604 132.045 1.00 32.78 317 MET A C 1
ATOM 2630 O O . MET A 1 317 ? -71.449 -35.894 131.624 1.00 32.78 317 MET A O 1
ATOM 2634 N N . LYS A 1 318 ? -69.339 -36.416 131.509 1.00 36.53 318 LYS A N 1
ATOM 2635 C CA . LYS A 1 318 ? -68.047 -37.098 131.632 1.00 36.53 318 LYS A CA 1
ATOM 2636 C C . LYS A 1 318 ? -66.963 -36.167 131.060 1.00 36.53 318 LYS A C 1
ATOM 2638 O O . LYS A 1 318 ? -67.196 -35.503 130.054 1.00 36.53 318 LYS A O 1
ATOM 2643 N N . ASP A 1 319 ? -65.797 -36.191 131.692 1.00 37.34 319 ASP A N 1
ATOM 2644 C CA . ASP A 1 319 ? -64.516 -35.708 131.178 1.00 37.34 319 ASP A CA 1
ATOM 2645 C C . ASP A 1 319 ? -64.068 -36.462 129.912 1.00 37.34 319 ASP A C 1
ATOM 2647 O O . ASP A 1 319 ? -64.302 -37.666 129.807 1.00 37.34 319 ASP A O 1
ATOM 2651 N N . THR A 1 320 ? -63.276 -35.790 129.068 1.00 40.19 320 THR A N 1
ATOM 2652 C CA . THR A 1 320 ? -61.927 -36.263 128.695 1.00 40.19 320 THR A CA 1
ATOM 2653 C C . THR A 1 320 ? -60.979 -35.067 128.581 1.00 40.19 320 THR A C 1
ATOM 2655 O O . THR A 1 320 ? -61.251 -34.109 127.861 1.00 40.19 320 THR A O 1
ATOM 2658 N N . LYS A 1 321 ? -59.890 -35.152 129.350 1.00 44.47 321 LYS A N 1
ATOM 2659 C CA . LYS A 1 321 ? -58.711 -34.278 129.405 1.00 44.47 321 LYS A CA 1
ATOM 2660 C C . LYS A 1 321 ? -57.679 -34.703 128.354 1.00 44.47 321 LYS A C 1
ATOM 2662 O O . LYS A 1 321 ? -57.653 -35.882 128.031 1.00 44.47 321 LYS A O 1
ATOM 2667 N N . GLU A 1 322 ? -56.822 -33.758 127.962 1.00 34.88 322 GLU A N 1
ATOM 2668 C CA . GLU A 1 322 ? -55.389 -33.841 127.567 1.00 34.88 322 GLU A CA 1
ATOM 2669 C C . GLU A 1 322 ? -55.113 -32.648 126.626 1.00 34.88 322 GLU A C 1
ATOM 2671 O O . GLU A 1 322 ? -55.855 -32.443 125.678 1.00 34.88 322 GLU A O 1
ATOM 2676 N N . SER A 1 323 ? -54.146 -31.750 126.803 1.00 38.03 323 SER A N 1
ATOM 2677 C CA . SER A 1 323 ? -53.025 -31.668 127.731 1.00 38.03 323 SER A CA 1
ATOM 2678 C C . SER A 1 323 ? -52.619 -30.205 127.935 1.00 38.03 323 SER A C 1
ATOM 2680 O O . SER A 1 323 ? -52.738 -29.370 127.041 1.00 38.03 323 SER A O 1
ATOM 2682 N N . GLN A 1 324 ? -52.129 -29.928 129.141 1.00 39.47 324 GLN A N 1
ATOM 2683 C CA . GLN A 1 324 ? -51.377 -28.736 129.513 1.00 39.47 324 GLN A CA 1
ATOM 2684 C C . GLN A 1 324 ? -50.025 -28.715 128.798 1.00 39.47 324 GLN A C 1
ATOM 2686 O O . GLN A 1 324 ? -49.383 -29.757 128.699 1.00 39.47 324 GLN A O 1
ATOM 2691 N N . ASN A 1 325 ? -49.602 -27.523 128.381 1.00 36.34 325 ASN A N 1
ATOM 2692 C CA . ASN A 1 325 ? -48.236 -26.978 128.378 1.00 36.34 325 ASN A CA 1
ATOM 2693 C C . ASN A 1 325 ? -48.253 -25.728 127.474 1.00 36.34 325 ASN A C 1
ATOM 2695 O O . ASN A 1 325 ? -48.952 -25.725 126.473 1.00 36.34 325 ASN A O 1
ATOM 2699 N N . LEU A 1 326 ? -47.530 -24.637 127.688 1.00 35.41 326 LEU A N 1
ATOM 2700 C CA . LEU A 1 326 ? -46.588 -24.196 128.708 1.00 35.41 326 LEU A CA 1
ATOM 2701 C C . LEU A 1 326 ? -46.138 -22.814 128.184 1.00 35.41 326 LEU A C 1
ATOM 2703 O O . LEU A 1 326 ? -45.771 -22.730 127.019 1.00 35.41 326 LEU A O 1
ATOM 2707 N N . PHE A 1 327 ? -46.142 -21.796 129.047 1.00 34.81 327 PHE A N 1
ATOM 2708 C CA . PHE A 1 327 ? -45.448 -20.500 128.927 1.00 34.81 327 PHE A CA 1
ATOM 2709 C C . PHE A 1 327 ? -45.916 -19.499 127.839 1.00 34.81 327 PHE A C 1
ATOM 2711 O O . PHE A 1 327 ? -46.192 -19.868 126.710 1.00 34.81 327 PHE A O 1
ATOM 2718 N N . ASP A 1 328 ? -46.227 -18.234 128.137 1.00 36.75 328 ASP A N 1
ATOM 2719 C CA . ASP A 1 328 ? -45.477 -17.111 128.744 1.00 36.75 328 ASP A CA 1
ATOM 2720 C C . ASP A 1 328 ? -44.708 -16.252 127.717 1.00 36.75 328 ASP A C 1
ATOM 2722 O O . ASP A 1 328 ? -44.057 -16.764 126.817 1.00 36.75 328 ASP A O 1
ATOM 2726 N N . TYR A 1 329 ? -44.750 -14.938 127.970 1.00 36.25 329 TYR A N 1
ATOM 2727 C CA . TYR A 1 329 ? -43.856 -13.867 127.500 1.00 36.25 329 TYR A CA 1
ATOM 2728 C C . TYR A 1 329 ? -44.117 -13.106 126.179 1.00 36.25 329 TYR A C 1
ATOM 2730 O O . TYR A 1 329 ? -43.851 -13.551 125.074 1.00 36.25 329 TYR A O 1
ATOM 2738 N N . GLN A 1 330 ? -44.569 -11.861 126.396 1.00 37.62 330 GLN A N 1
ATOM 2739 C CA . GLN A 1 330 ? -43.913 -10.590 126.039 1.00 37.62 330 GLN A CA 1
ATOM 2740 C C . GLN A 1 330 ? -43.506 -10.291 124.585 1.00 37.62 330 GLN A C 1
ATOM 2742 O O . GLN A 1 330 ? -42.641 -10.924 123.999 1.00 37.62 330 GLN A O 1
ATOM 2747 N N . ASN A 1 331 ? -44.053 -9.162 124.115 1.00 45.97 331 ASN A N 1
ATOM 2748 C CA . ASN A 1 331 ? -43.380 -8.069 123.403 1.00 45.97 331 ASN A CA 1
ATOM 2749 C C . ASN A 1 331 ? -41.915 -8.314 123.001 1.00 45.97 331 ASN A C 1
ATOM 2751 O O . ASN A 1 331 ? -41.042 -8.274 123.861 1.00 45.97 331 ASN A O 1
ATOM 2755 N N . ASN A 1 332 ? -41.662 -8.369 121.693 1.00 35.06 332 ASN A N 1
ATOM 2756 C CA . ASN A 1 332 ? -40.466 -7.807 121.069 1.00 35.06 332 ASN A CA 1
ATOM 2757 C C . ASN A 1 332 ? -40.765 -7.468 119.603 1.00 35.06 332 ASN A C 1
ATOM 2759 O O . ASN A 1 332 ? -40.964 -8.335 118.761 1.00 35.06 332 ASN A O 1
ATOM 2763 N N . THR A 1 333 ? -40.826 -6.171 119.327 1.00 47.91 333 THR A N 1
ATOM 2764 C CA . THR A 1 333 ? -40.542 -5.568 118.025 1.00 47.91 333 THR A CA 1
ATOM 2765 C C . THR A 1 333 ? -39.028 -5.440 117.891 1.00 47.91 333 THR A C 1
ATOM 2767 O O . THR A 1 333 ? -38.462 -4.666 118.664 1.00 47.91 333 THR A O 1
ATOM 2770 N N . LEU A 1 334 ? -38.407 -6.166 116.956 1.00 44.81 334 LEU A N 1
ATOM 2771 C CA . LEU A 1 334 ? -37.237 -5.773 116.145 1.00 44.81 334 LEU A CA 1
ATOM 2772 C C . LEU A 1 334 ? -36.725 -6.970 115.318 1.00 44.81 334 LEU A C 1
ATOM 2774 O O . LEU A 1 334 ? -36.633 -8.073 115.844 1.00 44.81 334 LEU A O 1
ATOM 2778 N N . ASP A 1 335 ? -36.394 -6.656 114.063 1.00 46.12 335 ASP A N 1
ATOM 2779 C CA . ASP A 1 335 ? -35.460 -7.287 113.116 1.00 46.12 335 ASP A CA 1
ATOM 2780 C C . ASP A 1 335 ? -35.617 -8.766 112.714 1.00 46.12 335 ASP A C 1
ATOM 2782 O O . ASP A 1 335 ? -35.319 -9.671 113.483 1.00 46.12 335 ASP A O 1
ATOM 2786 N N . GLU A 1 336 ? -35.927 -8.982 111.427 1.00 40.56 336 GLU A N 1
ATOM 2787 C CA . GLU A 1 336 ? -35.483 -10.151 110.653 1.00 40.56 336 GLU A CA 1
ATOM 2788 C C . GLU A 1 336 ? -35.014 -9.705 109.256 1.00 40.56 336 GLU A C 1
ATOM 2790 O O . GLU A 1 336 ? -35.789 -9.225 108.424 1.00 40.56 336 GLU A O 1
ATOM 2795 N N . ASP A 1 337 ? -33.705 -9.855 109.052 1.00 47.81 337 ASP A N 1
ATOM 2796 C CA . ASP A 1 337 ? -33.036 -10.019 107.767 1.00 47.81 337 ASP A CA 1
ATOM 2797 C C . ASP A 1 337 ? -33.384 -11.387 107.132 1.00 47.81 337 ASP A C 1
ATOM 2799 O O . ASP A 1 337 ? -33.756 -12.322 107.833 1.00 47.81 337 ASP A O 1
ATOM 2803 N N . LEU A 1 338 ? -33.129 -11.501 105.819 1.00 50.22 338 LEU A N 1
ATOM 2804 C CA . LEU A 1 338 ? -32.649 -12.703 105.104 1.00 50.22 338 LEU A CA 1
ATOM 2805 C C . LEU A 1 338 ? -33.441 -14.024 105.230 1.00 50.22 338 LEU A C 1
ATOM 2807 O O . LEU A 1 338 ? -33.285 -14.768 106.191 1.00 50.22 338 LEU A O 1
ATOM 2811 N N . ILE A 1 339 ? -34.105 -14.413 104.132 1.00 43.06 339 ILE A N 1
ATOM 2812 C CA . ILE A 1 339 ? -34.273 -15.827 103.752 1.00 43.06 339 ILE A CA 1
ATOM 2813 C C . ILE A 1 339 ? -33.933 -15.972 102.262 1.00 43.06 339 ILE A C 1
ATOM 2815 O O . ILE A 1 339 ? -34.724 -15.610 101.389 1.00 43.06 339 ILE A O 1
ATOM 2819 N N . ASP A 1 340 ? -32.724 -16.478 102.014 1.00 48.47 340 ASP A N 1
ATOM 2820 C CA . ASP A 1 340 ? -32.414 -17.381 100.906 1.00 48.47 340 ASP A CA 1
ATOM 2821 C C . ASP A 1 340 ? -33.083 -18.728 101.210 1.00 48.47 340 ASP A C 1
ATOM 2823 O O . ASP A 1 340 ? -32.858 -19.272 102.288 1.00 48.47 340 ASP A O 1
ATOM 2827 N N . GLU A 1 341 ? -33.853 -19.283 100.272 1.00 43.47 341 GLU A N 1
ATOM 2828 C CA . GLU A 1 341 ? -34.129 -20.723 100.225 1.00 43.47 341 GLU A CA 1
ATOM 2829 C C . GLU A 1 341 ? -34.167 -21.211 98.768 1.00 43.47 341 GLU A C 1
ATOM 2831 O O . GLU A 1 341 ? -35.064 -20.900 97.980 1.00 43.47 341 GLU A O 1
ATOM 2836 N N . ASP A 1 342 ? -33.103 -21.947 98.456 1.00 47.94 342 ASP A N 1
ATOM 2837 C CA . ASP A 1 342 ? -32.942 -23.054 97.519 1.00 47.94 342 ASP A CA 1
ATOM 2838 C C . ASP A 1 342 ? -34.204 -23.578 96.810 1.00 47.94 342 ASP A C 1
ATOM 2840 O O . ASP A 1 342 ? -35.143 -24.089 97.424 1.00 47.94 342 ASP A O 1
ATOM 2844 N N . ILE A 1 343 ? -34.147 -23.607 95.472 1.00 43.16 343 ILE A N 1
ATOM 2845 C CA . ILE A 1 343 ? -34.982 -24.490 94.652 1.00 43.16 343 ILE A CA 1
ATOM 2846 C C . ILE A 1 343 ? -34.078 -25.440 93.862 1.00 43.16 343 ILE A C 1
ATOM 2848 O O . ILE A 1 343 ? -33.240 -25.035 93.062 1.00 43.16 343 ILE A O 1
ATOM 2852 N N . HIS A 1 344 ? -34.317 -26.717 94.147 1.00 42.81 344 HIS A N 1
ATOM 2853 C CA . HIS A 1 344 ? -33.691 -27.942 93.673 1.00 42.81 344 HIS A CA 1
ATOM 2854 C C . HIS A 1 344 ? -33.282 -28.015 92.193 1.00 42.81 344 HIS A C 1
ATOM 2856 O O . HIS A 1 344 ? -34.096 -27.851 91.282 1.00 42.81 344 HIS A O 1
ATOM 2862 N N . GLU A 1 345 ? -32.039 -28.466 92.002 1.00 44.19 345 GLU A N 1
ATOM 2863 C CA . GLU A 1 345 ? -31.585 -29.274 90.871 1.00 44.19 345 GLU A CA 1
ATOM 2864 C C . GLU A 1 345 ? -32.487 -30.505 90.683 1.00 44.19 345 GLU A C 1
ATOM 2866 O O . GLU A 1 345 ? -32.681 -31.308 91.599 1.00 44.19 345 GLU A O 1
ATOM 2871 N N . VAL A 1 346 ? -33.002 -30.682 89.465 1.00 42.41 346 VAL A N 1
ATOM 2872 C CA . VAL A 1 346 ? -33.489 -31.972 88.971 1.00 42.41 346 VAL A CA 1
ATOM 2873 C C . VAL A 1 346 ? -32.649 -32.323 87.752 1.00 42.41 346 VAL A C 1
ATOM 2875 O O . VAL A 1 346 ? -32.873 -31.827 86.648 1.00 42.41 346 VAL A O 1
ATOM 2878 N N . GLU A 1 347 ? -31.657 -33.178 87.990 1.00 42.75 347 GLU A N 1
ATOM 2879 C CA . GLU A 1 347 ? -30.977 -33.969 86.973 1.00 42.75 347 GLU A CA 1
ATOM 2880 C C . GLU A 1 347 ? -31.996 -34.855 86.241 1.00 42.75 347 GLU A C 1
ATOM 2882 O O . GLU A 1 347 ? -32.734 -35.624 86.859 1.00 42.75 347 GLU A O 1
ATOM 2887 N N . PHE A 1 348 ? -31.994 -34.797 84.910 1.00 42.62 348 PHE A N 1
ATOM 2888 C CA . PHE A 1 348 ? -32.450 -35.904 84.075 1.00 42.62 348 PHE A CA 1
ATOM 2889 C C . PHE A 1 348 ? -31.327 -36.267 83.108 1.00 42.62 348 PHE A C 1
ATOM 2891 O O . PHE A 1 348 ? -31.028 -35.540 82.161 1.00 42.62 348 PHE A O 1
ATOM 2898 N N . SER A 1 349 ? -30.701 -37.400 83.404 1.00 38.69 349 SER A N 1
ATOM 2899 C CA . SER A 1 349 ? -29.740 -38.111 82.578 1.00 38.69 349 SER A CA 1
ATOM 2900 C C . SER A 1 349 ? -30.442 -39.069 81.608 1.00 38.69 349 SER A C 1
ATOM 2902 O O . SER A 1 349 ? -31.415 -39.735 81.955 1.00 38.69 349 SER A O 1
ATOM 2904 N N . ASP A 1 350 ? -29.881 -39.095 80.396 1.00 40.69 350 ASP A N 1
ATOM 2905 C CA . ASP A 1 350 ? -29.696 -40.200 79.447 1.00 40.69 350 ASP A CA 1
ATOM 2906 C C . ASP A 1 350 ? -30.889 -41.054 78.954 1.00 40.69 350 ASP A C 1
ATOM 2908 O O . ASP A 1 350 ? -31.632 -41.652 79.727 1.00 40.69 350 ASP A O 1
ATOM 2912 N N . ILE A 1 351 ? -30.957 -41.266 77.622 1.00 38.19 351 ILE A N 1
ATOM 2913 C CA . ILE A 1 351 ? -30.626 -42.555 76.951 1.00 38.19 351 ILE A CA 1
ATOM 2914 C C . ILE A 1 351 ? -31.076 -42.583 75.451 1.00 38.19 351 ILE A C 1
ATOM 2916 O O . ILE A 1 351 ? -32.212 -42.255 75.120 1.00 38.19 351 ILE A O 1
ATOM 2920 N N . VAL A 1 352 ? -30.161 -43.094 74.592 1.00 39.47 352 VAL A N 1
ATOM 2921 C CA . VAL A 1 352 ? -30.212 -43.512 73.150 1.00 39.47 352 VAL A CA 1
ATOM 2922 C C . VAL A 1 352 ? -30.007 -42.401 72.099 1.00 39.47 352 VAL A C 1
ATOM 2924 O O . VAL A 1 352 ? -30.896 -41.593 71.878 1.00 39.47 352 VAL A O 1
ATOM 2927 N N . SER A 1 353 ? -28.861 -42.217 71.420 1.00 42.62 353 SER A N 1
ATOM 2928 C CA . SER A 1 353 ? -27.895 -43.094 70.705 1.00 42.62 353 SER A CA 1
ATOM 2929 C C . SER A 1 353 ? -28.336 -43.606 69.323 1.00 42.62 353 SER A C 1
ATOM 2931 O O . SER A 1 353 ? -29.153 -44.511 69.244 1.00 42.62 353 SER A O 1
ATOM 2933 N N . ASP A 1 354 ? -27.701 -43.116 68.254 1.00 39.31 354 ASP A N 1
ATOM 2934 C CA . ASP A 1 354 ? -27.096 -43.913 67.162 1.00 39.31 354 ASP A CA 1
ATOM 2935 C C . ASP A 1 354 ? -26.562 -42.944 66.083 1.00 39.31 354 ASP A C 1
ATOM 2937 O O . ASP A 1 354 ? -27.305 -42.117 65.574 1.00 39.31 354 ASP A O 1
ATOM 2941 N N . LYS A 1 355 ? -25.244 -42.800 65.876 1.00 42.81 355 LYS A N 1
ATOM 2942 C CA . LYS A 1 355 ? -24.244 -43.679 65.220 1.00 42.81 355 LYS A CA 1
ATOM 2943 C C . LYS A 1 355 ? -23.938 -43.222 63.781 1.00 42.81 355 LYS A C 1
ATOM 2945 O O . LYS A 1 355 ? -24.851 -43.034 62.988 1.00 42.81 355 LYS A O 1
ATOM 2950 N N . ASN A 1 356 ? -22.631 -43.251 63.466 1.00 36.59 356 ASN A N 1
ATOM 2951 C CA . ASN A 1 356 ? -21.945 -43.218 62.153 1.00 36.59 356 ASN A CA 1
ATOM 2952 C C . ASN A 1 356 ? -21.585 -41.817 61.620 1.00 36.59 356 ASN A C 1
ATOM 2954 O O . ASN A 1 356 ? -22.474 -41.001 61.454 1.00 36.59 356 ASN A O 1
ATOM 2958 N N . LYS A 1 357 ? -20.349 -41.446 61.248 1.00 41.62 357 LYS A N 1
ATOM 2959 C CA . LYS A 1 357 ? -19.028 -42.088 61.016 1.00 41.62 357 LYS A CA 1
ATOM 2960 C C . LYS A 1 357 ? -18.012 -40.920 60.933 1.00 41.62 357 LYS A C 1
ATOM 2962 O O . LYS A 1 357 ? -18.276 -39.966 60.215 1.00 41.62 357 LYS A O 1
ATOM 2967 N N . THR A 1 358 ? -17.032 -40.786 61.824 1.00 39.62 358 THR A N 1
ATOM 2968 C CA . THR A 1 358 ? -15.587 -41.082 61.651 1.00 39.62 358 THR A CA 1
ATOM 2969 C C . THR A 1 358 ? -15.008 -41.299 60.236 1.00 39.62 358 THR A C 1
ATOM 2971 O O . THR A 1 358 ? -15.549 -42.063 59.443 1.00 39.62 358 THR A O 1
ATOM 2974 N N . CYS A 1 359 ? -13.804 -40.720 60.057 1.00 37.25 359 CYS A N 1
ATOM 2975 C CA . CYS A 1 359 ? -12.726 -41.007 59.086 1.00 37.25 359 CYS A CA 1
ATOM 2976 C C . CYS A 1 359 ? -12.726 -40.239 57.748 1.00 37.25 359 CYS A C 1
ATOM 2978 O O . CYS A 1 359 ? -13.400 -40.642 56.810 1.00 37.25 359 CYS A O 1
ATOM 2980 N N . GLN A 1 360 ? -11.872 -39.208 57.635 1.00 36.81 360 GLN A N 1
ATOM 2981 C CA . GLN A 1 360 ? -10.615 -39.229 56.851 1.00 36.81 360 GLN A CA 1
ATOM 2982 C C . GLN A 1 360 ? -9.970 -37.825 56.840 1.00 36.81 360 GLN A C 1
ATOM 2984 O O . GLN A 1 360 ? -10.343 -36.948 56.071 1.00 36.81 360 GLN A O 1
ATOM 2989 N N . LEU A 1 361 ? -9.007 -37.631 57.742 1.00 45.62 361 LEU A N 1
ATOM 2990 C CA . LEU A 1 361 ? -7.912 -36.670 57.626 1.00 45.62 361 LEU A CA 1
ATOM 2991 C C . LEU A 1 361 ? -6.701 -37.538 57.281 1.00 45.62 361 LEU A C 1
ATOM 2993 O O . LEU A 1 361 ? -6.245 -38.255 58.161 1.00 45.62 361 LEU A O 1
ATOM 2997 N N . ASP A 1 362 ? -6.340 -37.590 56.000 1.00 45.09 362 ASP A N 1
ATOM 2998 C CA . ASP A 1 362 ? -5.043 -37.993 55.429 1.00 45.09 362 ASP A CA 1
ATOM 2999 C C . ASP A 1 362 ? -5.229 -38.119 53.904 1.00 45.09 362 ASP A C 1
ATOM 3001 O O . ASP A 1 362 ? -6.231 -38.685 53.469 1.00 45.09 362 ASP A O 1
ATOM 3005 N N . SER A 1 363 ? -4.259 -37.617 53.123 1.00 44.25 363 SER A N 1
ATOM 3006 C CA . SER A 1 363 ? -4.144 -37.623 51.642 1.00 44.25 363 SER A CA 1
ATOM 3007 C C . SER A 1 363 ? -4.403 -36.283 50.932 1.00 44.25 363 SER A C 1
ATOM 3009 O O . SER A 1 363 ? -5.469 -36.082 50.357 1.00 44.25 363 SER A O 1
ATOM 3011 N N . LEU A 1 364 ? -3.388 -35.409 50.908 1.00 45.44 364 LEU A N 1
ATOM 3012 C CA . LEU A 1 364 ? -2.935 -34.668 49.707 1.00 45.44 364 LEU A CA 1
ATOM 3013 C C . LEU A 1 364 ? -1.606 -33.944 50.014 1.00 45.44 364 LEU A C 1
ATOM 3015 O O . LEU A 1 364 ? -1.471 -32.727 49.938 1.00 45.44 364 LEU A O 1
ATOM 3019 N N . ALA A 1 365 ? -0.630 -34.743 50.434 1.00 46.81 365 ALA A N 1
ATOM 3020 C CA . ALA A 1 365 ? 0.781 -34.535 50.141 1.00 46.81 365 ALA A CA 1
ATOM 3021 C C . ALA A 1 365 ? 1.154 -35.720 49.233 1.00 46.81 365 ALA A C 1
ATOM 3023 O O . ALA A 1 365 ? 0.674 -36.820 49.501 1.00 46.81 365 ALA A O 1
ATOM 3024 N N . ASP A 1 366 ? 1.930 -35.471 48.179 1.00 47.12 366 ASP A N 1
ATOM 3025 C CA . ASP A 1 366 ? 2.297 -36.376 47.069 1.00 47.12 366 ASP A CA 1
ATOM 3026 C C . ASP A 1 366 ? 1.472 -36.209 45.776 1.00 47.12 366 ASP A C 1
ATOM 3028 O O . ASP A 1 366 ? 0.691 -37.067 45.376 1.00 47.12 366 ASP A O 1
ATOM 3032 N N . GLU A 1 367 ? 1.737 -35.108 45.072 1.00 41.94 367 GLU A N 1
ATOM 3033 C CA . GLU A 1 367 ? 1.843 -35.089 43.604 1.00 41.94 367 GLU A CA 1
ATOM 3034 C C . GLU A 1 367 ? 3.015 -34.141 43.280 1.00 41.94 367 GLU A C 1
ATOM 3036 O O . GLU A 1 367 ? 2.906 -32.925 43.387 1.00 41.94 367 GLU A O 1
ATOM 3041 N N . LEU A 1 368 ? 4.230 -34.691 43.324 1.00 42.28 368 LEU A N 1
ATOM 3042 C CA . LEU A 1 368 ? 5.016 -35.117 42.160 1.00 42.28 368 LEU A CA 1
ATOM 3043 C C . LEU A 1 368 ? 5.767 -33.955 41.500 1.00 42.28 368 LEU A C 1
ATOM 3045 O O . LEU A 1 368 ? 5.322 -33.344 40.533 1.00 42.28 368 LEU A O 1
ATOM 3049 N N . ASP A 1 369 ? 6.967 -33.753 42.047 1.00 48.91 369 ASP A N 1
ATOM 3050 C CA . ASP A 1 369 ? 8.186 -33.371 41.340 1.00 48.91 369 ASP A CA 1
ATOM 3051 C C . ASP A 1 369 ? 8.209 -33.948 39.916 1.00 48.91 369 ASP A C 1
ATOM 3053 O O . ASP A 1 369 ? 8.347 -35.161 39.743 1.00 48.91 369 ASP A O 1
ATOM 3057 N N . PHE A 1 370 ? 8.105 -33.103 38.889 1.00 43.06 370 PHE A N 1
ATOM 3058 C CA . PHE A 1 370 ? 8.462 -33.491 37.525 1.00 43.06 370 PHE A CA 1
ATOM 3059 C C . PHE A 1 370 ? 8.959 -32.271 36.723 1.00 43.06 370 PHE A C 1
ATOM 3061 O O . PHE A 1 370 ? 8.195 -31.367 36.400 1.00 43.06 370 PHE A O 1
ATOM 3068 N N . TYR A 1 371 ? 10.258 -32.331 36.400 1.00 46.22 371 TYR A N 1
ATOM 3069 C CA . TYR A 1 371 ? 11.110 -31.450 35.582 1.00 46.22 371 TYR A CA 1
ATOM 3070 C C . TYR A 1 371 ? 11.791 -30.237 36.231 1.00 46.22 371 TYR A C 1
ATOM 3072 O O . TYR A 1 371 ? 11.588 -29.098 35.833 1.00 46.22 371 TYR A O 1
ATOM 3080 N N . ASP A 1 372 ? 12.759 -30.551 37.095 1.00 48.19 372 ASP A N 1
ATOM 3081 C CA . ASP A 1 372 ? 14.077 -29.905 37.092 1.00 48.19 372 ASP A CA 1
ATOM 3082 C C . ASP A 1 372 ? 15.141 -31.007 36.931 1.00 48.19 372 ASP A C 1
ATOM 3084 O O . ASP A 1 372 ? 15.383 -31.763 37.872 1.00 48.19 372 ASP A O 1
ATOM 3088 N N . GLN A 1 373 ? 15.713 -31.156 35.726 1.00 48.19 373 GLN A N 1
ATOM 3089 C CA . GLN A 1 373 ? 17.117 -31.532 35.460 1.00 48.19 373 GLN A CA 1
ATOM 3090 C C . GLN A 1 373 ? 17.370 -31.890 33.985 1.00 48.19 373 GLN A C 1
ATOM 3092 O O . GLN A 1 373 ? 16.660 -32.702 33.396 1.00 48.19 373 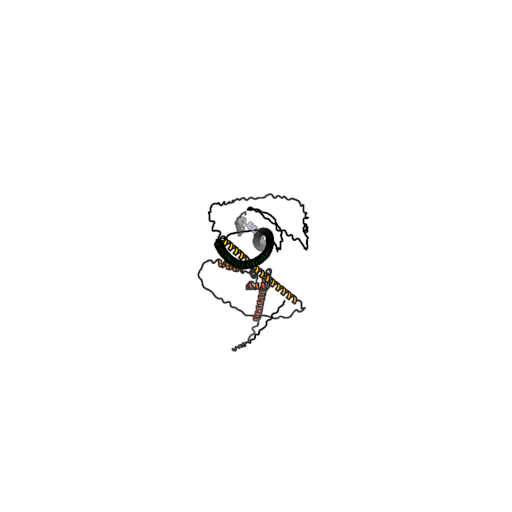GLN A O 1
ATOM 3097 N N . ALA A 1 374 ? 18.504 -31.364 33.511 1.00 42.25 374 ALA A N 1
ATOM 3098 C CA . ALA A 1 374 ? 19.297 -31.728 32.336 1.00 42.25 374 ALA A CA 1
ATOM 3099 C C . ALA A 1 374 ? 18.897 -31.100 30.989 1.00 42.25 374 ALA A C 1
ATOM 3101 O O . ALA A 1 374 ? 18.118 -31.662 30.232 1.00 42.25 374 ALA A O 1
ATOM 3102 N N . ASP A 1 375 ? 19.536 -29.969 30.671 1.00 42.75 375 ASP A N 1
ATOM 3103 C CA . ASP A 1 375 ? 20.519 -29.955 29.577 1.00 42.75 375 ASP A CA 1
ATOM 3104 C C . ASP A 1 375 ? 21.562 -28.841 29.794 1.00 42.75 375 ASP A C 1
ATOM 3106 O O . ASP A 1 375 ? 21.520 -27.758 29.217 1.00 42.75 375 ASP A O 1
ATOM 3110 N N . ASP A 1 376 ? 22.537 -29.158 30.654 1.00 51.03 376 ASP A N 1
ATOM 3111 C CA . ASP A 1 376 ? 23.911 -28.666 30.537 1.00 51.03 376 ASP A CA 1
ATOM 3112 C C . ASP A 1 376 ? 24.561 -29.380 29.342 1.00 51.03 376 ASP A C 1
ATOM 3114 O O . ASP A 1 376 ? 25.115 -30.465 29.512 1.00 51.03 376 ASP A O 1
ATOM 3118 N N . GLN A 1 377 ? 24.502 -28.792 28.143 1.00 46.47 377 GLN A N 1
ATOM 3119 C CA . GLN A 1 377 ? 25.499 -28.987 27.079 1.00 46.47 377 GLN A CA 1
ATOM 3120 C C . GLN A 1 377 ? 25.521 -27.773 26.141 1.00 46.47 377 GLN A C 1
ATOM 3122 O O . GLN A 1 377 ? 24.815 -27.751 25.139 1.00 46.47 377 GLN A O 1
ATOM 3127 N N . HIS A 1 378 ? 26.371 -26.785 26.431 1.00 43.31 378 HIS A N 1
ATOM 3128 C CA . HIS A 1 378 ? 27.393 -26.353 25.469 1.00 43.31 378 HIS A CA 1
ATOM 3129 C C . HIS A 1 378 ? 28.345 -25.326 26.094 1.00 43.31 378 HIS A C 1
ATOM 3131 O O . HIS A 1 378 ? 28.153 -24.116 25.999 1.00 43.31 378 HIS A O 1
ATOM 3137 N N . ASP A 1 379 ? 29.413 -25.851 26.691 1.00 45.41 379 ASP A N 1
ATOM 3138 C CA . ASP A 1 379 ? 30.668 -25.127 26.842 1.00 45.41 379 ASP A CA 1
ATOM 3139 C C . ASP A 1 379 ? 31.353 -24.946 25.473 1.00 45.41 379 ASP A C 1
ATOM 3141 O O . ASP A 1 379 ? 31.291 -25.806 24.586 1.00 45.41 379 ASP A O 1
ATOM 3145 N N . ASP A 1 380 ? 32.052 -23.816 25.379 1.00 44.47 380 ASP A N 1
ATOM 3146 C CA . ASP A 1 380 ? 33.285 -23.570 24.633 1.00 44.47 380 ASP A CA 1
ATOM 3147 C C . ASP A 1 380 ? 33.301 -23.669 23.099 1.00 44.47 380 ASP A C 1
ATOM 3149 O O . ASP A 1 380 ? 33.594 -24.707 22.513 1.00 44.47 380 ASP A O 1
ATOM 3153 N N . TYR A 1 381 ? 33.249 -22.493 22.455 1.00 45.50 381 TYR A N 1
ATOM 3154 C CA . TYR A 1 381 ? 34.187 -22.153 21.373 1.00 45.50 381 TYR A CA 1
ATOM 3155 C C . TYR A 1 381 ? 34.615 -20.672 21.427 1.00 45.50 381 TYR A C 1
ATOM 3157 O O . TYR A 1 381 ? 34.005 -19.780 20.853 1.00 45.50 381 TYR A O 1
ATOM 3165 N N . TYR A 1 382 ? 35.688 -20.440 22.184 1.00 42.00 382 TYR A N 1
ATOM 3166 C CA . TYR A 1 382 ? 36.920 -19.743 21.794 1.00 42.00 382 TYR A CA 1
ATOM 3167 C C . TYR A 1 382 ? 36.892 -18.579 20.767 1.00 42.00 382 TYR A C 1
ATOM 3169 O O . TYR A 1 382 ? 36.691 -18.770 19.574 1.00 42.00 382 TYR A O 1
ATOM 3177 N N . TYR A 1 383 ? 37.439 -17.458 21.262 1.00 38.66 383 TYR A N 1
ATOM 3178 C CA . TYR A 1 383 ? 38.479 -16.599 20.663 1.00 38.66 383 TYR A CA 1
ATOM 3179 C C . TYR A 1 383 ? 38.122 -15.486 19.660 1.00 38.66 383 TYR A C 1
ATOM 3181 O O . TYR A 1 383 ? 37.757 -15.721 18.517 1.00 38.66 383 TYR A O 1
ATOM 3189 N N . ASN A 1 384 ? 38.458 -14.269 20.113 1.00 40.28 384 ASN A N 1
ATOM 3190 C CA . ASN A 1 384 ? 39.194 -13.207 19.422 1.00 40.28 384 ASN A CA 1
ATOM 3191 C C . ASN A 1 384 ? 38.818 -12.886 17.969 1.00 40.28 384 ASN A C 1
ATOM 3193 O O . ASN A 1 384 ? 39.219 -13.595 17.053 1.00 40.28 384 ASN A O 1
ATOM 3197 N N . ASN A 1 385 ? 38.301 -11.672 17.758 1.00 38.00 385 ASN A N 1
ATOM 3198 C CA . ASN A 1 385 ? 39.013 -10.737 16.889 1.00 38.00 385 ASN A CA 1
ATOM 3199 C C . ASN A 1 385 ? 38.724 -9.274 17.238 1.00 38.00 385 ASN A C 1
ATOM 3201 O O . ASN A 1 385 ? 37.657 -8.721 16.989 1.00 38.00 385 ASN A O 1
ATOM 3205 N N . THR A 1 386 ? 39.762 -8.678 17.811 1.00 43.97 386 THR A N 1
ATOM 3206 C CA . THR A 1 386 ? 40.074 -7.258 17.825 1.00 43.97 386 THR A CA 1
ATOM 3207 C C . THR A 1 386 ? 40.652 -6.893 16.452 1.00 43.97 386 THR A C 1
ATOM 3209 O O . THR A 1 386 ? 41.784 -7.260 16.160 1.00 43.97 386 THR A O 1
ATOM 3212 N N . GLU A 1 387 ? 39.918 -6.157 15.626 1.00 43.59 387 GLU A N 1
ATOM 3213 C CA . GLU A 1 387 ? 40.459 -5.345 14.520 1.00 43.59 387 GLU A CA 1
ATOM 3214 C C . GLU A 1 387 ? 39.742 -3.993 14.638 1.00 43.59 387 GLU A C 1
ATOM 3216 O O . GLU A 1 387 ? 38.531 -3.906 14.474 1.00 43.59 387 GLU A O 1
ATOM 3221 N N . VAL A 1 388 ? 40.350 -2.964 15.236 1.00 46.19 388 VAL A N 1
ATOM 3222 C CA . VAL A 1 388 ? 41.327 -2.057 14.610 1.00 46.19 388 VAL A CA 1
ATOM 3223 C C . VAL A 1 388 ? 40.911 -1.687 13.188 1.00 46.19 388 VAL A C 1
ATOM 3225 O O . VAL A 1 388 ? 41.330 -2.318 12.227 1.00 46.19 388 VAL A O 1
ATOM 3228 N N . TYR A 1 389 ? 40.143 -0.606 13.069 1.00 43.44 389 TYR A N 1
ATOM 3229 C CA . TYR A 1 389 ? 40.281 0.307 11.940 1.00 43.44 389 TYR A CA 1
ATOM 3230 C C . TYR A 1 389 ? 40.467 1.723 12.483 1.00 43.44 389 TYR A C 1
ATOM 3232 O O . TYR A 1 389 ? 39.526 2.398 12.896 1.00 43.44 389 TYR A O 1
ATOM 3240 N N . GLU A 1 390 ? 41.742 2.106 12.533 1.00 39.31 390 GLU A N 1
ATOM 3241 C CA . GLU A 1 390 ? 42.205 3.487 12.527 1.00 39.31 390 GLU A CA 1
ATOM 3242 C C . GLU A 1 390 ? 41.803 4.181 11.213 1.00 39.31 390 GLU A C 1
ATOM 3244 O O . GLU A 1 390 ? 41.768 3.565 10.148 1.00 39.31 390 GLU A O 1
ATOM 3249 N N . ASP A 1 391 ? 41.581 5.489 11.339 1.00 39.06 391 ASP A N 1
ATOM 3250 C CA . ASP A 1 391 ? 41.757 6.539 10.335 1.00 39.06 391 ASP A CA 1
ATOM 3251 C C . ASP A 1 391 ? 40.901 6.515 9.052 1.00 39.06 391 ASP A C 1
ATOM 3253 O O . ASP A 1 391 ? 41.204 5.854 8.064 1.00 39.06 391 ASP A O 1
ATOM 3257 N N . GLN A 1 392 ? 39.932 7.436 8.975 1.00 37.03 392 GLN A N 1
ATOM 3258 C CA . GLN A 1 392 ? 40.161 8.752 8.352 1.00 37.03 392 GLN A CA 1
ATOM 3259 C C . GLN A 1 392 ? 38.926 9.657 8.492 1.00 37.03 392 GLN A C 1
ATOM 3261 O O . GLN A 1 392 ? 37.838 9.364 8.004 1.00 37.03 392 GLN A O 1
ATOM 3266 N N . ALA A 1 393 ? 39.136 10.804 9.140 1.00 41.62 393 ALA A N 1
ATOM 3267 C CA . ALA A 1 393 ? 38.254 11.965 9.092 1.00 41.62 393 ALA A CA 1
ATOM 3268 C C . ALA A 1 393 ? 38.087 12.481 7.641 1.00 41.62 393 ALA A C 1
ATOM 3270 O O . ALA A 1 393 ? 38.949 12.246 6.791 1.00 41.62 393 ALA A O 1
ATOM 3271 N N . PRO A 1 394 ? 37.060 13.306 7.374 1.00 49.38 394 PRO A N 1
ATOM 3272 C CA . PRO A 1 394 ? 37.366 14.723 7.494 1.00 49.38 394 PRO A CA 1
ATOM 3273 C C . PRO A 1 394 ? 36.302 15.539 8.226 1.00 49.38 394 PRO A C 1
ATOM 3275 O O . PRO A 1 394 ? 35.102 15.290 8.196 1.00 49.38 394 PRO A O 1
ATOM 3278 N N . GLN A 1 395 ? 36.850 16.563 8.863 1.00 44.66 395 GLN A N 1
ATOM 3279 C CA . GLN A 1 395 ? 36.217 17.713 9.473 1.00 44.66 395 GLN A CA 1
ATOM 3280 C C . GLN A 1 395 ? 35.082 18.296 8.623 1.00 44.66 395 GLN A C 1
ATOM 3282 O O . GLN A 1 395 ? 35.261 18.524 7.429 1.00 44.66 395 GLN A O 1
ATOM 3287 N N . ASN A 1 396 ? 33.982 18.662 9.281 1.00 38.47 396 ASN A N 1
ATOM 3288 C CA . ASN A 1 396 ? 33.446 20.014 9.167 1.00 38.47 396 ASN A CA 1
ATOM 3289 C C . ASN A 1 396 ? 32.668 20.380 10.434 1.00 38.47 396 ASN A C 1
ATOM 3291 O O . ASN A 1 396 ? 31.634 19.803 10.757 1.00 38.47 396 ASN A O 1
ATOM 3295 N N . HIS A 1 397 ? 33.240 21.353 11.139 1.00 36.88 397 HIS A N 1
ATOM 3296 C CA . HIS A 1 397 ? 32.549 22.266 12.033 1.00 36.88 397 HIS A CA 1
ATOM 3297 C C . HIS A 1 397 ? 31.369 22.915 11.295 1.00 36.88 397 HIS A C 1
ATOM 3299 O O . HIS A 1 397 ? 31.545 23.373 10.171 1.00 36.88 397 HIS A O 1
ATOM 3305 N N . ASP A 1 398 ? 30.207 23.016 11.938 1.00 37.97 398 ASP A N 1
ATOM 3306 C CA . ASP A 1 398 ? 29.752 24.335 12.380 1.00 37.97 398 ASP A CA 1
ATOM 3307 C C . ASP A 1 398 ? 28.652 24.239 13.444 1.00 37.97 398 ASP A C 1
ATOM 3309 O O . ASP A 1 398 ? 27.643 23.551 13.316 1.00 37.97 398 ASP A O 1
ATOM 3313 N N . PHE A 1 399 ? 28.943 24.945 14.533 1.00 39.72 399 PHE A N 1
ATOM 3314 C CA . PHE A 1 399 ? 28.101 25.271 15.673 1.00 39.72 399 PHE A CA 1
ATOM 3315 C C . PHE A 1 399 ? 27.013 26.272 15.264 1.00 39.72 399 PHE A C 1
ATOM 3317 O O . PHE A 1 399 ? 27.334 27.247 14.592 1.00 39.72 399 PHE A O 1
ATOM 3324 N N . GLN A 1 400 ? 25.797 26.120 15.797 1.00 37.94 400 GLN A N 1
ATOM 3325 C CA . GLN A 1 400 ? 24.941 27.227 16.267 1.00 37.94 400 GLN A CA 1
ATOM 3326 C C . GLN A 1 400 ? 23.800 26.638 17.120 1.00 37.94 400 GLN A C 1
ATOM 3328 O O . GLN A 1 400 ? 22.931 25.942 16.614 1.00 37.94 400 GLN A O 1
ATOM 3333 N N . THR A 1 401 ? 24.001 26.619 18.443 1.00 39.31 401 THR A N 1
ATOM 3334 C CA . THR A 1 401 ? 23.360 27.491 19.457 1.00 39.31 401 THR A CA 1
ATOM 3335 C C . THR A 1 401 ? 21.965 27.026 19.867 1.00 39.31 401 THR A C 1
ATOM 3337 O O . THR A 1 401 ? 20.975 27.324 19.208 1.00 39.31 401 THR A O 1
ATOM 3340 N N . GLU A 1 402 ? 21.936 26.319 20.999 1.00 38.94 402 GLU A N 1
ATOM 3341 C CA . GLU A 1 402 ? 20.764 26.077 21.836 1.00 38.94 402 GLU A CA 1
ATOM 3342 C C . GLU A 1 402 ? 20.234 27.411 22.381 1.00 38.94 402 GLU A C 1
ATOM 3344 O O . GLU A 1 402 ? 20.961 28.165 23.029 1.00 38.94 402 GLU A O 1
ATOM 3349 N N . GLU A 1 403 ? 18.964 27.695 22.105 1.00 43.16 403 GLU A N 1
ATOM 3350 C CA . GLU A 1 403 ? 18.203 28.787 22.702 1.00 43.16 403 GLU A CA 1
ATOM 3351 C C . GLU A 1 403 ? 17.330 28.188 23.811 1.00 43.16 403 GLU A C 1
ATOM 3353 O O . GLU A 1 403 ? 16.274 27.602 23.573 1.00 43.16 403 GLU A O 1
ATOM 3358 N N . THR A 1 404 ? 17.830 28.269 25.042 1.00 37.72 404 THR A N 1
ATOM 3359 C CA . THR A 1 404 ? 17.083 27.983 26.267 1.00 37.72 404 THR A CA 1
ATOM 3360 C C . THR A 1 404 ? 16.110 29.130 26.534 1.00 37.72 404 THR A C 1
ATOM 3362 O O . THR A 1 404 ? 16.528 30.218 26.926 1.00 37.72 404 THR A O 1
ATOM 3365 N N . LEU A 1 405 ? 14.816 28.888 26.325 1.00 38.91 405 LEU A N 1
ATOM 3366 C CA . LEU A 1 405 ? 13.738 29.771 26.770 1.00 38.91 405 LEU A CA 1
ATOM 3367 C C . LEU A 1 405 ? 13.420 29.479 28.244 1.00 38.91 405 LEU A C 1
ATOM 3369 O O . LEU A 1 405 ? 12.699 28.534 28.562 1.00 38.91 405 LEU A O 1
ATOM 3373 N N . GLU A 1 406 ? 13.972 30.305 29.134 1.00 39.69 406 GLU A N 1
ATOM 3374 C CA . GLU A 1 406 ? 13.402 30.572 30.456 1.00 39.69 406 GLU A CA 1
ATOM 3375 C C . GLU A 1 406 ? 12.042 31.255 30.256 1.00 39.69 406 GLU A C 1
ATOM 3377 O O . GLU A 1 406 ? 11.954 32.311 29.630 1.00 39.69 406 GLU A O 1
ATOM 3382 N N . ILE A 1 407 ? 10.972 30.632 30.751 1.00 38.91 407 ILE A N 1
ATOM 3383 C CA . ILE A 1 407 ? 9.660 31.270 30.868 1.00 38.91 407 ILE A CA 1
ATOM 3384 C C . ILE A 1 407 ? 9.473 31.640 32.335 1.00 38.91 407 ILE A C 1
ATOM 3386 O O . ILE A 1 407 ? 9.401 30.774 33.211 1.00 38.91 407 ILE A O 1
ATOM 3390 N N . ASP A 1 408 ? 9.415 32.950 32.556 1.00 36.69 408 ASP A N 1
ATOM 3391 C CA . ASP A 1 408 ? 9.130 33.602 33.823 1.00 36.69 408 ASP A CA 1
ATOM 3392 C C . ASP A 1 408 ? 7.838 33.069 34.449 1.00 36.69 408 ASP A C 1
ATOM 3394 O O . ASP A 1 408 ? 6.775 32.999 33.829 1.00 36.69 408 ASP A O 1
ATOM 3398 N N . SER A 1 409 ? 7.962 32.688 35.715 1.00 45.03 409 SER A N 1
ATOM 3399 C CA . SER A 1 409 ? 6.871 32.261 36.579 1.00 45.03 409 SER A CA 1
ATOM 3400 C C . SER A 1 409 ? 6.471 33.436 37.463 1.00 45.03 409 SER A C 1
ATOM 3402 O O . SER A 1 409 ? 7.006 33.559 38.558 1.00 45.03 409 SER A O 1
ATOM 3404 N N . GLU A 1 410 ? 5.554 34.296 37.021 1.00 46.97 410 GLU A N 1
ATOM 3405 C CA . GLU A 1 410 ? 4.915 35.270 37.914 1.00 46.97 410 GLU A CA 1
ATOM 3406 C C . GLU A 1 410 ? 3.529 35.707 37.398 1.00 46.97 410 GLU A C 1
ATOM 3408 O O . GLU A 1 410 ? 3.350 36.015 36.226 1.00 46.97 410 GLU A O 1
ATOM 3413 N N . GLU A 1 411 ? 2.578 35.729 38.340 1.00 50.34 411 GLU A N 1
ATOM 3414 C CA . GLU A 1 411 ? 1.236 36.340 38.311 1.00 50.34 411 GLU A CA 1
ATOM 3415 C C . GLU A 1 411 ? 0.138 35.742 37.407 1.00 50.34 411 GLU A C 1
ATOM 3417 O O . GLU A 1 411 ? 0.145 35.915 36.199 1.00 50.34 411 GLU A O 1
ATOM 3422 N N . ILE A 1 412 ? -0.874 35.132 38.052 1.00 40.25 412 ILE A N 1
ATOM 3423 C CA . ILE A 1 412 ? -2.348 35.255 37.860 1.00 40.25 412 ILE A CA 1
ATOM 3424 C C . ILE A 1 412 ? -2.955 34.379 38.986 1.00 40.25 412 ILE A C 1
ATOM 3426 O O . ILE A 1 412 ? -2.786 33.166 38.976 1.00 40.25 412 ILE A O 1
ATOM 3430 N N . SER A 1 413 ? -3.395 34.905 40.135 1.00 47.50 413 SER A N 1
ATOM 3431 C CA . SER A 1 413 ? -4.601 35.706 40.422 1.00 47.50 413 SER A CA 1
ATOM 3432 C C . SER A 1 413 ? -5.925 34.954 40.198 1.00 47.50 413 SER A C 1
ATOM 3434 O O . SER A 1 413 ? -6.469 34.929 39.099 1.00 47.50 413 SER A O 1
ATOM 3436 N N . ASP A 1 414 ? -6.422 34.366 41.292 1.00 50.12 414 ASP A N 1
ATOM 3437 C CA . ASP A 1 414 ? -7.817 34.288 41.753 1.00 50.12 414 ASP A CA 1
ATOM 3438 C C . ASP A 1 414 ? -8.943 34.308 40.695 1.00 50.12 414 ASP A C 1
ATOM 3440 O O . ASP A 1 414 ? -9.681 35.288 40.590 1.00 50.12 414 ASP A O 1
ATOM 3444 N N . GLN A 1 415 ? -9.157 33.198 39.978 1.00 43.84 415 GLN A N 1
ATOM 3445 C CA . GLN A 1 415 ? -10.442 32.886 39.318 1.00 43.84 415 GLN A CA 1
ATOM 3446 C C . GLN A 1 415 ? -10.761 31.377 39.327 1.00 43.84 415 GLN A C 1
ATOM 3448 O O . GLN A 1 415 ? -11.172 30.801 38.322 1.00 43.84 415 GLN A O 1
ATOM 3453 N N . ASP A 1 416 ? -10.630 30.730 40.484 1.00 48.59 416 ASP A N 1
ATOM 3454 C CA . ASP A 1 416 ? -11.117 29.363 40.697 1.00 48.59 416 ASP A CA 1
ATOM 3455 C C . ASP A 1 416 ? -12.521 29.388 41.309 1.00 48.59 416 ASP A C 1
ATOM 3457 O O . ASP A 1 416 ? -12.668 29.361 42.523 1.00 48.59 416 ASP A O 1
ATOM 3461 N N . GLU A 1 417 ? -13.560 29.449 40.466 1.00 49.28 417 GLU A N 1
ATOM 3462 C CA . GLU A 1 417 ? -14.898 28.936 40.838 1.00 49.28 417 GLU A CA 1
ATOM 3463 C C . GLU A 1 417 ? -15.871 28.700 39.657 1.00 49.28 417 GLU A C 1
ATOM 3465 O O . GLU A 1 417 ? -16.953 28.158 39.861 1.00 49.28 417 GLU A O 1
ATOM 3470 N N . HIS A 1 418 ? -15.505 29.003 38.399 1.00 46.69 418 HIS A N 1
ATOM 3471 C CA . HIS A 1 418 ? -16.419 28.863 37.243 1.00 46.69 418 HIS A CA 1
ATOM 3472 C C . HIS A 1 418 ? -16.060 27.778 36.201 1.00 46.69 418 HIS A C 1
ATOM 3474 O O . HIS A 1 418 ? -16.732 27.678 35.175 1.00 46.69 418 HIS A O 1
ATOM 3480 N N . ILE A 1 419 ? -15.057 26.924 36.442 1.00 46.78 419 ILE A N 1
ATOM 3481 C CA . ILE A 1 419 ? -14.585 25.925 35.449 1.00 46.78 419 ILE A CA 1
ATOM 3482 C C . ILE A 1 419 ? -15.208 24.520 35.636 1.00 46.78 419 ILE A C 1
ATOM 3484 O O . ILE A 1 419 ? -15.112 23.670 34.751 1.00 46.78 419 ILE A O 1
ATOM 3488 N N . LEU A 1 420 ? -15.949 24.269 36.720 1.00 46.38 420 LEU A N 1
ATOM 3489 C CA . LEU A 1 420 ? -16.516 22.938 36.998 1.00 46.38 420 LEU A CA 1
ATOM 3490 C C . LEU A 1 420 ? -17.777 22.572 36.185 1.00 46.38 420 LEU A C 1
ATOM 3492 O O . LEU A 1 420 ? -18.107 21.392 36.093 1.00 46.38 420 LEU A O 1
ATOM 3496 N N . GLU A 1 421 ? -18.450 23.520 35.520 1.00 48.88 421 GLU A N 1
ATOM 3497 C CA . GLU A 1 421 ? -19.647 23.208 34.710 1.00 48.88 421 GLU A CA 1
ATOM 3498 C C . GLU A 1 421 ? -19.359 22.915 33.225 1.00 48.88 421 GLU A C 1
ATOM 3500 O O . GLU A 1 421 ? -20.118 22.176 32.598 1.00 48.88 421 GLU A O 1
ATOM 3505 N N . ASN A 1 422 ? -18.233 23.375 32.666 1.00 48.66 422 ASN A N 1
ATOM 3506 C CA . ASN A 1 422 ? -17.910 23.142 31.247 1.00 48.66 422 ASN A CA 1
ATOM 3507 C C . ASN A 1 422 ? -17.155 21.825 30.983 1.00 48.66 422 ASN A C 1
ATOM 3509 O O . ASN A 1 422 ? -17.161 21.335 29.853 1.00 48.66 422 ASN A O 1
ATOM 3513 N N . SER A 1 423 ? -16.555 21.207 32.007 1.00 48.84 423 SER A N 1
ATOM 3514 C CA . SER A 1 423 ? -15.895 19.896 31.867 1.00 48.84 423 SER A CA 1
ATOM 3515 C C . SER A 1 423 ? -16.909 18.760 31.648 1.00 48.84 423 SER A C 1
ATOM 3517 O O . SER A 1 423 ? -16.703 17.860 30.836 1.00 48.84 423 SER A O 1
ATOM 3519 N N . SER A 1 424 ? -18.079 18.863 32.285 1.00 54.62 424 SER A N 1
ATOM 3520 C CA . SER A 1 424 ? -19.129 17.837 32.234 1.00 54.62 424 SER A CA 1
ATOM 3521 C C . SER A 1 424 ? -19.811 17.724 30.860 1.00 54.62 424 SER A C 1
ATOM 3523 O O . SER A 1 424 ? -20.249 16.642 30.473 1.00 54.62 424 SER A O 1
ATOM 3525 N N . GLN A 1 425 ? -19.890 18.820 30.094 1.00 56.03 425 GLN A N 1
ATOM 3526 C CA . GLN A 1 425 ? -20.422 18.790 28.722 1.00 56.03 425 GLN A CA 1
ATOM 3527 C C . GLN A 1 425 ? -19.411 18.221 27.717 1.00 56.03 425 GLN A C 1
ATOM 3529 O O . GLN A 1 425 ? -19.803 17.516 26.790 1.00 56.03 425 GLN A O 1
ATOM 3534 N N . SER A 1 426 ? -18.117 18.462 27.938 1.00 65.50 426 SER A N 1
ATOM 3535 C CA . SER A 1 426 ? -17.032 17.918 27.114 1.00 65.50 426 SER A CA 1
ATOM 3536 C C . SER A 1 426 ? -16.959 16.388 27.201 1.00 65.50 426 SER A C 1
ATOM 3538 O O . SER A 1 426 ? -16.928 15.705 26.177 1.00 65.50 426 SER A O 1
ATOM 3540 N N . GLU A 1 427 ? -17.033 15.818 28.409 1.00 72.88 427 GLU A N 1
ATOM 3541 C CA . GLU A 1 427 ? -17.003 14.358 28.587 1.00 72.88 427 GLU A CA 1
ATOM 3542 C C . GLU A 1 427 ? -18.227 13.650 27.989 1.00 72.88 427 GLU A C 1
ATOM 3544 O O . GLU A 1 427 ? -18.115 12.526 27.489 1.00 72.88 427 GLU A O 1
ATOM 3549 N N . PHE A 1 428 ? -19.394 14.301 28.008 1.00 79.75 428 PHE A N 1
ATOM 3550 C CA . PHE A 1 428 ? -20.603 13.756 27.395 1.00 79.75 428 PHE A CA 1
ATOM 3551 C C . PHE A 1 428 ? -20.485 13.696 25.868 1.00 79.75 428 PHE A C 1
ATOM 3553 O O . PHE A 1 428 ? -20.819 12.674 25.266 1.00 79.75 428 PHE A O 1
ATOM 3560 N N . GLU A 1 429 ? -19.954 14.751 25.247 1.00 78.62 429 GLU A N 1
ATOM 3561 C CA . GLU A 1 429 ? -19.746 14.814 23.797 1.00 78.62 429 GLU A CA 1
ATOM 3562 C C . GLU A 1 429 ? -18.715 13.770 23.335 1.00 78.62 429 GLU A C 1
ATOM 3564 O O . GLU A 1 429 ? -18.933 13.069 22.343 1.00 78.62 429 GLU A O 1
ATOM 3569 N N . VAL A 1 430 ? -17.630 13.588 24.100 1.00 81.50 430 VAL A N 1
ATOM 3570 C CA . VAL A 1 430 ? -16.611 12.563 23.820 1.00 81.50 430 VAL A CA 1
ATOM 3571 C C . VAL A 1 430 ? -17.209 11.159 23.928 1.00 81.50 430 VAL A C 1
ATOM 3573 O O . VAL A 1 430 ? -17.064 10.368 22.996 1.00 81.50 430 VAL A O 1
ATOM 3576 N N . ARG A 1 431 ? -17.959 10.852 24.999 1.00 82.12 431 ARG A N 1
ATOM 3577 C CA . ARG A 1 431 ? -18.635 9.547 25.145 1.00 82.12 431 ARG A CA 1
ATOM 3578 C C . ARG A 1 431 ? -19.662 9.294 24.044 1.00 82.12 431 ARG A C 1
ATOM 3580 O O . ARG A 1 431 ? -19.768 8.167 23.562 1.00 82.12 431 ARG A O 1
ATOM 3587 N N . TYR A 1 432 ? -20.394 10.321 23.618 1.00 87.62 432 TYR A N 1
ATOM 3588 C CA . TYR A 1 432 ? -21.351 10.206 22.519 1.00 87.62 432 TYR A CA 1
ATOM 3589 C C . TYR A 1 432 ? -20.652 9.870 21.192 1.00 87.62 432 TYR A C 1
ATOM 3591 O O . TYR A 1 432 ? -21.087 8.967 20.474 1.00 87.62 432 TYR A O 1
ATOM 3599 N N . GLN A 1 433 ? -19.522 10.519 20.896 1.00 79.25 433 GLN A N 1
ATOM 3600 C CA . GLN A 1 433 ? -18.719 10.223 19.705 1.00 79.25 433 GLN A CA 1
ATOM 3601 C C . GLN A 1 433 ? -18.072 8.829 19.758 1.00 79.25 433 GLN A C 1
ATOM 3603 O O . GLN A 1 433 ? -18.038 8.129 18.741 1.00 79.25 433 GLN A O 1
ATOM 3608 N N . THR A 1 434 ? -17.610 8.386 20.933 1.00 85.62 434 THR A N 1
ATOM 3609 C CA . THR A 1 434 ? -17.066 7.029 21.119 1.00 85.62 434 THR A CA 1
ATOM 3610 C C . THR A 1 434 ? -18.139 5.952 20.927 1.00 85.62 434 THR A C 1
ATOM 3612 O O . THR A 1 434 ? -17.899 4.956 20.249 1.00 85.62 434 THR A O 1
ATOM 3615 N N . ASN A 1 435 ? -19.350 6.157 21.452 1.00 86.69 435 ASN A N 1
ATOM 3616 C CA . ASN A 1 435 ? -20.446 5.200 21.270 1.00 86.69 435 ASN A CA 1
ATOM 3617 C C . ASN A 1 435 ? -20.901 5.125 19.809 1.00 86.69 435 ASN A C 1
ATOM 3619 O O . ASN A 1 435 ? -21.094 4.031 19.284 1.00 86.69 435 ASN A O 1
ATOM 3623 N N . ARG A 1 436 ? -20.982 6.271 19.123 1.00 88.31 436 ARG A N 1
ATOM 3624 C CA . ARG A 1 436 ? -21.331 6.327 17.699 1.00 88.31 436 ARG A CA 1
ATOM 3625 C C . ARG A 1 436 ? -20.317 5.597 16.815 1.00 88.31 436 ARG A C 1
ATOM 3627 O O . ARG A 1 436 ? -20.703 4.854 15.921 1.00 88.31 436 ARG A O 1
ATOM 3634 N N . THR A 1 437 ? -19.022 5.762 17.086 1.00 85.81 437 THR A N 1
ATOM 3635 C CA . THR A 1 437 ? -17.967 5.041 16.350 1.00 85.81 437 THR A CA 1
ATOM 3636 C C . THR A 1 437 ? -17.975 3.538 16.636 1.00 85.81 437 THR A C 1
ATOM 3638 O O . THR A 1 437 ? -17.633 2.747 15.754 1.00 85.81 437 THR A O 1
ATOM 3641 N N . MET A 1 438 ? -18.400 3.116 17.832 1.00 87.69 438 MET A N 1
ATOM 3642 C CA . MET A 1 438 ? -18.612 1.699 18.138 1.00 87.69 438 MET A CA 1
ATOM 3643 C C . MET A 1 438 ? -19.822 1.111 17.394 1.00 87.69 438 MET A C 1
ATOM 3645 O O . MET A 1 438 ? -19.707 0.015 16.846 1.00 87.69 438 MET A O 1
ATOM 3649 N N . GLU A 1 439 ? -20.944 1.833 17.320 1.00 89.06 439 GLU A N 1
ATOM 3650 C CA . GLU A 1 439 ? -22.126 1.416 16.546 1.00 89.06 439 GLU A CA 1
ATOM 3651 C C . GLU A 1 439 ? -21.807 1.278 15.050 1.00 89.06 439 GLU A C 1
ATOM 3653 O O . GLU A 1 439 ? -22.118 0.248 14.455 1.00 89.06 439 GLU A O 1
ATOM 3658 N N . GLU A 1 440 ? -21.096 2.247 14.463 1.00 88.12 440 GLU A N 1
ATOM 3659 C CA . GLU A 1 440 ? -20.673 2.192 13.054 1.00 88.12 440 GLU A CA 1
ATOM 3660 C C . GLU A 1 440 ? -19.749 0.985 12.774 1.00 88.12 440 GLU A C 1
ATOM 3662 O O . GLU A 1 440 ? -19.851 0.347 11.724 1.00 88.12 440 GLU A O 1
ATOM 3667 N N . ARG A 1 441 ? -18.883 0.606 13.729 1.00 86.44 441 ARG A N 1
ATOM 3668 C CA . ARG A 1 441 ? -18.051 -0.610 13.622 1.00 86.44 441 ARG A CA 1
ATOM 3669 C C . ARG A 1 441 ? -18.869 -1.898 13.696 1.00 86.44 441 ARG A C 1
ATOM 3671 O O . ARG A 1 441 ? -18.561 -2.842 12.970 1.00 86.44 441 ARG A O 1
ATOM 3678 N N . LEU A 1 442 ? -19.882 -1.958 14.559 1.00 91.12 442 LEU A N 1
ATOM 3679 C CA . LEU A 1 442 ? -20.768 -3.122 14.661 1.00 91.12 442 LEU A CA 1
ATOM 3680 C C . LEU A 1 442 ? -21.624 -3.286 13.398 1.00 91.12 442 LEU A C 1
ATOM 3682 O O . LEU A 1 442 ? -21.810 -4.409 12.930 1.00 91.12 442 LEU A O 1
ATOM 3686 N N . GLU A 1 443 ? -22.083 -2.182 12.807 1.00 89.25 443 GLU A N 1
ATOM 3687 C CA . GLU A 1 443 ? -22.862 -2.200 11.566 1.00 89.25 443 GLU A CA 1
ATOM 3688 C C . GLU A 1 443 ? -22.011 -2.648 10.364 1.00 89.25 443 GLU A C 1
ATOM 3690 O O . GLU A 1 443 ? -22.449 -3.492 9.582 1.00 89.25 443 GLU A O 1
ATOM 3695 N N . MET A 1 444 ? -20.759 -2.182 10.268 1.00 84.31 444 MET A N 1
ATOM 3696 C CA . MET A 1 444 ? -19.786 -2.661 9.273 1.00 84.31 444 MET A CA 1
ATOM 3697 C C . MET A 1 444 ? -19.496 -4.161 9.420 1.00 84.31 444 MET A C 1
ATOM 3699 O O . MET A 1 444 ? -19.496 -4.888 8.428 1.00 84.31 444 MET A O 1
ATOM 3703 N N . LYS A 1 445 ? -19.311 -4.645 10.654 1.00 89.69 445 LYS A N 1
ATOM 3704 C CA . LYS A 1 445 ? -19.045 -6.065 10.921 1.00 89.69 445 LYS A CA 1
ATOM 3705 C C . LYS A 1 445 ? -20.243 -6.953 10.565 1.00 89.69 445 LYS A C 1
ATOM 3707 O O . LYS A 1 445 ? -20.067 -8.017 9.984 1.00 89.69 445 LYS A O 1
ATOM 3712 N N . SER A 1 446 ? -21.465 -6.482 10.825 1.00 87.75 446 SER A N 1
ATOM 3713 C CA . SER A 1 446 ? -22.686 -7.167 10.386 1.00 87.75 446 SER A CA 1
ATOM 3714 C C . SER A 1 446 ? -22.822 -7.195 8.856 1.00 87.75 446 SER A C 1
ATOM 3716 O O . SER A 1 446 ? -23.296 -8.183 8.296 1.00 87.75 446 SER A O 1
ATOM 3718 N N . GLN A 1 447 ? -22.393 -6.146 8.147 1.00 82.88 447 GLN A N 1
ATOM 3719 C CA . GLN A 1 447 ? -22.372 -6.146 6.678 1.00 82.88 447 GLN A CA 1
ATOM 3720 C C . GLN A 1 447 ? -21.332 -7.120 6.106 1.00 82.88 447 GLN A C 1
ATOM 3722 O O . GLN A 1 447 ? -21.627 -7.787 5.115 1.00 82.88 447 GLN A O 1
ATOM 3727 N N . GLU A 1 448 ? -20.157 -7.244 6.731 1.00 83.50 448 GLU A N 1
ATOM 3728 C CA . GLU A 1 448 ? -19.143 -8.239 6.351 1.00 83.50 448 GLU A CA 1
ATOM 3729 C C . GLU A 1 448 ? -19.637 -9.675 6.562 1.00 83.50 448 GLU A C 1
ATOM 3731 O O . GLU A 1 448 ? -19.505 -10.492 5.652 1.00 83.50 448 GLU A O 1
ATOM 3736 N N . GLU A 1 449 ? -20.278 -9.972 7.698 1.00 84.62 449 GLU A N 1
ATOM 3737 C CA . GLU A 1 449 ? -20.855 -11.299 7.965 1.00 84.62 449 GLU A CA 1
ATOM 3738 C C . GLU A 1 449 ? -21.923 -11.682 6.926 1.00 84.62 449 GLU A C 1
ATOM 3740 O O . GLU A 1 449 ? -21.895 -12.791 6.392 1.00 84.62 449 GLU A O 1
ATOM 3745 N N . ASN A 1 450 ? -22.804 -10.746 6.549 1.00 82.31 450 ASN A N 1
ATOM 3746 C CA . ASN A 1 450 ? -23.791 -10.978 5.487 1.00 82.31 450 ASN A CA 1
ATOM 3747 C C . ASN A 1 450 ? -23.129 -11.225 4.115 1.00 82.31 450 ASN A C 1
ATOM 3749 O O . ASN A 1 450 ? -23.608 -12.041 3.327 1.00 82.31 450 ASN A O 1
ATOM 3753 N N . TYR A 1 451 ? -22.021 -10.538 3.818 1.00 82.19 451 TYR A N 1
ATOM 3754 C CA . TYR A 1 451 ? -21.299 -10.706 2.554 1.00 82.19 451 TYR A CA 1
ATOM 3755 C C . TYR A 1 451 ? -20.559 -12.052 2.480 1.00 82.19 451 TYR A C 1
ATOM 3757 O O . TYR A 1 451 ? -20.498 -12.674 1.414 1.00 82.19 451 TYR A O 1
ATOM 3765 N N . GLU A 1 452 ? -20.015 -12.534 3.600 1.00 80.81 452 GLU A N 1
ATOM 3766 C CA . GLU A 1 452 ? -19.418 -13.871 3.678 1.00 80.81 452 GLU A CA 1
ATOM 3767 C C . GLU A 1 452 ? -20.471 -14.982 3.573 1.00 80.81 452 GLU A C 1
ATOM 3769 O O . GLU A 1 452 ? -20.237 -15.984 2.888 1.00 80.81 452 GLU A O 1
ATOM 3774 N N . GLU A 1 453 ? -21.651 -14.792 4.168 1.00 79.31 453 GLU A N 1
ATOM 3775 C CA . GLU A 1 453 ? -22.761 -15.743 4.062 1.00 79.31 453 GLU A CA 1
ATOM 3776 C C . GLU A 1 453 ? -23.256 -15.865 2.607 1.00 79.31 453 GLU A C 1
ATOM 3778 O O . GLU A 1 453 ? -23.382 -16.978 2.080 1.00 79.31 453 GLU A O 1
ATOM 3783 N N . ASP A 1 454 ? -23.403 -14.744 1.892 1.00 75.38 454 ASP A N 1
ATOM 3784 C CA . ASP A 1 454 ? -23.751 -14.742 0.464 1.00 75.38 454 ASP A CA 1
ATOM 3785 C C . ASP A 1 454 ? -22.692 -15.465 -0.390 1.00 75.38 454 ASP A C 1
ATOM 3787 O O . ASP A 1 454 ? -23.036 -16.297 -1.241 1.00 75.38 454 ASP A O 1
ATOM 3791 N N . LYS A 1 455 ? -21.400 -15.252 -0.108 1.00 78.50 455 LYS A N 1
ATOM 3792 C CA . LYS A 1 455 ? -20.288 -15.924 -0.803 1.00 78.50 455 LYS A CA 1
ATOM 3793 C C . LYS A 1 455 ? -20.281 -17.440 -0.568 1.00 78.50 455 LYS A C 1
ATOM 3795 O O . LYS A 1 455 ? -20.008 -18.212 -1.494 1.00 78.50 455 LYS A O 1
ATOM 3800 N N . HIS A 1 456 ? -20.625 -17.887 0.639 1.00 70.31 456 HIS A N 1
ATOM 3801 C CA . HIS A 1 456 ? -20.766 -19.312 0.944 1.00 70.31 456 HIS A CA 1
ATOM 3802 C C . HIS A 1 456 ? -21.968 -19.950 0.231 1.00 70.31 456 HIS A C 1
ATOM 3804 O O . HIS A 1 456 ? -21.861 -21.090 -0.239 1.00 70.31 456 HIS A O 1
ATOM 3810 N N . THR A 1 457 ? -23.081 -19.227 0.062 1.00 71.44 457 THR A N 1
ATOM 3811 C CA . THR A 1 457 ? -24.232 -19.754 -0.695 1.00 71.44 457 THR A CA 1
ATOM 3812 C C . THR A 1 457 ? -23.995 -19.815 -2.207 1.00 71.44 457 THR A C 1
ATOM 3814 O O . THR A 1 457 ? -24.556 -20.695 -2.867 1.00 71.44 457 THR A O 1
ATOM 3817 N N . GLU A 1 458 ? -23.173 -18.930 -2.779 1.00 70.00 458 GLU A N 1
ATOM 3818 C CA . GLU A 1 458 ? -22.787 -19.000 -4.197 1.00 70.00 458 GLU A CA 1
ATOM 3819 C C . GLU A 1 458 ? -21.807 -20.143 -4.474 1.00 70.00 458 GLU A C 1
ATOM 3821 O O . GLU A 1 458 ? -22.032 -20.910 -5.413 1.00 70.00 458 GLU A O 1
ATOM 3826 N N . SER A 1 459 ? -20.811 -20.339 -3.604 1.00 71.56 459 SER A N 1
ATOM 3827 C CA . SER A 1 459 ? -19.877 -21.472 -3.687 1.00 71.56 459 SER A CA 1
ATOM 3828 C C . SER A 1 459 ? -20.611 -22.824 -3.640 1.00 71.56 459 SER A C 1
ATOM 3830 O O . SER A 1 459 ? -20.410 -23.696 -4.486 1.00 71.56 459 SER A O 1
ATOM 3832 N N . SER A 1 460 ? -21.590 -22.966 -2.736 1.00 69.25 460 SER A N 1
ATOM 3833 C CA . SER A 1 460 ? -22.396 -24.191 -2.630 1.00 69.25 460 SER A CA 1
ATOM 3834 C C . SER A 1 460 ? -23.265 -24.463 -3.874 1.00 69.25 460 SER A C 1
ATOM 3836 O O . SER A 1 460 ? -23.506 -25.622 -4.224 1.00 69.25 460 SER A O 1
ATOM 3838 N N . LYS A 1 461 ? -23.712 -23.424 -4.596 1.00 76.31 461 LYS A N 1
ATOM 3839 C CA . LYS A 1 461 ? -24.472 -23.586 -5.851 1.00 76.31 461 LYS A CA 1
ATOM 3840 C C . LYS A 1 461 ? -23.588 -24.046 -7.014 1.00 76.31 461 LYS A C 1
ATOM 3842 O O . LYS A 1 461 ? -24.079 -24.786 -7.870 1.00 76.31 461 LYS A O 1
ATOM 3847 N N . GLU A 1 462 ? -22.319 -23.640 -7.053 1.00 69.06 462 GLU A N 1
ATOM 3848 C CA . GLU A 1 462 ? -21.365 -24.114 -8.066 1.00 69.06 462 GLU A CA 1
ATOM 3849 C C . GLU A 1 462 ? -21.008 -25.589 -7.867 1.00 69.06 462 GLU A C 1
ATOM 3851 O O . GLU A 1 462 ? -21.013 -26.349 -8.841 1.00 69.06 462 GLU A O 1
ATOM 3856 N N . ASP A 1 463 ? -20.831 -26.035 -6.622 1.00 66.94 463 ASP A N 1
ATOM 3857 C CA . ASP A 1 463 ? -20.552 -27.444 -6.324 1.00 66.94 463 ASP A CA 1
ATOM 3858 C C . ASP A 1 463 ? -21.716 -28.369 -6.724 1.00 66.94 463 ASP A C 1
ATOM 3860 O O . ASP A 1 463 ? -21.503 -29.435 -7.314 1.00 66.94 463 ASP A O 1
ATOM 3864 N N . ILE A 1 464 ? -22.964 -27.929 -6.519 1.00 70.62 464 ILE A N 1
ATOM 3865 C CA . ILE A 1 464 ? -24.162 -28.663 -6.967 1.00 70.62 464 ILE A CA 1
ATOM 3866 C C . ILE A 1 464 ? -24.226 -28.731 -8.504 1.00 70.62 464 ILE A C 1
ATOM 3868 O O . ILE A 1 464 ? -24.603 -29.762 -9.070 1.00 70.62 464 ILE A O 1
ATOM 3872 N N . LEU A 1 465 ? -23.817 -27.669 -9.207 1.00 65.31 465 LEU A N 1
ATOM 3873 C CA . LEU A 1 465 ? -23.830 -27.621 -10.673 1.00 65.31 465 LEU A CA 1
ATOM 3874 C C . LEU A 1 465 ? -22.742 -28.512 -11.302 1.00 65.31 465 LEU A C 1
ATOM 3876 O O . LEU A 1 465 ? -22.972 -29.133 -12.347 1.00 65.31 465 LEU A O 1
ATOM 3880 N N . ILE A 1 466 ? -21.574 -28.612 -10.664 1.00 69.69 466 ILE A N 1
ATOM 3881 C CA . ILE A 1 466 ? -20.468 -29.480 -11.100 1.00 69.69 466 ILE A CA 1
ATOM 3882 C C . ILE A 1 466 ? -20.826 -30.958 -10.881 1.00 69.69 466 ILE A C 1
ATOM 3884 O O . ILE A 1 466 ? -20.564 -31.800 -11.751 1.00 69.69 466 ILE A O 1
ATOM 3888 N N . GLN A 1 467 ? -21.508 -31.281 -9.780 1.00 62.69 467 GLN A N 1
ATOM 3889 C CA . GLN A 1 467 ? -21.958 -32.645 -9.496 1.00 62.69 467 GLN A CA 1
ATOM 3890 C C . GLN A 1 467 ? -23.025 -33.130 -10.501 1.00 62.69 467 GLN A C 1
ATOM 3892 O O . GLN A 1 467 ? -22.988 -34.288 -10.931 1.00 62.69 467 GLN A O 1
ATOM 3897 N N . ASP A 1 468 ? -23.902 -32.236 -10.971 1.00 56.03 468 ASP A N 1
ATOM 3898 C CA . ASP A 1 468 ? -24.943 -32.548 -11.965 1.00 56.03 468 ASP A CA 1
ATOM 3899 C C . ASP A 1 468 ? -24.373 -32.720 -13.396 1.00 56.03 468 ASP A C 1
ATOM 3901 O O . ASP A 1 468 ? -24.886 -33.497 -14.211 1.00 56.03 468 ASP A O 1
ATOM 3905 N N . GLN A 1 469 ? -23.238 -32.076 -13.710 1.00 58.53 469 GLN A N 1
ATOM 3906 C CA . GLN A 1 469 ? -22.514 -32.302 -14.971 1.00 58.53 469 GLN A CA 1
ATOM 3907 C C . GLN A 1 469 ? -21.748 -33.631 -15.003 1.00 58.53 469 GLN A C 1
ATOM 3909 O O . GLN A 1 469 ? -21.630 -34.242 -16.073 1.00 58.53 469 GLN A O 1
ATOM 3914 N N . HIS A 1 470 ? -21.259 -34.115 -13.859 1.00 57.78 470 HIS A N 1
ATOM 3915 C CA . HIS A 1 470 ? -20.572 -35.406 -13.792 1.00 57.78 470 HIS A CA 1
ATOM 3916 C C . HIS A 1 470 ? -21.523 -36.603 -13.928 1.00 57.78 470 HIS A C 1
ATOM 3918 O O . HIS A 1 470 ? -21.123 -37.627 -14.485 1.00 57.78 470 HIS A O 1
ATOM 3924 N N . GLN A 1 471 ? -22.802 -36.463 -13.562 1.00 53.56 471 GLN A N 1
ATOM 3925 C CA . GLN A 1 471 ? -23.797 -37.523 -13.781 1.00 53.56 471 GLN A CA 1
ATOM 3926 C C . GLN A 1 471 ? -24.238 -37.664 -15.250 1.00 53.56 471 GLN A C 1
ATOM 3928 O O . GLN A 1 471 ? -24.687 -38.736 -15.655 1.00 53.56 471 GLN A O 1
ATOM 3933 N N . ARG A 1 472 ? -24.043 -36.641 -16.097 1.00 52.53 472 ARG A N 1
ATOM 3934 C CA . ARG A 1 472 ? -24.412 -36.699 -17.528 1.00 52.53 472 ARG A CA 1
ATOM 3935 C C . ARG A 1 472 ? -23.340 -37.287 -18.452 1.00 52.53 472 ARG A C 1
ATOM 3937 O O . ARG A 1 472 ? -23.629 -37.514 -19.623 1.00 52.53 472 ARG A O 1
ATOM 3944 N N . LYS A 1 473 ? -22.122 -37.559 -17.967 1.00 51.59 473 LYS A N 1
ATOM 3945 C CA . LYS A 1 473 ? -21.005 -38.044 -18.808 1.00 51.59 473 LYS A CA 1
ATOM 3946 C C . LYS A 1 473 ? -20.846 -39.572 -18.884 1.00 51.59 473 LYS A C 1
ATOM 3948 O O . LYS A 1 473 ? -19.970 -40.029 -19.608 1.00 51.59 473 LYS A O 1
ATOM 3953 N N . ASN A 1 474 ? -21.704 -40.362 -18.230 1.00 46.97 474 ASN A N 1
ATOM 3954 C CA . ASN A 1 474 ? -21.546 -41.826 -18.153 1.00 46.97 474 ASN A CA 1
ATOM 3955 C C . ASN A 1 474 ? -22.508 -42.673 -19.009 1.00 46.97 474 ASN A C 1
ATOM 3957 O O . ASN A 1 474 ? -22.560 -43.889 -18.841 1.00 46.97 474 ASN A O 1
ATOM 3961 N N . THR A 1 475 ? -23.217 -42.098 -19.983 1.00 43.97 475 THR A N 1
ATOM 3962 C CA . THR A 1 475 ? -23.979 -42.898 -20.961 1.00 43.97 475 THR A CA 1
ATOM 3963 C C . THR A 1 475 ? -23.836 -42.331 -22.368 1.00 43.97 475 THR A C 1
ATOM 3965 O O . THR A 1 475 ? -24.424 -41.295 -22.668 1.00 43.97 475 THR A O 1
ATOM 3968 N N . GLY A 1 476 ? -23.110 -43.015 -23.256 1.00 37.22 476 GLY A N 1
ATOM 3969 C CA . GLY A 1 476 ? -23.227 -42.747 -24.693 1.00 37.22 476 GLY A CA 1
ATOM 3970 C C . GLY A 1 476 ? -21.955 -42.946 -25.497 1.00 37.22 476 GLY A C 1
ATOM 3971 O O . GLY A 1 476 ? -21.143 -42.045 -25.649 1.00 37.22 476 GLY A O 1
ATOM 3972 N N . THR A 1 477 ? -21.835 -44.147 -26.038 1.00 39.53 477 THR A N 1
ATOM 3973 C CA . THR A 1 477 ? -20.882 -44.621 -27.039 1.00 39.53 477 THR A CA 1
ATOM 3974 C C . THR A 1 477 ? -20.857 -43.801 -28.337 1.00 39.53 477 THR A C 1
ATOM 3976 O O . THR A 1 477 ? -21.909 -43.458 -28.857 1.00 39.53 477 THR A O 1
ATOM 3979 N N . SER A 1 478 ? -19.639 -43.612 -28.859 1.00 39.75 478 SER A N 1
ATOM 3980 C CA . SER A 1 478 ? -19.157 -43.931 -30.221 1.00 39.75 478 SER A CA 1
ATOM 3981 C C . SER A 1 478 ? -20.018 -43.607 -31.459 1.00 39.75 478 SER A C 1
ATOM 3983 O O . SER A 1 478 ? -21.164 -44.019 -31.554 1.00 39.75 478 SER A O 1
ATOM 3985 N N . SER A 1 479 ? -19.321 -43.034 -32.453 1.00 40.94 479 SER A N 1
ATOM 3986 C CA . SER A 1 479 ? -19.629 -42.863 -33.888 1.00 40.94 479 SER A CA 1
ATOM 3987 C C . SER A 1 479 ? -20.732 -41.872 -34.276 1.00 40.94 479 SER A C 1
ATOM 3989 O O . SER A 1 479 ? -21.914 -42.169 -34.176 1.00 40.94 479 SER A O 1
ATOM 3991 N N . ASP A 1 480 ? -20.349 -40.706 -34.801 1.00 34.88 480 ASP A N 1
ATOM 3992 C CA . ASP A 1 480 ? -20.319 -40.501 -36.258 1.00 34.88 480 ASP A CA 1
ATOM 3993 C C . ASP A 1 480 ? -19.886 -39.070 -36.611 1.00 34.88 480 ASP A C 1
ATOM 3995 O O . ASP A 1 480 ? -20.409 -38.077 -36.104 1.00 34.88 480 ASP A O 1
ATOM 3999 N N . LEU A 1 481 ? -18.885 -39.001 -37.490 1.00 41.38 481 LEU A N 1
ATOM 4000 C CA . LEU A 1 481 ? -18.473 -37.806 -38.216 1.00 41.38 481 LEU A CA 1
ATOM 4001 C C . LEU A 1 481 ? -19.437 -37.580 -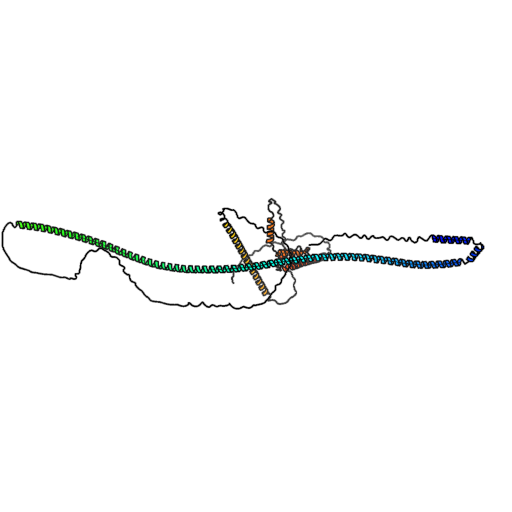39.395 1.00 41.38 481 LEU A C 1
ATOM 4003 O O . LEU A 1 481 ? -19.894 -38.531 -40.021 1.00 41.38 481 LEU A O 1
ATOM 4007 N N . ASP A 1 482 ? -19.635 -36.308 -39.735 1.00 40.09 482 ASP A N 1
ATOM 4008 C CA . ASP A 1 482 ? -20.149 -35.804 -41.015 1.00 40.09 482 ASP A CA 1
ATOM 4009 C C . ASP A 1 482 ? -21.627 -36.047 -41.367 1.00 40.09 482 ASP A C 1
ATOM 4011 O O . ASP A 1 482 ? -21.952 -36.874 -42.212 1.00 40.09 482 ASP A O 1
ATOM 4015 N N . SER A 1 483 ? -22.527 -35.184 -40.869 1.00 35.81 483 SER A N 1
ATOM 4016 C CA . SER A 1 483 ? -23.638 -34.657 -41.684 1.00 35.81 483 SER A CA 1
ATOM 4017 C C . SER A 1 483 ? -24.422 -33.535 -40.982 1.00 35.81 483 SER A C 1
ATOM 4019 O O . SER A 1 483 ? -24.671 -33.596 -39.786 1.00 35.81 483 SER A O 1
ATOM 4021 N N . TYR A 1 484 ? -24.902 -32.573 -41.777 1.00 31.88 484 TYR A N 1
ATOM 4022 C CA . TYR A 1 484 ? -25.878 -31.505 -41.481 1.00 31.88 484 TYR A CA 1
ATOM 4023 C C . TYR A 1 484 ? -25.414 -30.136 -40.939 1.00 31.88 484 TYR A C 1
ATOM 4025 O O . TYR A 1 484 ? -25.429 -29.815 -39.755 1.00 31.88 484 TYR A O 1
ATOM 4033 N N . MET A 1 485 ? -25.219 -29.242 -41.915 1.00 39.94 485 MET A N 1
ATOM 4034 C CA . MET A 1 485 ? -25.732 -27.866 -41.923 1.00 39.94 485 MET A CA 1
ATOM 4035 C C . MET A 1 485 ? -27.203 -27.779 -41.461 1.00 39.94 485 MET A C 1
ATOM 4037 O O . MET A 1 485 ? -28.010 -28.566 -41.942 1.00 39.94 485 MET A O 1
ATOM 4041 N N . LEU A 1 486 ? -27.582 -26.766 -40.666 1.00 35.28 486 LEU A N 1
ATOM 4042 C CA . LEU A 1 486 ? -28.636 -25.773 -40.983 1.00 35.28 486 LEU A CA 1
ATOM 4043 C C . LEU A 1 486 ? -29.041 -24.921 -39.757 1.00 35.28 486 LEU A C 1
ATOM 4045 O O . LEU A 1 486 ? -29.495 -25.426 -38.740 1.00 35.28 486 LEU A O 1
ATOM 4049 N N . CYS A 1 487 ? -29.000 -23.601 -39.959 1.00 36.28 487 CYS A N 1
ATOM 4050 C CA . CYS A 1 487 ? -30.096 -22.655 -39.706 1.00 36.28 487 CYS A CA 1
ATOM 4051 C C . CYS A 1 487 ? -30.892 -22.745 -38.381 1.00 36.28 487 CYS A C 1
ATOM 4053 O O . CYS A 1 487 ? -31.806 -23.554 -38.255 1.00 36.28 487 CYS A O 1
ATOM 4055 N N . LYS A 1 488 ? -30.628 -21.790 -37.474 1.00 32.56 488 LYS A N 1
ATOM 4056 C CA . LYS A 1 488 ? -31.535 -21.140 -36.489 1.00 32.56 488 LYS A CA 1
ATOM 4057 C C . LYS A 1 488 ? -30.646 -20.152 -35.705 1.00 32.56 488 LYS A C 1
ATOM 4059 O O . LYS A 1 488 ? -29.648 -20.577 -35.158 1.00 32.56 488 LYS A O 1
ATOM 4064 N N . ASN A 1 489 ? -30.828 -18.838 -35.615 1.00 35.56 489 ASN A N 1
ATOM 4065 C CA . ASN A 1 489 ? -31.974 -17.967 -35.799 1.00 35.56 489 ASN A CA 1
ATOM 4066 C C . ASN A 1 489 ? -31.475 -16.566 -36.187 1.00 35.56 489 ASN A C 1
ATOM 4068 O O . ASN A 1 489 ? -30.681 -15.961 -35.471 1.00 35.56 489 ASN A O 1
ATOM 4072 N N . CYS A 1 490 ? -32.011 -16.034 -37.278 1.00 28.89 490 CYS A N 1
ATOM 4073 C CA . CYS A 1 490 ? -32.083 -14.606 -37.548 1.00 28.89 490 CYS A CA 1
ATOM 4074 C C . CYS A 1 490 ? -33.578 -14.276 -37.502 1.00 28.89 490 CYS A C 1
ATOM 4076 O O . CYS A 1 490 ? -34.326 -14.949 -38.207 1.00 28.89 490 CYS A O 1
ATOM 4078 N N . MET A 1 491 ? -33.995 -13.352 -36.626 1.00 33.28 491 MET A N 1
ATOM 4079 C CA . MET A 1 491 ? -35.242 -12.555 -36.636 1.00 33.28 491 MET A CA 1
ATOM 4080 C C . MET A 1 491 ? -35.589 -12.133 -35.201 1.00 33.28 491 MET A C 1
ATOM 4082 O O . MET A 1 491 ? -36.195 -12.895 -34.451 1.00 33.28 491 MET A O 1
ATOM 4086 N N . LYS A 1 492 ? -35.223 -10.899 -34.845 1.00 37.16 492 LYS A N 1
ATOM 4087 C CA . LYS A 1 492 ? -36.024 -9.981 -34.018 1.00 37.16 492 LYS A CA 1
ATOM 4088 C C . LYS A 1 492 ? -35.450 -8.572 -34.185 1.00 37.16 492 LYS A C 1
ATOM 4090 O O . LYS A 1 492 ? -34.648 -8.095 -33.395 1.00 37.16 492 LYS A O 1
ATOM 4095 N N . GLU A 1 493 ? -35.863 -7.928 -35.272 1.00 36.31 493 GLU A N 1
ATOM 4096 C CA . GLU A 1 493 ? -35.952 -6.471 -35.329 1.00 36.31 493 GLU A CA 1
ATOM 4097 C C . GLU A 1 493 ? -37.060 -6.005 -34.376 1.00 36.31 493 GLU A C 1
ATOM 4099 O O . GLU A 1 493 ? -38.154 -6.580 -34.388 1.00 36.31 493 GLU A O 1
ATOM 4104 N N . LYS A 1 494 ? -36.791 -4.947 -33.602 1.00 36.47 494 LYS A N 1
ATOM 4105 C CA . LYS A 1 494 ? -37.578 -3.695 -33.530 1.00 36.47 494 LYS A CA 1
ATOM 4106 C C . LYS A 1 494 ? -37.209 -2.912 -32.270 1.00 36.47 494 LYS A C 1
ATOM 4108 O O . LYS A 1 494 ? -37.338 -3.426 -31.167 1.00 36.47 494 LYS A O 1
ATOM 4113 N N . GLY A 1 495 ? -36.838 -1.645 -32.454 1.00 28.66 495 GLY A N 1
ATOM 4114 C CA . GLY A 1 495 ? -36.715 -0.687 -31.356 1.00 28.66 495 GLY A CA 1
ATOM 4115 C C . GLY A 1 495 ? -35.772 0.476 -31.642 1.00 28.66 495 GLY A C 1
ATOM 4116 O O . GLY A 1 495 ? -34.845 0.697 -30.880 1.00 28.66 495 GLY A O 1
ATOM 4117 N N . ILE A 1 496 ? -35.987 1.207 -32.740 1.00 34.78 496 ILE A N 1
ATOM 4118 C CA . ILE A 1 496 ? -35.402 2.543 -32.914 1.00 34.78 496 ILE A CA 1
ATOM 4119 C C . ILE A 1 496 ? -36.166 3.469 -31.961 1.00 34.78 496 ILE A C 1
ATOM 4121 O O . ILE A 1 496 ? -37.322 3.796 -32.229 1.00 34.78 496 ILE A O 1
ATOM 4125 N N . ILE A 1 497 ? -35.548 3.854 -30.845 1.00 32.44 497 ILE A N 1
ATOM 4126 C CA . ILE A 1 497 ? -36.013 4.963 -30.009 1.00 32.44 497 ILE A CA 1
ATOM 4127 C C . ILE A 1 497 ? -35.169 6.177 -30.389 1.00 32.44 497 ILE A C 1
ATOM 4129 O O . ILE A 1 497 ? -33.958 6.201 -30.193 1.00 32.44 497 ILE A O 1
ATOM 4133 N N . TYR A 1 498 ? -35.831 7.163 -30.988 1.00 33.34 498 TYR A N 1
ATOM 4134 C CA . TYR A 1 498 ? -35.321 8.520 -31.117 1.00 33.34 498 TYR A CA 1
ATOM 4135 C C . TYR A 1 498 ? -35.240 9.133 -29.714 1.00 33.34 498 TYR A C 1
ATOM 4137 O O . TYR A 1 498 ? -36.275 9.349 -29.085 1.00 33.34 498 TYR A O 1
ATOM 4145 N N . GLU A 1 499 ? -34.034 9.433 -29.233 1.00 35.38 499 GLU A N 1
ATOM 4146 C CA . GLU A 1 499 ? -33.867 10.306 -28.073 1.00 35.38 499 GLU A CA 1
ATOM 4147 C C . GLU A 1 499 ? -34.141 11.757 -28.475 1.00 35.38 499 GLU A C 1
ATOM 4149 O O . GLU A 1 499 ? -33.536 12.346 -29.376 1.00 35.38 499 GLU A O 1
ATOM 4154 N N . LYS A 1 500 ? -35.147 12.289 -27.793 1.00 33.81 500 LYS A N 1
ATOM 4155 C CA . LYS A 1 500 ? -35.691 13.630 -27.873 1.00 33.81 500 LYS A CA 1
ATOM 4156 C C . LYS A 1 500 ? -34.684 14.592 -27.233 1.00 33.81 500 LYS A C 1
ATOM 4158 O O . LYS A 1 500 ? -34.459 14.547 -26.031 1.00 33.81 500 LYS A O 1
ATOM 4163 N N . LYS A 1 501 ? -34.085 15.467 -28.046 1.00 43.41 501 LYS A N 1
ATOM 4164 C CA . LYS A 1 501 ? -33.427 16.688 -27.564 1.00 43.41 501 LYS A CA 1
ATOM 4165 C C . LYS A 1 501 ? -34.511 17.607 -27.006 1.00 43.41 501 LYS A C 1
ATOM 4167 O O . LYS A 1 501 ? -35.246 18.208 -27.786 1.00 43.41 501 LYS A O 1
ATOM 4172 N N . GLU A 1 502 ? -34.609 17.701 -25.687 1.00 35.56 502 GLU A N 1
ATOM 4173 C CA . GLU A 1 502 ? -35.304 18.800 -25.025 1.00 35.56 502 GLU A CA 1
ATOM 4174 C C . GLU A 1 502 ? -34.272 19.793 -24.491 1.00 35.56 502 GLU A C 1
ATOM 4176 O O . GLU A 1 502 ? -33.367 19.476 -23.725 1.00 35.56 502 GLU A O 1
ATOM 4181 N N . SER A 1 503 ? -34.397 20.989 -25.046 1.00 42.59 503 SER A N 1
ATOM 4182 C CA . SER A 1 503 ? -33.772 22.243 -24.682 1.00 42.59 503 SER A CA 1
ATOM 4183 C C . SER A 1 503 ? -34.304 22.740 -23.341 1.00 42.59 503 SER A C 1
ATOM 4185 O O . SER A 1 503 ? -35.506 22.974 -23.228 1.00 42.59 503 SER A O 1
ATOM 4187 N N . GLU A 1 504 ? -33.415 23.026 -22.397 1.00 37.62 504 GLU A N 1
ATOM 4188 C CA . GLU A 1 504 ? -33.681 23.987 -21.327 1.00 37.62 504 GLU A CA 1
ATOM 4189 C C . GLU A 1 504 ? -32.584 25.053 -21.337 1.00 37.62 504 GLU A C 1
ATOM 4191 O O . GLU A 1 504 ? -31.509 24.915 -20.757 1.00 37.62 504 GLU A O 1
ATOM 4196 N N . GLU A 1 505 ? -32.876 26.130 -22.065 1.00 38.34 505 GLU A N 1
ATOM 4197 C CA . GLU A 1 505 ? -32.296 27.444 -21.831 1.00 38.34 505 GLU A CA 1
ATOM 4198 C C . GLU A 1 505 ? -33.213 28.240 -20.892 1.00 38.34 505 GLU A C 1
ATOM 4200 O O . GLU A 1 505 ? -34.437 28.199 -21.006 1.00 38.34 505 GLU A O 1
ATOM 4205 N N . ALA A 1 506 ? -32.557 29.054 -20.061 1.00 40.31 506 ALA A N 1
ATOM 4206 C CA . ALA A 1 506 ? -33.059 30.186 -19.282 1.00 40.31 506 ALA A CA 1
ATOM 4207 C C . ALA A 1 506 ? -33.587 29.897 -17.859 1.00 40.31 506 ALA A C 1
ATOM 4209 O O . ALA A 1 506 ? -34.770 29.655 -17.642 1.00 40.31 506 ALA A O 1
ATOM 4210 N N . LYS A 1 507 ? -32.771 30.230 -16.848 1.00 40.91 507 LYS A N 1
ATOM 4211 C CA . LYS A 1 507 ? -32.755 31.604 -16.302 1.00 40.91 507 LYS A CA 1
ATOM 4212 C C . LYS A 1 507 ? -31.595 31.849 -15.333 1.00 40.91 507 LYS A C 1
ATOM 4214 O O . LYS A 1 507 ? -31.462 31.242 -14.281 1.00 40.91 507 LYS A O 1
ATOM 4219 N N . SER A 1 508 ? -30.797 32.828 -15.737 1.00 41.72 508 SER A N 1
ATOM 4220 C CA . SER A 1 508 ? -29.859 33.615 -14.947 1.00 41.72 508 SER A CA 1
ATOM 4221 C C . SER A 1 508 ? -30.578 34.385 -13.835 1.00 41.72 508 SER A C 1
ATOM 4223 O O . SER A 1 508 ? -31.508 35.135 -14.130 1.00 41.72 508 SER A O 1
ATOM 4225 N N . SER A 1 509 ? -30.078 34.281 -12.598 1.00 41.09 509 SER A N 1
ATOM 4226 C CA . SER A 1 509 ? -29.868 35.453 -11.735 1.00 41.09 509 SER A CA 1
ATOM 4227 C C . SER A 1 509 ? -29.036 35.131 -10.483 1.00 41.09 509 SER A C 1
ATOM 4229 O O . SER A 1 509 ? -29.515 34.492 -9.557 1.00 41.09 509 SER A O 1
ATOM 4231 N N . LYS A 1 510 ? -27.817 35.688 -10.465 1.00 48.22 510 LYS A N 1
ATOM 4232 C CA . LYS A 1 510 ? -27.127 36.328 -9.326 1.00 48.22 510 LYS A CA 1
ATOM 4233 C C . LYS A 1 510 ? -27.028 35.566 -7.989 1.00 48.22 510 LYS A C 1
ATOM 4235 O O . LYS A 1 510 ? -27.897 35.689 -7.139 1.00 48.22 510 LYS A O 1
ATOM 4240 N N . SER A 1 511 ? -25.844 35.012 -7.725 1.00 39.00 511 SER A N 1
ATOM 4241 C CA . SER A 1 511 ? -25.165 35.113 -6.421 1.00 39.00 511 SER A CA 1
ATOM 4242 C C . SER A 1 511 ? -23.711 34.662 -6.579 1.00 39.00 511 SER A C 1
ATOM 4244 O O . SER A 1 511 ? -23.424 33.479 -6.721 1.00 39.00 511 SER A O 1
ATOM 4246 N N . ALA A 1 512 ? -22.782 35.615 -6.627 1.00 51.16 512 ALA A N 1
ATOM 4247 C CA . ALA A 1 512 ? -21.351 35.344 -6.657 1.00 51.16 512 ALA A CA 1
ATOM 4248 C C . ALA A 1 512 ? -20.862 35.052 -5.230 1.00 51.16 512 ALA A C 1
ATOM 4250 O O . ALA A 1 512 ? -20.411 35.961 -4.537 1.00 51.16 512 ALA A O 1
ATOM 4251 N N . LYS A 1 513 ? -20.980 33.799 -4.780 1.00 49.38 513 LYS A N 1
ATOM 4252 C CA . LYS A 1 513 ? -20.288 33.294 -3.586 1.00 49.38 513 LYS A CA 1
ATOM 4253 C C . LYS A 1 513 ? -19.855 31.841 -3.814 1.00 49.38 513 LYS A C 1
ATOM 4255 O O . LYS A 1 513 ? -20.696 30.976 -3.987 1.00 49.38 513 LYS A O 1
ATOM 4260 N N . SER A 1 514 ? -18.537 31.615 -3.769 1.00 52.16 514 SER A N 1
ATOM 4261 C CA . SER A 1 514 ? -17.884 30.318 -3.520 1.00 52.16 514 SER A CA 1
ATOM 4262 C C . SER A 1 514 ? -18.124 29.183 -4.542 1.00 52.16 514 SER A C 1
ATOM 4264 O O . SER A 1 514 ? -18.726 28.165 -4.228 1.00 52.16 514 SER A O 1
ATOM 4266 N N . ASN A 1 515 ? -17.561 29.304 -5.753 1.00 51.69 515 ASN A N 1
ATOM 4267 C CA . ASN A 1 515 ? -17.566 28.245 -6.786 1.00 51.69 515 ASN A CA 1
ATOM 4268 C C . ASN A 1 515 ? -16.467 27.166 -6.616 1.00 51.69 515 ASN A C 1
ATOM 4270 O O . ASN A 1 515 ? -16.173 26.438 -7.567 1.00 51.69 515 ASN A O 1
ATOM 4274 N N . THR A 1 516 ? -15.811 27.074 -5.458 1.00 56.91 516 THR A N 1
ATOM 4275 C CA . THR A 1 516 ? -14.715 26.114 -5.241 1.00 56.91 516 THR A CA 1
ATOM 4276 C C . THR A 1 516 ? -15.177 24.775 -4.661 1.00 56.91 516 THR A C 1
ATOM 4278 O O . THR A 1 516 ? -14.625 23.762 -5.076 1.00 56.91 516 THR A O 1
ATOM 4281 N N . SER A 1 517 ? -16.235 24.711 -3.836 1.00 60.78 517 SER A N 1
ATOM 4282 C CA . SER A 1 517 ? -16.614 23.432 -3.196 1.00 60.78 517 SER A CA 1
ATOM 4283 C C . SER A 1 517 ? -17.422 22.483 -4.099 1.00 60.78 517 SER A C 1
ATOM 4285 O O . SER A 1 517 ? -17.202 21.279 -4.066 1.00 60.78 517 SER A O 1
ATOM 4287 N N . GLU A 1 518 ? -18.271 22.979 -5.012 1.00 61.44 518 GLU A N 1
ATOM 4288 C CA . GLU A 1 518 ? -19.058 22.087 -5.893 1.00 61.44 518 GLU A CA 1
ATOM 4289 C C . GLU A 1 518 ? -18.202 21.286 -6.893 1.00 61.44 518 GLU A C 1
ATOM 4291 O O . GLU A 1 518 ? -18.635 20.253 -7.415 1.00 61.44 518 GLU A O 1
ATOM 4296 N N . LYS A 1 519 ? -16.989 21.760 -7.207 1.00 66.56 519 LYS A N 1
ATOM 4297 C CA . LYS A 1 519 ? -16.046 21.003 -8.042 1.00 66.56 519 LYS A CA 1
ATOM 4298 C C . LYS A 1 519 ? -15.383 19.875 -7.262 1.00 66.56 519 LYS A C 1
ATOM 4300 O O . LYS A 1 519 ? -15.145 18.823 -7.851 1.00 66.56 519 LYS A O 1
ATOM 4305 N N . GLU A 1 520 ? -15.118 20.076 -5.978 1.00 70.19 520 GLU A N 1
ATOM 4306 C CA . GLU A 1 520 ? -14.524 19.059 -5.109 1.00 70.19 520 GLU A CA 1
ATOM 4307 C C . GLU A 1 520 ? -15.526 17.937 -4.832 1.00 70.19 520 GLU A C 1
ATOM 4309 O O . GLU A 1 520 ? -15.176 16.770 -4.998 1.00 70.19 520 GLU A O 1
ATOM 4314 N N . ASP A 1 521 ? -16.799 18.266 -4.599 1.00 73.50 521 ASP A N 1
ATOM 4315 C CA . ASP A 1 521 ? -17.853 17.267 -4.375 1.00 73.50 521 ASP A CA 1
ATOM 4316 C C . ASP A 1 521 ? -18.129 16.401 -5.613 1.00 73.50 521 ASP A C 1
ATOM 4318 O O . ASP A 1 521 ? -18.311 15.184 -5.511 1.00 73.50 521 ASP A O 1
ATOM 4322 N N . LYS A 1 522 ? -18.092 16.988 -6.818 1.00 76.94 522 LYS A N 1
ATOM 4323 C CA . LYS A 1 522 ? -18.207 16.220 -8.073 1.00 76.94 522 LYS A CA 1
ATOM 4324 C C . LYS A 1 522 ? -16.999 15.315 -8.306 1.00 76.94 522 LYS A C 1
ATOM 4326 O O . LYS A 1 522 ? -17.161 14.226 -8.855 1.00 76.94 522 LYS A O 1
ATOM 4331 N N . ASN A 1 523 ? -15.810 15.740 -7.885 1.00 80.12 523 ASN A N 1
ATOM 4332 C CA . ASN A 1 523 ? -14.593 14.943 -8.015 1.00 80.12 523 ASN A CA 1
ATOM 4333 C C . ASN A 1 523 ? -14.557 13.803 -6.982 1.00 80.12 523 ASN A C 1
ATOM 4335 O O . ASN A 1 523 ? -14.186 12.679 -7.315 1.00 80.12 523 ASN A O 1
ATOM 4339 N N . LEU A 1 524 ? -15.047 14.045 -5.761 1.00 80.50 524 LEU A N 1
ATOM 4340 C CA . LEU A 1 524 ? -15.203 13.014 -4.732 1.00 80.50 524 LEU A CA 1
ATOM 4341 C C . LEU A 1 524 ? -16.270 11.982 -5.109 1.00 80.50 524 LEU A C 1
ATOM 4343 O O . LEU A 1 524 ? -16.047 10.784 -4.950 1.00 80.50 524 LEU A O 1
ATOM 4347 N N . ALA A 1 525 ? -17.410 12.422 -5.651 1.00 79.62 525 ALA A N 1
ATOM 4348 C CA . ALA A 1 525 ? -18.447 11.519 -6.151 1.00 79.62 525 ALA A CA 1
ATOM 4349 C C . ALA A 1 525 ? -17.950 10.678 -7.341 1.00 79.62 525 ALA A C 1
ATOM 4351 O O . ALA A 1 525 ? -18.330 9.516 -7.487 1.00 79.62 525 ALA A O 1
ATOM 4352 N N . TYR A 1 526 ? -17.070 11.245 -8.172 1.00 79.06 526 TYR A N 1
ATOM 4353 C CA . TYR A 1 526 ? -16.407 10.525 -9.255 1.00 79.06 526 TYR A CA 1
ATOM 4354 C C . TYR A 1 526 ? -15.405 9.482 -8.733 1.00 79.06 526 TYR A C 1
ATOM 4356 O O . TYR A 1 526 ? -15.411 8.353 -9.217 1.00 79.06 526 TYR A O 1
ATOM 4364 N N . LEU A 1 527 ? -14.602 9.815 -7.717 1.00 81.94 527 LEU A N 1
ATOM 4365 C CA . LEU A 1 527 ? -13.660 8.883 -7.083 1.00 81.94 527 LEU A CA 1
ATOM 4366 C C . LEU A 1 527 ? -14.366 7.755 -6.316 1.00 81.94 527 LEU A C 1
ATOM 4368 O O . LEU A 1 527 ? -13.944 6.607 -6.416 1.00 81.94 527 LEU A O 1
ATOM 4372 N N . LYS A 1 528 ? -15.467 8.046 -5.609 1.00 85.25 528 LYS A N 1
ATOM 4373 C CA . LYS A 1 528 ? -16.230 7.041 -4.844 1.00 85.25 528 LYS A CA 1
ATOM 4374 C C . LYS A 1 528 ? -16.981 6.037 -5.723 1.00 85.25 528 LYS A C 1
ATOM 4376 O O . LYS A 1 528 ? -17.152 4.896 -5.319 1.00 85.25 528 LYS A O 1
ATOM 4381 N N . ASN A 1 529 ? -17.392 6.433 -6.928 1.00 86.44 529 ASN A N 1
ATOM 4382 C CA . ASN A 1 529 ? -18.121 5.560 -7.859 1.00 86.44 529 ASN A CA 1
ATOM 4383 C C . ASN A 1 529 ? -17.218 4.910 -8.923 1.00 86.44 529 ASN A C 1
ATOM 4385 O O . ASN A 1 529 ? -17.715 4.337 -9.901 1.00 86.44 529 ASN A O 1
ATOM 4389 N N . ARG A 1 530 ? -15.891 5.008 -8.781 1.00 88.88 530 ARG A N 1
ATOM 4390 C CA . ARG A 1 530 ? -14.949 4.384 -9.712 1.00 88.88 530 ARG A CA 1
ATOM 4391 C C . ARG A 1 530 ? -14.831 2.894 -9.431 1.00 88.88 530 ARG A C 1
ATOM 4393 O O . ARG A 1 530 ? -14.474 2.477 -8.339 1.00 88.88 530 ARG A O 1
ATOM 4400 N N . ASN A 1 531 ? -15.054 2.095 -10.470 1.00 93.75 531 ASN A N 1
ATOM 4401 C CA . ASN A 1 531 ? -14.625 0.706 -10.482 1.00 93.75 531 ASN A CA 1
ATOM 4402 C C . ASN A 1 531 ? -13.211 0.657 -11.100 1.00 93.75 531 ASN A C 1
ATOM 4404 O O . ASN A 1 531 ? -13.095 0.800 -12.325 1.00 93.75 531 ASN A O 1
ATOM 4408 N N . PRO A 1 532 ? -12.144 0.481 -10.292 1.00 94.69 532 PRO A N 1
ATOM 4409 C CA . PRO A 1 532 ? -10.762 0.541 -10.774 1.00 94.69 532 PRO A CA 1
ATOM 4410 C C . PRO A 1 532 ? -10.470 -0.541 -11.820 1.00 94.69 532 PRO A C 1
ATOM 4412 O O . PRO A 1 532 ? -9.736 -0.302 -12.775 1.00 94.69 532 PRO A O 1
ATOM 4415 N N . MET A 1 533 ? -11.121 -1.702 -11.707 1.00 96.19 533 MET A N 1
ATOM 4416 C CA . MET A 1 533 ? -11.004 -2.792 -12.675 1.00 96.19 533 MET A CA 1
ATOM 4417 C C . MET A 1 533 ? -11.584 -2.411 -14.039 1.00 96.19 533 MET A C 1
ATOM 4419 O O . MET A 1 533 ? -10.967 -2.659 -15.076 1.00 96.19 533 MET A O 1
ATOM 4423 N N . LYS A 1 534 ? -12.753 -1.762 -14.061 1.00 96.75 534 LYS A N 1
ATOM 4424 C CA . LYS A 1 534 ? -13.352 -1.265 -15.307 1.00 96.75 534 LYS A CA 1
ATOM 4425 C C . LYS A 1 534 ? -12.489 -0.186 -15.952 1.00 96.75 534 LYS A C 1
ATOM 4427 O O . LYS A 1 534 ? -12.331 -0.186 -17.169 1.00 96.75 534 LYS A O 1
ATOM 4432 N N . GLU A 1 535 ? -11.938 0.729 -15.159 1.00 95.88 535 GLU A N 1
ATOM 4433 C CA . GLU A 1 535 ? -11.073 1.795 -15.667 1.00 95.88 535 GLU A CA 1
ATOM 4434 C C . GLU A 1 535 ? -9.782 1.237 -16.262 1.00 95.88 535 GLU A C 1
ATOM 4436 O O . GLU A 1 535 ? -9.444 1.577 -17.397 1.00 95.88 535 GLU A O 1
ATOM 4441 N N . PHE A 1 536 ? -9.125 0.318 -15.550 1.00 97.00 536 PHE A N 1
ATOM 4442 C CA . PHE A 1 536 ? -7.958 -0.385 -16.066 1.00 97.00 536 PHE A CA 1
ATOM 4443 C C . PHE A 1 536 ? -8.280 -1.067 -17.398 1.00 97.00 536 PHE A C 1
ATOM 4445 O O . PHE A 1 536 ? -7.607 -0.807 -18.391 1.00 97.00 536 PHE A O 1
ATOM 4452 N N . PHE A 1 537 ? -9.370 -1.842 -17.468 1.00 98.06 537 PHE A N 1
ATOM 4453 C CA . PHE A 1 537 ? -9.793 -2.484 -18.714 1.00 98.06 537 PHE A CA 1
ATOM 4454 C C . PHE A 1 537 ? -10.031 -1.475 -19.844 1.00 98.06 537 PHE A C 1
ATOM 4456 O O . PHE A 1 537 ? -9.624 -1.710 -20.982 1.00 98.06 537 PHE A O 1
ATOM 4463 N N . VAL A 1 538 ? -10.685 -0.345 -19.552 1.00 97.38 538 VAL A N 1
ATOM 4464 C CA . VAL A 1 538 ? -10.954 0.700 -20.549 1.00 97.38 538 VAL A CA 1
ATOM 4465 C C . VAL A 1 538 ? -9.654 1.293 -21.087 1.00 97.38 538 VAL A C 1
ATOM 4467 O O . VAL A 1 538 ? -9.528 1.446 -22.304 1.00 97.38 538 VAL A O 1
ATOM 4470 N N . LEU A 1 539 ? -8.689 1.581 -20.213 1.00 97.69 539 LEU A N 1
ATOM 4471 C CA . LEU A 1 539 ? -7.379 2.111 -20.592 1.00 97.69 539 LEU A CA 1
ATOM 4472 C C . LEU A 1 539 ? -6.569 1.087 -21.396 1.00 97.69 539 LEU A C 1
ATOM 4474 O O . LEU A 1 539 ? -6.049 1.427 -22.460 1.00 97.69 539 LEU A O 1
ATOM 4478 N N . THR A 1 540 ? -6.530 -0.176 -20.962 1.00 97.62 540 THR A N 1
ATOM 4479 C CA . THR A 1 540 ? -5.884 -1.268 -21.709 1.00 97.62 540 THR A CA 1
ATOM 4480 C C . THR A 1 540 ? -6.510 -1.421 -23.092 1.00 97.62 540 THR A C 1
ATOM 4482 O O . THR A 1 540 ? -5.799 -1.472 -24.095 1.00 97.62 540 THR A O 1
ATOM 4485 N N . ALA A 1 541 ? -7.843 -1.412 -23.181 1.00 97.75 541 ALA A N 1
ATOM 4486 C CA . ALA A 1 541 ? -8.539 -1.496 -24.456 1.00 97.75 541 ALA A CA 1
ATOM 4487 C C . ALA A 1 541 ? -8.206 -0.307 -25.361 1.00 97.75 541 ALA A C 1
ATOM 4489 O O . ALA A 1 541 ? -7.942 -0.503 -26.543 1.00 97.75 541 ALA A O 1
ATOM 4490 N N . GLN A 1 542 ? -8.179 0.919 -24.835 1.00 97.12 542 GLN A N 1
ATOM 4491 C CA . GLN A 1 542 ? -7.790 2.099 -25.610 1.00 97.12 542 GLN A CA 1
ATOM 4492 C C . GLN A 1 542 ? -6.350 2.004 -26.127 1.00 97.12 542 GLN A C 1
ATOM 4494 O O . GLN A 1 542 ? -6.127 2.273 -27.308 1.00 97.12 542 GLN A O 1
ATOM 4499 N N . ALA A 1 543 ? -5.402 1.563 -25.299 1.00 97.44 543 ALA A N 1
ATOM 4500 C CA . ALA A 1 543 ? -4.010 1.375 -25.705 1.00 97.44 543 ALA A CA 1
ATOM 4501 C C . ALA A 1 543 ? -3.884 0.355 -26.850 1.00 97.44 543 ALA A C 1
ATOM 4503 O O . ALA A 1 543 ? -3.288 0.652 -27.887 1.00 97.44 543 ALA A O 1
ATOM 4504 N N . VAL A 1 544 ? -4.533 -0.809 -26.723 1.00 97.00 544 VAL A N 1
ATOM 4505 C CA . VAL A 1 544 ? -4.539 -1.841 -27.775 1.00 97.00 544 VAL A CA 1
ATOM 4506 C C . VAL A 1 544 ? -5.197 -1.321 -29.062 1.00 97.00 544 VAL A C 1
ATOM 4508 O O . VAL A 1 544 ? -4.699 -1.560 -30.163 1.00 97.00 544 VAL A O 1
ATOM 4511 N N . LYS A 1 545 ? -6.294 -0.557 -28.955 1.00 96.31 545 LYS A N 1
ATOM 4512 C CA . LYS A 1 545 ? -6.964 0.050 -30.119 1.00 96.31 545 LYS A CA 1
ATOM 4513 C C . LYS A 1 545 ? -6.068 1.035 -30.871 1.00 96.31 545 LYS A C 1
ATOM 4515 O O . LYS A 1 545 ? -6.087 1.027 -32.101 1.00 96.31 545 LYS A O 1
ATOM 4520 N N . LEU A 1 546 ? -5.331 1.880 -30.148 1.00 96.06 546 LEU A N 1
ATOM 4521 C CA . LEU A 1 546 ? -4.436 2.888 -30.728 1.00 96.06 546 LEU A CA 1
ATOM 4522 C C . LEU A 1 546 ? -3.213 2.257 -31.403 1.00 96.06 546 LEU A C 1
ATOM 4524 O O . LEU A 1 546 ? -2.740 2.779 -32.408 1.00 96.06 546 LEU A O 1
ATOM 4528 N N . ASN A 1 547 ? -2.759 1.104 -30.909 1.00 96.62 547 ASN A N 1
ATOM 4529 C CA . ASN A 1 547 ? -1.642 0.362 -31.494 1.00 96.62 547 ASN A CA 1
ATOM 4530 C C . ASN A 1 547 ? -2.048 -0.529 -32.683 1.00 96.62 547 ASN A C 1
ATOM 4532 O O . ASN A 1 547 ? -1.187 -1.074 -33.373 1.00 96.62 547 ASN A O 1
ATOM 4536 N N . SER A 1 548 ? -3.348 -0.696 -32.951 1.00 95.75 548 SER A N 1
ATOM 4537 C CA . SER A 1 548 ? -3.821 -1.565 -34.029 1.00 95.75 548 SER A CA 1
ATOM 4538 C C . SER A 1 548 ? -3.668 -0.914 -35.415 1.00 95.75 548 SER A C 1
ATOM 4540 O O . SER A 1 548 ? -4.126 0.216 -35.614 1.00 95.75 548 SER A O 1
ATOM 4542 N N . PRO A 1 549 ? -3.172 -1.636 -36.444 1.00 95.88 549 PRO A N 1
ATOM 4543 C CA . PRO A 1 549 ? -3.082 -1.115 -37.814 1.00 95.88 549 PRO A CA 1
ATOM 4544 C C . PRO A 1 549 ? -4.454 -0.818 -38.447 1.00 95.88 549 PRO A C 1
ATOM 4546 O O . PRO A 1 549 ? -4.540 -0.115 -39.452 1.00 95.88 549 PRO A O 1
ATOM 4549 N N . TYR A 1 550 ? -5.546 -1.318 -37.855 1.00 95.31 550 TYR A N 1
ATOM 4550 C CA . TYR A 1 550 ? -6.922 -1.079 -38.301 1.00 95.31 550 TYR A CA 1
ATOM 4551 C C . TYR A 1 550 ? -7.673 -0.076 -37.409 1.00 95.31 550 TYR A C 1
ATOM 4553 O O . TYR A 1 550 ? -8.904 -0.137 -37.310 1.00 95.31 550 TYR A O 1
ATOM 4561 N N . MET A 1 551 ? -6.953 0.862 -36.781 1.00 94.94 551 MET A N 1
ATOM 4562 C CA . MET A 1 551 ? -7.476 1.860 -35.837 1.00 94.94 551 MET A CA 1
ATOM 4563 C C . MET A 1 551 ? -8.806 2.493 -36.292 1.00 94.94 551 MET A C 1
ATOM 4565 O O . MET A 1 551 ? -9.804 2.417 -35.578 1.00 94.94 551 MET A O 1
ATOM 4569 N N . ASN A 1 552 ? -8.876 3.015 -37.522 1.00 93.00 552 ASN A N 1
ATOM 4570 C CA . ASN A 1 552 ? -10.075 3.684 -38.059 1.00 93.00 552 ASN A CA 1
ATOM 4571 C C . ASN A 1 552 ? -11.337 2.800 -38.068 1.00 93.00 552 ASN A C 1
ATOM 4573 O O . ASN A 1 552 ? -12.455 3.301 -37.983 1.00 93.00 552 ASN A O 1
ATOM 4577 N N . THR A 1 553 ? -11.176 1.480 -38.177 1.00 91.38 553 THR A N 1
ATOM 4578 C CA . THR A 1 553 ? -12.296 0.531 -38.135 1.00 91.38 553 THR A CA 1
ATOM 4579 C C . THR A 1 553 ? -12.718 0.202 -36.705 1.00 91.38 553 THR A C 1
ATOM 4581 O O . THR A 1 553 ? -13.901 -0.033 -36.460 1.00 91.38 553 THR A O 1
ATOM 4584 N N . ILE A 1 554 ? -11.764 0.186 -35.776 1.00 93.69 554 ILE A N 1
ATOM 4585 C CA . ILE A 1 554 ? -11.931 -0.285 -34.399 1.00 93.69 554 ILE A CA 1
ATOM 4586 C C . ILE A 1 554 ? -12.391 0.825 -33.440 1.00 93.69 554 ILE A C 1
ATOM 4588 O O . ILE A 1 554 ? -13.033 0.535 -32.424 1.00 93.69 554 ILE A O 1
ATOM 4592 N N . LEU A 1 555 ? -12.098 2.094 -33.744 1.00 92.94 555 LEU A N 1
ATOM 4593 C CA . LEU A 1 555 ? -12.423 3.226 -32.866 1.00 92.94 555 LEU A CA 1
ATOM 4594 C C . LEU A 1 555 ? -13.917 3.301 -32.500 1.00 92.94 555 LEU A C 1
ATOM 4596 O O . LEU A 1 555 ? -14.243 3.675 -31.379 1.00 92.94 555 LEU A O 1
ATOM 4600 N N . ASN A 1 556 ? -14.808 2.835 -33.380 1.00 93.44 556 ASN A N 1
ATOM 4601 C CA . ASN A 1 556 ? -16.259 2.847 -33.159 1.00 93.44 556 ASN A CA 1
ATOM 4602 C C . ASN A 1 556 ? -16.780 1.737 -32.222 1.00 93.44 556 ASN A C 1
ATOM 4604 O O . ASN A 1 556 ? -17.979 1.672 -31.966 1.00 93.44 556 ASN A O 1
ATOM 4608 N N . LEU A 1 557 ? -15.926 0.835 -31.723 1.00 94.81 557 LEU A N 1
ATOM 4609 C CA . LEU A 1 557 ? -16.358 -0.231 -30.812 1.00 94.81 557 LEU A CA 1
ATOM 4610 C C . LEU A 1 557 ? -16.600 0.293 -29.390 1.00 94.81 557 LEU A C 1
ATOM 4612 O O . LEU A 1 557 ? -15.723 0.925 -28.798 1.00 94.81 557 LEU A O 1
ATOM 4616 N N . HIS A 1 558 ? -17.745 -0.042 -28.795 1.00 96.56 558 HIS A N 1
ATOM 4617 C CA . HIS A 1 558 ? -18.065 0.326 -27.415 1.00 96.56 558 HIS A CA 1
ATOM 4618 C C . HIS A 1 558 ? -17.258 -0.506 -26.406 1.00 96.56 558 HIS A C 1
ATOM 4620 O O . HIS A 1 558 ? -17.521 -1.688 -26.200 1.00 96.56 558 HIS A O 1
ATOM 4626 N N . VAL A 1 559 ? -16.298 0.132 -25.729 1.00 97.12 559 VAL A N 1
ATOM 4627 C CA . VAL A 1 559 ? -15.403 -0.526 -24.754 1.00 97.12 559 VAL A CA 1
ATOM 4628 C C . VAL A 1 559 ? -16.165 -1.058 -23.534 1.00 97.12 559 VAL A C 1
ATOM 4630 O O . VAL A 1 559 ? -15.848 -2.129 -23.033 1.00 97.12 559 VAL A O 1
ATOM 4633 N N . ASN A 1 560 ? -17.230 -0.370 -23.109 1.00 96.19 560 ASN A N 1
ATOM 4634 C CA . ASN A 1 560 ? -18.075 -0.828 -22.000 1.00 96.19 560 ASN A CA 1
ATOM 4635 C C . ASN A 1 560 ? -18.744 -2.183 -22.288 1.00 96.19 560 ASN A C 1
ATOM 4637 O O . ASN A 1 560 ? -18.804 -3.023 -21.401 1.00 96.19 560 ASN A O 1
ATOM 4641 N N . GLN A 1 561 ? -19.176 -2.428 -23.531 1.00 97.25 561 GLN A N 1
ATOM 4642 C CA . GLN A 1 561 ? -19.760 -3.717 -23.924 1.00 97.25 561 GLN A CA 1
ATOM 4643 C C . GLN A 1 561 ? -18.708 -4.830 -23.934 1.00 97.25 561 GLN A C 1
ATOM 4645 O O . GLN A 1 561 ? -19.001 -5.963 -23.568 1.00 97.25 561 GLN A O 1
ATOM 4650 N N . MET A 1 562 ? -17.468 -4.505 -24.320 1.00 97.50 562 MET A N 1
ATOM 4651 C CA . MET A 1 562 ? -16.352 -5.450 -24.232 1.00 97.50 562 MET A CA 1
ATOM 4652 C C . MET A 1 562 ? -16.031 -5.807 -22.777 1.00 97.50 562 MET A C 1
ATOM 4654 O O . MET A 1 562 ? -15.748 -6.966 -22.502 1.00 97.50 562 MET A O 1
ATOM 4658 N N . TYR A 1 563 ? -16.128 -4.845 -21.854 1.00 98.25 563 TYR A N 1
ATOM 4659 C CA . TYR A 1 563 ? -15.947 -5.104 -20.425 1.00 98.25 563 TYR A CA 1
ATOM 4660 C C . TYR A 1 563 ? -17.047 -6.019 -19.869 1.00 98.25 563 TYR A C 1
ATOM 4662 O O . TYR A 1 563 ? -16.763 -7.003 -19.201 1.00 98.25 563 TYR A O 1
ATOM 4670 N N . GLU A 1 564 ? -18.315 -5.761 -20.189 1.00 97.75 564 GLU A N 1
ATOM 4671 C CA . GLU A 1 564 ? -19.411 -6.648 -19.768 1.00 97.75 564 GLU A CA 1
ATOM 4672 C C . GLU A 1 564 ? -19.252 -8.073 -20.320 1.00 97.75 564 GLU A C 1
ATOM 4674 O O . GLU A 1 564 ? -19.583 -9.044 -19.641 1.00 97.75 564 GLU A O 1
ATOM 4679 N N . GLN A 1 565 ? -18.716 -8.207 -21.536 1.00 97.81 565 GLN A N 1
ATOM 4680 C CA . GLN A 1 565 ? -18.445 -9.508 -22.136 1.00 97.81 565 GLN A CA 1
ATOM 4681 C C . GLN A 1 565 ? -17.265 -10.220 -21.461 1.00 97.81 565 GLN A C 1
ATOM 4683 O O . GLN A 1 565 ? -17.387 -11.403 -21.166 1.00 97.81 565 GLN A O 1
ATOM 4688 N N . VAL A 1 566 ? -16.164 -9.518 -21.159 1.00 97.94 566 VAL A N 1
ATOM 4689 C CA . VAL A 1 566 ? -15.004 -10.135 -20.486 1.00 97.94 566 VAL A CA 1
ATOM 4690 C C . VAL A 1 566 ? -15.359 -10.615 -19.075 1.00 97.94 566 VAL A C 1
ATOM 4692 O O . VAL A 1 566 ? -14.872 -11.657 -18.641 1.00 97.94 566 VAL A O 1
ATOM 4695 N N . GLN A 1 567 ? -16.246 -9.878 -18.393 1.00 97.88 567 GLN A N 1
ATOM 4696 C CA . GLN A 1 567 ? -16.801 -10.263 -17.096 1.00 97.88 567 GLN A CA 1
ATOM 4697 C C . GLN A 1 567 ? -17.710 -11.492 -17.228 1.00 97.88 567 GLN A C 1
ATOM 4699 O O . GLN A 1 567 ? -17.555 -12.438 -16.469 1.00 97.88 567 GLN A O 1
ATOM 4704 N N . LYS A 1 568 ? -18.600 -11.538 -18.232 1.00 98.00 568 LYS A N 1
ATOM 4705 C CA . LYS A 1 568 ? -19.433 -12.727 -18.508 1.00 98.00 568 LYS A CA 1
ATOM 4706 C C . LYS A 1 568 ? -18.629 -13.973 -18.861 1.00 98.00 568 LYS A C 1
ATOM 4708 O O . LYS A 1 568 ? -19.052 -15.076 -18.535 1.00 98.00 568 LYS A O 1
ATOM 4713 N N . ASP A 1 569 ? -17.509 -13.794 -19.547 1.00 96.69 569 ASP A N 1
ATOM 4714 C CA . ASP A 1 569 ? -16.636 -14.887 -19.966 1.00 96.69 569 ASP A CA 1
ATOM 4715 C C . ASP A 1 569 ? -15.685 -15.332 -18.831 1.00 96.69 569 ASP A C 1
ATOM 4717 O O . ASP A 1 569 ? -14.862 -16.219 -19.053 1.00 96.69 569 ASP A O 1
ATOM 4721 N N . ASN A 1 570 ? -15.762 -14.720 -17.636 1.00 96.94 570 ASN A N 1
ATOM 4722 C CA . ASN A 1 570 ? -14.893 -14.980 -16.480 1.00 96.94 570 ASN A CA 1
ATOM 4723 C C . ASN A 1 570 ? -13.395 -14.988 -16.838 1.00 96.94 570 ASN A C 1
ATOM 4725 O O . ASN A 1 570 ? -12.611 -15.798 -16.339 1.00 96.94 570 ASN A O 1
ATOM 4729 N N . THR A 1 571 ? -12.974 -14.093 -17.737 1.00 97.25 571 THR A N 1
ATOM 4730 C CA . THR A 1 571 ? -11.566 -14.030 -18.148 1.00 97.25 571 THR A CA 1
ATOM 4731 C C . THR A 1 571 ? -10.747 -13.324 -17.062 1.00 97.25 571 THR 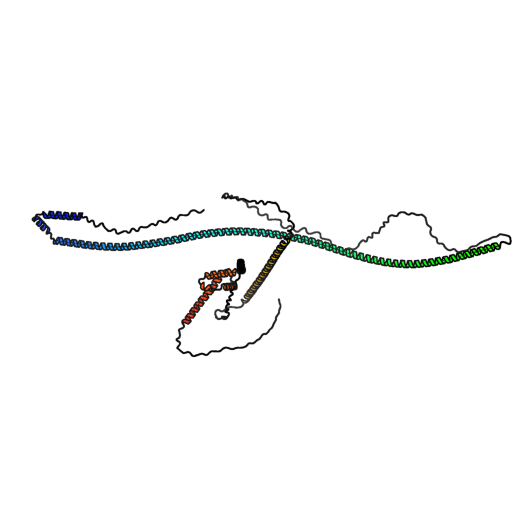A C 1
ATOM 4733 O O . THR A 1 571 ? -11.084 -12.195 -16.689 1.00 97.25 571 THR A O 1
ATOM 4736 N N . PRO A 1 572 ? -9.659 -13.935 -16.556 1.00 96.81 572 PRO A N 1
ATOM 4737 C CA . PRO A 1 572 ? -8.880 -13.357 -15.469 1.00 96.81 572 PRO A CA 1
ATOM 4738 C C . PRO A 1 572 ? -8.130 -12.097 -15.915 1.00 96.81 572 PRO A C 1
ATOM 4740 O O . PRO A 1 572 ? -7.716 -11.975 -17.069 1.00 96.81 572 PRO A O 1
ATOM 4743 N N . PHE A 1 573 ? -7.914 -11.185 -14.965 1.00 96.56 573 PHE A N 1
ATOM 4744 C CA . PHE A 1 573 ? -7.339 -9.850 -15.173 1.00 96.56 573 PHE A CA 1
ATOM 4745 C C . PHE A 1 573 ? -6.061 -9.830 -16.028 1.00 96.56 573 PHE A C 1
ATOM 4747 O O . PHE A 1 573 ? -5.962 -9.067 -16.986 1.00 96.56 573 PHE A O 1
ATOM 4754 N N . TYR A 1 574 ? -5.101 -10.713 -15.737 1.00 96.94 574 TYR A N 1
ATOM 4755 C CA . TYR A 1 574 ? -3.808 -10.762 -16.433 1.00 96.94 574 TYR A CA 1
ATOM 4756 C C . TYR A 1 574 ? -3.908 -11.200 -17.908 1.00 96.94 574 TYR A C 1
ATOM 4758 O O . TYR A 1 574 ? -2.938 -11.053 -18.644 1.00 96.94 574 TYR A O 1
ATOM 4766 N N . LYS A 1 575 ? -5.069 -11.707 -18.354 1.00 97.94 575 LYS A N 1
ATOM 4767 C CA . LYS A 1 575 ? -5.342 -12.097 -19.751 1.00 97.94 575 LYS A CA 1
ATOM 4768 C C . LYS A 1 575 ? -6.196 -11.089 -20.517 1.00 97.94 575 LYS A C 1
ATOM 4770 O O . LYS A 1 575 ? -6.563 -11.339 -21.664 1.00 97.94 575 LYS A O 1
ATOM 4775 N N . TRP A 1 576 ? -6.563 -9.958 -19.912 1.00 97.94 576 TRP A N 1
ATOM 4776 C CA . TRP A 1 576 ? -7.442 -8.993 -20.574 1.00 97.94 576 TRP A CA 1
ATOM 4777 C C . TRP A 1 576 ? -6.820 -8.385 -21.831 1.00 97.94 576 TRP A C 1
ATOM 4779 O O . TRP A 1 576 ? -7.537 -8.205 -22.810 1.00 97.94 576 TRP A O 1
ATOM 4789 N N . SER A 1 577 ? -5.512 -8.118 -21.850 1.00 97.94 577 SER A N 1
ATOM 4790 C CA . SER A 1 577 ? -4.812 -7.625 -23.047 1.00 97.94 577 SER A CA 1
ATOM 4791 C C . SER A 1 577 ? -4.936 -8.600 -24.222 1.00 97.94 577 SER A C 1
ATOM 4793 O O . SER A 1 577 ? -5.417 -8.211 -25.286 1.00 97.94 577 SER A O 1
ATOM 4795 N N . GLU A 1 578 ? -4.597 -9.872 -24.000 1.00 98.06 578 GLU A N 1
ATOM 4796 C CA . GLU A 1 578 ? -4.694 -10.949 -24.995 1.00 98.06 578 GLU A CA 1
ATOM 4797 C C . GLU A 1 578 ? -6.138 -11.115 -25.494 1.00 98.06 578 GLU A C 1
ATOM 4799 O O . GLU A 1 578 ? -6.401 -11.119 -26.698 1.00 98.06 578 GLU A O 1
ATOM 4804 N N . TRP A 1 579 ? -7.108 -11.151 -24.574 1.00 98.38 579 TRP A N 1
ATOM 4805 C CA . TRP A 1 579 ? -8.525 -11.289 -24.919 1.00 98.38 579 TRP A CA 1
ATOM 4806 C C . TRP A 1 579 ? -9.049 -10.105 -25.747 1.00 98.38 579 TRP A C 1
ATOM 4808 O O . TRP A 1 579 ? -9.838 -10.291 -26.686 1.00 98.38 579 TRP A O 1
ATOM 4818 N N . ILE A 1 580 ? -8.621 -8.877 -25.426 1.00 98.25 580 ILE A N 1
ATOM 4819 C CA . ILE A 1 580 ? -8.972 -7.673 -26.190 1.00 98.25 580 ILE A CA 1
ATOM 4820 C C . ILE A 1 580 ? -8.410 -7.788 -27.611 1.00 98.25 580 ILE A C 1
ATOM 4822 O O . ILE A 1 580 ? -9.161 -7.576 -28.566 1.00 98.25 580 ILE A O 1
ATOM 4826 N N . GLU A 1 581 ? -7.135 -8.150 -27.769 1.00 97.62 581 GLU A N 1
ATOM 4827 C CA . GLU A 1 581 ? -6.488 -8.314 -29.078 1.00 97.62 581 GLU A CA 1
ATOM 4828 C C . GLU A 1 581 ? -7.192 -9.365 -29.941 1.00 97.62 581 GLU A C 1
ATOM 4830 O O . GLU A 1 581 ? -7.565 -9.086 -31.086 1.00 97.62 581 GLU A O 1
ATOM 4835 N N . GLU A 1 582 ? -7.473 -10.543 -29.384 1.00 97.69 582 GLU A N 1
ATOM 4836 C CA . GLU A 1 582 ? -8.201 -11.608 -30.079 1.00 97.69 582 GLU A CA 1
ATOM 4837 C C . GLU A 1 582 ? -9.609 -11.172 -30.496 1.00 97.69 582 GLU A C 1
ATOM 4839 O O . GLU A 1 582 ? -10.089 -11.479 -31.595 1.00 97.69 582 GLU A O 1
ATOM 4844 N N . THR A 1 583 ? -10.303 -10.442 -29.626 1.00 97.38 583 THR A N 1
ATOM 4845 C CA . THR A 1 583 ? -11.658 -9.955 -29.899 1.00 97.38 583 THR A CA 1
ATOM 4846 C C . THR A 1 583 ? -11.653 -8.892 -30.992 1.00 97.38 583 THR A C 1
ATOM 4848 O O . THR A 1 583 ? -12.474 -8.957 -31.915 1.00 97.38 583 THR A O 1
ATOM 4851 N N . LEU A 1 584 ? -10.690 -7.970 -30.965 1.00 96.81 584 LEU A N 1
ATOM 4852 C CA . LEU A 1 584 ? -10.497 -6.986 -32.026 1.00 96.81 584 LEU A CA 1
ATOM 4853 C C . LEU A 1 584 ? -10.148 -7.659 -33.357 1.00 96.81 584 LEU A C 1
ATOM 4855 O O . LEU A 1 584 ? -10.781 -7.349 -34.370 1.00 96.81 584 LEU A O 1
ATOM 4859 N N . HIS A 1 585 ? -9.233 -8.632 -33.364 1.00 96.56 585 HIS A N 1
ATOM 4860 C CA . HIS A 1 585 ? -8.901 -9.411 -34.558 1.00 96.56 585 HIS A CA 1
ATOM 4861 C C . HIS A 1 585 ? -10.122 -10.136 -35.129 1.00 96.56 585 HIS A C 1
ATOM 4863 O O . HIS A 1 585 ? -10.390 -10.027 -36.329 1.00 96.56 585 HIS A O 1
ATOM 4869 N N . ARG A 1 586 ? -10.933 -10.797 -34.292 1.00 96.38 586 ARG A N 1
ATOM 4870 C CA . ARG A 1 586 ? -12.178 -11.451 -34.734 1.00 96.38 586 ARG A CA 1
ATOM 4871 C C . ARG A 1 586 ? -13.148 -10.466 -35.390 1.00 96.38 586 ARG A C 1
ATOM 4873 O O . ARG A 1 586 ? -13.768 -10.806 -36.401 1.00 96.38 586 ARG A O 1
ATOM 4880 N N . ILE A 1 587 ? -13.280 -9.252 -34.853 1.00 95.31 587 ILE A N 1
ATOM 4881 C CA . ILE A 1 587 ? -14.152 -8.211 -35.418 1.00 95.31 587 ILE A CA 1
ATOM 4882 C C . ILE A 1 587 ? -13.602 -7.689 -36.752 1.00 95.31 587 ILE A C 1
ATOM 4884 O O . ILE A 1 587 ? -14.359 -7.596 -37.723 1.00 95.31 587 ILE A O 1
ATOM 4888 N N . ILE A 1 588 ? -12.300 -7.393 -36.825 1.00 95.50 588 ILE A N 1
ATOM 4889 C CA . ILE A 1 588 ? -11.636 -6.935 -38.055 1.00 95.50 588 ILE A CA 1
ATOM 4890 C C . ILE A 1 588 ? -11.813 -7.970 -39.165 1.00 95.50 588 ILE A C 1
ATOM 4892 O O . ILE A 1 588 ? -12.282 -7.636 -40.252 1.00 95.50 588 ILE A O 1
ATOM 4896 N N . VAL A 1 589 ? -11.492 -9.233 -38.878 1.00 94.81 589 VAL A N 1
ATOM 4897 C CA . VAL A 1 589 ? -11.591 -10.335 -39.837 1.00 94.81 589 VAL A CA 1
ATOM 4898 C C . VAL A 1 589 ? -13.026 -10.463 -40.348 1.00 94.81 589 VAL A C 1
ATOM 4900 O O . VAL A 1 589 ? -13.245 -10.463 -41.560 1.00 94.81 589 VAL A O 1
ATOM 4903 N N . LYS A 1 590 ? -14.026 -10.465 -39.454 1.00 95.12 590 LYS A N 1
ATOM 4904 C CA . LYS A 1 590 ? -15.446 -10.492 -39.847 1.00 95.12 590 LYS A CA 1
ATOM 4905 C C . LYS A 1 590 ? -15.820 -9.333 -40.773 1.00 95.12 590 LYS A C 1
ATOM 4907 O O . LYS A 1 590 ? -16.568 -9.550 -41.726 1.00 95.12 590 LYS A O 1
ATOM 4912 N N . LYS A 1 591 ? -15.308 -8.126 -40.519 1.00 94.06 591 LYS A N 1
ATOM 4913 C CA . LYS A 1 591 ? -15.587 -6.945 -41.346 1.00 94.06 591 LYS A CA 1
ATOM 4914 C C . LYS A 1 591 ? -14.912 -7.024 -42.718 1.00 94.06 591 LYS A C 1
ATOM 4916 O O . LYS A 1 591 ? -15.556 -6.751 -43.724 1.00 94.06 591 LYS A O 1
ATOM 4921 N N . ILE A 1 592 ? -13.657 -7.467 -42.784 1.00 93.06 592 ILE A N 1
ATOM 4922 C CA . ILE A 1 592 ? -12.942 -7.659 -44.056 1.00 93.06 592 ILE A CA 1
ATOM 4923 C C . ILE A 1 592 ? -13.659 -8.709 -44.916 1.00 93.06 592 ILE A C 1
ATOM 4925 O O . ILE A 1 592 ? -13.893 -8.479 -46.103 1.00 93.06 592 ILE A O 1
ATOM 4929 N N . TYR A 1 593 ? -14.062 -9.838 -44.323 1.00 93.56 593 TYR A N 1
ATOM 4930 C CA . TYR A 1 593 ? -14.792 -10.881 -45.046 1.00 93.56 593 TYR A CA 1
ATOM 4931 C C . TYR A 1 593 ? -16.185 -10.427 -45.488 1.00 93.56 593 TYR A C 1
ATOM 4933 O O . TYR A 1 593 ? -16.585 -10.740 -46.610 1.00 93.56 593 TYR A O 1
ATOM 4941 N N . SER A 1 594 ? -16.921 -9.674 -44.663 1.00 92.88 594 SER A N 1
ATOM 4942 C CA . SER A 1 594 ? -18.239 -9.164 -45.057 1.00 92.88 594 SER A CA 1
ATOM 4943 C C . SER A 1 594 ? -18.132 -8.138 -46.187 1.00 92.88 594 SER A C 1
ATOM 4945 O O . SER A 1 594 ? -18.893 -8.217 -47.151 1.00 92.88 594 SER A O 1
ATOM 4947 N N . GLU A 1 595 ? -17.141 -7.245 -46.151 1.00 91.69 595 GLU A N 1
ATOM 4948 C CA . GLU A 1 595 ? -16.869 -6.301 -47.238 1.00 91.69 595 GLU A CA 1
ATOM 4949 C C . GLU A 1 595 ? -16.433 -7.012 -48.527 1.00 91.69 595 GLU A C 1
ATOM 4951 O O . GLU A 1 595 ? -16.918 -6.674 -49.611 1.00 91.69 595 GLU A O 1
ATOM 4956 N N . ALA A 1 596 ? -15.562 -8.022 -48.436 1.00 89.50 596 ALA A N 1
ATOM 4957 C CA . ALA A 1 596 ? -15.144 -8.827 -49.584 1.00 89.50 596 ALA A CA 1
ATOM 4958 C C . ALA A 1 596 ? -16.322 -9.603 -50.194 1.00 89.50 596 ALA A C 1
ATOM 4960 O O . ALA A 1 596 ? -16.487 -9.624 -51.417 1.00 89.50 596 ALA A O 1
ATOM 4961 N N . PHE A 1 597 ? -17.182 -10.180 -49.352 1.00 90.69 597 PHE A N 1
ATOM 4962 C CA . PHE A 1 597 ? -18.388 -10.883 -49.779 1.00 90.69 597 PHE A CA 1
ATOM 4963 C C . PHE A 1 597 ? -19.379 -9.939 -50.474 1.00 90.69 597 PHE A C 1
ATOM 4965 O O . PHE A 1 597 ? -19.878 -10.256 -51.555 1.00 90.69 597 PHE A O 1
ATOM 4972 N N . ILE A 1 598 ? -19.612 -8.744 -49.916 1.00 88.19 598 ILE A N 1
ATOM 4973 C CA . ILE A 1 598 ? -20.465 -7.717 -50.536 1.00 88.19 598 ILE A CA 1
ATOM 4974 C C . ILE A 1 598 ? -19.890 -7.289 -51.890 1.00 88.19 598 ILE A C 1
ATOM 4976 O O . ILE A 1 598 ? -20.637 -7.229 -52.868 1.00 88.19 598 ILE A O 1
ATOM 4980 N N . LYS A 1 599 ? -18.575 -7.052 -51.990 1.00 89.75 599 LYS A N 1
ATOM 4981 C CA . LYS A 1 599 ? -17.914 -6.696 -53.259 1.00 89.75 599 LYS A CA 1
ATOM 4982 C C . LYS A 1 599 ? -18.056 -7.802 -54.309 1.00 89.75 599 LYS A C 1
ATOM 4984 O O . LYS A 1 599 ? -18.400 -7.509 -55.453 1.00 89.75 599 LYS A O 1
ATOM 4989 N N . GLN A 1 600 ? -17.864 -9.070 -53.936 1.00 87.69 600 GLN A N 1
ATOM 4990 C CA . GLN A 1 600 ? -18.070 -10.198 -54.853 1.00 87.69 600 GLN A CA 1
ATOM 4991 C C . GLN A 1 600 ? -19.526 -10.304 -55.322 1.00 87.69 600 GLN A C 1
ATOM 4993 O O . GLN A 1 600 ? -19.776 -10.548 -56.505 1.00 87.69 600 GLN A O 1
ATOM 4998 N N . ASN A 1 601 ? -20.490 -10.095 -54.424 1.00 86.81 601 ASN A N 1
ATOM 4999 C CA . ASN A 1 601 ? -21.904 -10.187 -54.773 1.00 86.81 601 ASN A CA 1
ATOM 5000 C C . ASN A 1 601 ? -22.361 -8.997 -55.638 1.00 86.81 601 ASN A C 1
ATOM 5002 O O . ASN A 1 601 ? -23.083 -9.187 -56.614 1.00 86.81 601 ASN A O 1
ATOM 5006 N N . MET A 1 602 ? -21.868 -7.785 -55.360 1.00 81.38 602 MET A N 1
ATOM 5007 C CA . MET A 1 602 ? -22.101 -6.602 -56.199 1.00 81.38 602 MET A CA 1
ATOM 5008 C C . MET A 1 602 ? -21.500 -6.767 -57.594 1.00 81.38 602 MET A C 1
ATOM 5010 O O . MET A 1 602 ? -22.164 -6.463 -58.584 1.00 81.38 602 MET A O 1
ATOM 5014 N N . ASN A 1 603 ? -20.297 -7.334 -57.702 1.00 82.19 603 ASN A N 1
ATOM 5015 C CA . ASN A 1 603 ? -19.702 -7.637 -59.000 1.00 82.19 603 ASN A CA 1
ATOM 5016 C C . ASN A 1 603 ? -20.516 -8.685 -59.768 1.00 82.19 603 ASN A C 1
ATOM 5018 O O . ASN A 1 603 ? -20.683 -8.529 -60.974 1.00 82.19 603 ASN A O 1
ATOM 5022 N N . LYS A 1 604 ? -21.102 -9.697 -59.108 1.00 83.31 604 LYS A N 1
ATOM 5023 C CA . LYS A 1 604 ? -22.041 -10.644 -59.750 1.00 83.31 604 LYS A CA 1
ATOM 5024 C C . LYS A 1 604 ? -23.340 -9.977 -60.217 1.00 83.31 604 LYS A C 1
ATOM 5026 O O . LYS A 1 604 ? -23.873 -10.353 -61.259 1.00 83.31 604 LYS A O 1
ATOM 5031 N N . ILE A 1 605 ? -23.849 -8.988 -59.482 1.00 78.19 605 ILE A N 1
ATOM 5032 C CA . ILE A 1 605 ? -25.051 -8.234 -59.873 1.00 78.19 605 ILE A CA 1
ATOM 5033 C C . ILE A 1 605 ? -24.751 -7.302 -61.059 1.00 78.19 605 ILE A C 1
ATOM 5035 O O . ILE A 1 605 ? -25.544 -7.244 -61.997 1.00 78.19 605 ILE A O 1
ATOM 5039 N N . LEU A 1 606 ? -23.597 -6.628 -61.061 1.00 73.62 606 LEU A N 1
ATOM 5040 C CA . LEU A 1 606 ? -23.181 -5.703 -62.125 1.00 73.62 606 LEU A CA 1
ATOM 5041 C C . LEU A 1 606 ? -22.693 -6.412 -63.399 1.00 73.62 606 LEU A C 1
ATOM 5043 O O . LEU A 1 606 ? -22.823 -5.859 -64.488 1.00 73.62 606 LEU A O 1
ATOM 5047 N N . SER A 1 607 ? -22.174 -7.637 -63.289 1.00 71.44 607 SER A N 1
ATOM 5048 C CA . SER A 1 607 ? -21.742 -8.452 -64.439 1.00 71.44 607 SER A CA 1
ATOM 5049 C C . SER A 1 607 ? -22.862 -9.286 -65.063 1.00 71.44 607 SER A C 1
ATOM 5051 O O . SER A 1 607 ? -22.627 -9.993 -66.044 1.00 71.44 607 SER A O 1
ATOM 5053 N N . ARG A 1 608 ? -24.100 -9.192 -64.555 1.00 55.88 608 ARG A N 1
ATOM 5054 C CA . ARG A 1 608 ? -25.247 -9.844 -65.189 1.00 55.88 608 ARG A CA 1
ATOM 5055 C C . ARG A 1 608 ? -25.494 -9.158 -66.544 1.00 55.88 608 ARG A C 1
ATOM 5057 O O . ARG A 1 608 ? -25.827 -7.971 -66.558 1.00 55.88 608 ARG A O 1
ATOM 5064 N N . PRO A 1 609 ? -25.312 -9.852 -67.686 1.00 53.84 609 PRO A N 1
ATOM 5065 C CA . PRO A 1 609 ? -25.413 -9.232 -68.998 1.00 53.84 609 PRO A CA 1
ATOM 5066 C C . PRO A 1 609 ? -26.804 -8.631 -69.136 1.00 53.84 609 PRO A C 1
ATOM 5068 O O . PRO A 1 609 ? -27.808 -9.307 -68.911 1.00 53.84 609 PRO A O 1
ATOM 5071 N N . ARG A 1 610 ? -26.842 -7.337 -69.460 1.00 50.31 610 ARG A N 1
ATOM 5072 C CA . ARG A 1 610 ? -28.054 -6.551 -69.682 1.00 50.31 610 ARG A CA 1
ATOM 5073 C C . ARG A 1 610 ? -28.827 -7.208 -70.827 1.00 50.31 610 ARG A C 1
ATOM 5075 O O . ARG A 1 610 ? -28.597 -6.909 -71.997 1.00 50.31 610 ARG A O 1
ATOM 5082 N N . SER A 1 611 ? -29.687 -8.169 -70.499 1.00 53.72 611 SER A N 1
ATOM 5083 C CA . SER A 1 611 ? -30.535 -8.852 -71.465 1.00 53.72 611 SER A CA 1
ATOM 5084 C C . SER A 1 611 ? -31.403 -7.787 -72.118 1.00 53.72 611 SER A C 1
ATOM 5086 O O . SER A 1 611 ? -32.207 -7.152 -71.436 1.00 53.72 611 SER A O 1
ATOM 5088 N N . LYS A 1 612 ? -31.181 -7.565 -73.418 1.00 53.88 612 LYS A N 1
ATOM 5089 C CA . LYS A 1 612 ? -31.985 -6.711 -74.295 1.00 53.88 612 LYS A CA 1
ATOM 5090 C C . LYS A 1 612 ? -33.469 -6.994 -74.051 1.00 53.88 612 LYS A C 1
ATOM 5092 O O . LYS A 1 612 ? -34.001 -7.971 -74.570 1.00 53.88 612 LYS A O 1
ATOM 5097 N N . SER A 1 613 ? -34.140 -6.150 -73.276 1.00 48.12 613 SER A N 1
ATOM 5098 C CA . SER A 1 613 ? -35.593 -6.139 -73.220 1.00 48.12 613 SER A CA 1
ATOM 5099 C C . SER A 1 613 ? -36.104 -5.322 -74.399 1.00 48.12 613 SER A C 1
ATOM 5101 O O . SER A 1 613 ? -35.879 -4.118 -74.516 1.00 48.12 613 SER A O 1
ATOM 5103 N N . HIS A 1 614 ? -36.766 -6.042 -75.298 1.00 46.41 614 HIS A N 1
ATOM 5104 C CA . HIS A 1 614 ? -37.718 -5.517 -76.259 1.00 46.41 614 HIS A CA 1
ATOM 5105 C C . HIS A 1 614 ? -38.661 -4.502 -75.603 1.00 46.41 614 HIS A C 1
ATOM 5107 O O . HIS A 1 614 ? -39.190 -4.722 -74.512 1.00 46.41 614 HIS A O 1
ATOM 5113 N N . SER A 1 615 ? -38.889 -3.415 -76.329 1.00 48.09 615 SER A N 1
ATOM 5114 C CA . SER A 1 615 ? -39.936 -2.434 -76.105 1.00 48.09 615 SER A CA 1
ATOM 5115 C C . SER A 1 615 ? -41.313 -3.102 -76.045 1.00 48.09 615 SER A C 1
ATOM 5117 O O . SER A 1 615 ? -41.800 -3.657 -77.029 1.00 48.09 615 SER A O 1
ATOM 5119 N N . ARG A 1 616 ? -41.994 -2.994 -74.903 1.00 42.09 616 ARG A N 1
ATOM 5120 C CA . ARG A 1 616 ? -43.457 -3.063 -74.852 1.00 42.09 616 ARG A CA 1
ATOM 5121 C C . ARG A 1 616 ? -43.990 -2.044 -73.850 1.00 42.09 616 ARG A C 1
ATOM 5123 O O . ARG A 1 616 ? -43.575 -2.006 -72.697 1.00 42.09 616 ARG A O 1
ATOM 5130 N N . SER A 1 617 ? -44.865 -1.202 -74.388 1.00 40.81 617 SER A N 1
ATOM 5131 C CA . SER A 1 617 ? -45.566 -0.068 -73.790 1.00 40.81 617 SER A CA 1
ATOM 5132 C C . SER A 1 617 ? -46.316 -0.364 -72.483 1.00 40.81 617 SER A C 1
ATOM 5134 O O . SER A 1 617 ? -46.639 -1.519 -72.200 1.00 40.81 617 SER A O 1
ATOM 5136 N N . PRO A 1 618 ? -46.643 0.693 -71.713 1.00 52.22 618 PRO A N 1
ATOM 5137 C CA . PRO A 1 618 ? -47.244 0.589 -70.391 1.00 52.22 618 PRO A CA 1
ATOM 5138 C C . PRO A 1 618 ? -48.764 0.386 -70.467 1.00 52.22 618 PRO A C 1
ATOM 5140 O O . PRO A 1 618 ? -49.450 1.052 -71.240 1.00 52.22 618 PRO A O 1
ATOM 5143 N N . ALA A 1 619 ? -49.295 -0.489 -69.611 1.00 41.22 619 ALA A N 1
ATOM 5144 C CA . ALA A 1 619 ? -50.724 -0.593 -69.319 1.00 41.22 619 ALA A CA 1
ATOM 5145 C C . ALA A 1 619 ? -51.002 -0.117 -67.874 1.00 41.22 619 ALA A C 1
ATOM 5147 O O . ALA A 1 619 ? -50.164 -0.337 -66.994 1.00 41.22 619 ALA A O 1
ATOM 5148 N N . PRO A 1 620 ? -52.138 0.555 -67.608 1.00 56.03 620 PRO A N 1
ATOM 5149 C CA . PRO A 1 620 ? -52.374 1.253 -66.350 1.00 56.03 620 PRO A CA 1
ATOM 5150 C C . PRO A 1 620 ? -53.011 0.373 -65.259 1.00 56.03 620 PRO A C 1
ATOM 5152 O O . PRO A 1 620 ? -53.910 -0.417 -65.518 1.00 56.03 620 PRO A O 1
ATOM 5155 N N . ARG A 1 621 ? -52.542 0.617 -64.025 1.00 51.53 621 ARG A N 1
ATOM 5156 C CA . ARG A 1 621 ? -53.196 0.529 -62.699 1.00 51.53 621 ARG A CA 1
ATOM 5157 C C . ARG A 1 621 ? -54.245 -0.569 -62.454 1.00 51.53 621 ARG A C 1
ATOM 5159 O O . ARG A 1 621 ? -55.369 -0.461 -62.925 1.00 51.53 621 ARG A O 1
ATOM 5166 N N . GLN A 1 622 ? -53.962 -1.427 -61.466 1.00 42.94 622 GLN A N 1
ATOM 5167 C CA . GLN A 1 622 ? -54.945 -1.842 -60.450 1.00 42.94 622 GLN A CA 1
ATOM 5168 C C . GLN A 1 622 ? -54.292 -2.001 -59.058 1.00 42.94 622 GLN A C 1
ATOM 5170 O O . GLN A 1 622 ? -53.140 -2.432 -58.989 1.00 42.94 622 GLN A O 1
ATOM 5175 N N . PRO A 1 623 ? -54.995 -1.670 -57.955 1.00 57.19 623 PRO A N 1
ATOM 5176 C CA . PRO A 1 623 ? -54.520 -1.882 -56.588 1.00 57.19 623 PRO A CA 1
ATOM 5177 C C . PRO A 1 623 ? -55.043 -3.211 -55.998 1.00 57.19 623 PRO A C 1
ATOM 5179 O O . PRO A 1 623 ? -56.220 -3.529 -56.179 1.00 57.19 623 PRO A O 1
ATOM 5182 N N . PRO A 1 624 ? -54.247 -3.964 -55.216 1.00 50.62 624 PRO A N 1
ATOM 5183 C CA . PRO A 1 624 ? -54.771 -4.969 -54.293 1.00 50.62 624 PRO A CA 1
ATOM 5184 C C . PRO A 1 624 ? -54.681 -4.436 -52.850 1.00 50.62 624 PRO A C 1
ATOM 5186 O O . PRO A 1 624 ? -53.637 -3.971 -52.408 1.00 50.62 624 PRO A O 1
ATOM 5189 N N . LYS A 1 625 ? -55.817 -4.249 -52.172 1.00 45.41 625 LYS A N 1
ATOM 5190 C CA . LYS A 1 625 ? -56.540 -5.243 -51.350 1.00 45.41 625 LYS A CA 1
ATOM 5191 C C . LYS A 1 625 ? -55.839 -5.538 -50.015 1.00 45.41 625 LYS A C 1
ATOM 5193 O O . LYS A 1 625 ? -54.796 -6.176 -49.953 1.00 45.41 625 LYS A O 1
ATOM 5198 N N . SER A 1 626 ? -56.486 -5.056 -48.958 1.00 52.06 626 SER A N 1
ATOM 5199 C CA . SER A 1 626 ? -56.263 -5.325 -47.537 1.00 52.06 626 SER A CA 1
ATOM 5200 C C . SER A 1 626 ? -56.440 -6.807 -47.165 1.00 52.06 626 SER A C 1
ATOM 5202 O O . SER A 1 626 ? -57.226 -7.500 -47.814 1.00 52.06 626 SER A O 1
ATOM 5204 N N . PRO A 1 627 ? -55.818 -7.282 -46.065 1.00 53.25 627 PRO A N 1
ATOM 5205 C CA . PRO A 1 627 ? -56.234 -8.498 -45.372 1.00 53.25 627 PRO A CA 1
ATOM 5206 C C . PRO A 1 627 ? -56.955 -8.212 -44.030 1.00 53.25 627 PRO A C 1
ATOM 5208 O O . PRO A 1 627 ? -56.919 -7.086 -43.529 1.00 53.25 627 PRO A O 1
ATOM 5211 N N . PRO A 1 628 ? -57.668 -9.212 -43.473 1.00 54.78 628 PRO A N 1
ATOM 5212 C CA . PRO A 1 628 ? -58.892 -9.008 -42.700 1.00 54.78 628 PRO A CA 1
ATOM 5213 C C . PRO A 1 628 ? -58.728 -9.047 -41.172 1.00 54.78 628 PRO A C 1
ATOM 5215 O O . PRO A 1 628 ? -57.800 -9.633 -40.622 1.00 54.78 628 PRO A O 1
ATOM 5218 N N . LYS A 1 629 ? -59.738 -8.475 -40.501 1.00 47.44 629 LYS A N 1
ATOM 5219 C CA . LYS A 1 629 ? -60.101 -8.693 -39.092 1.00 47.44 629 LYS A CA 1
ATOM 5220 C C . LYS A 1 629 ? -60.429 -10.168 -38.829 1.00 47.44 629 LYS A C 1
ATOM 5222 O O . LYS A 1 629 ? -61.293 -10.700 -39.521 1.00 47.44 629 LYS A O 1
ATOM 5227 N N . GLN A 1 630 ? -59.890 -10.746 -37.753 1.00 44.66 630 GLN A N 1
ATOM 5228 C CA . GLN A 1 630 ? -60.580 -11.761 -36.946 1.00 44.66 630 GLN A CA 1
ATOM 5229 C C . GLN A 1 630 ? -60.307 -11.554 -35.447 1.00 44.66 630 GLN A C 1
ATOM 5231 O O . GLN A 1 630 ? -59.279 -11.029 -35.030 1.00 44.66 630 GLN A O 1
ATOM 5236 N N . THR A 1 631 ? -61.344 -11.889 -34.694 1.00 41.50 631 THR A N 1
ATOM 5237 C CA . THR A 1 631 ? -61.762 -11.516 -33.339 1.00 41.50 631 THR A CA 1
ATOM 5238 C C . THR A 1 631 ? -61.233 -12.446 -32.230 1.00 41.50 631 THR A C 1
ATOM 5240 O O . THR A 1 631 ? -60.595 -13.450 -32.533 1.00 41.50 631 THR A O 1
ATOM 5243 N N . PRO A 1 632 ? -61.482 -12.120 -30.941 1.00 51.88 632 PRO A N 1
ATOM 5244 C CA . PRO A 1 632 ? -60.777 -12.681 -29.792 1.00 51.88 632 PRO A CA 1
ATOM 5245 C C . PRO A 1 632 ? -61.505 -13.881 -29.174 1.00 51.88 632 PRO A C 1
ATOM 5247 O O . PRO A 1 632 ? -62.734 -13.931 -29.159 1.00 51.88 632 PRO A O 1
ATOM 5250 N N . THR A 1 633 ? -60.759 -14.790 -28.546 1.00 40.78 633 THR A N 1
ATOM 5251 C CA . THR A 1 633 ? -61.332 -15.795 -27.639 1.00 40.78 633 THR A CA 1
ATOM 5252 C C . THR A 1 633 ? -60.529 -15.909 -26.353 1.00 40.78 633 THR A C 1
ATOM 5254 O O . THR A 1 633 ? -59.346 -16.236 -26.339 1.00 40.78 633 THR A O 1
ATOM 5257 N N . GLN A 1 634 ? -61.248 -15.620 -25.273 1.00 46.31 634 GLN A N 1
ATOM 5258 C CA . GLN A 1 634 ? -60.948 -15.860 -23.869 1.00 46.31 634 GLN A CA 1
ATOM 5259 C C . GLN A 1 634 ? -60.596 -17.331 -23.589 1.00 46.31 634 GLN A C 1
ATOM 5261 O O . GLN A 1 634 ? -61.195 -18.215 -24.200 1.00 46.31 634 GLN A O 1
ATOM 5266 N N . LYS A 1 635 ? -59.759 -17.582 -22.568 1.00 41.56 635 LYS A N 1
ATOM 5267 C CA . LYS A 1 635 ? -60.060 -18.499 -21.440 1.00 41.56 635 LYS A CA 1
ATOM 5268 C C . LYS A 1 635 ? -58.899 -18.584 -20.431 1.00 41.56 635 LYS A C 1
ATOM 5270 O O . LYS A 1 635 ? -57.847 -19.137 -20.722 1.00 41.56 635 LYS A O 1
ATOM 5275 N N . LYS A 1 636 ? -59.149 -18.087 -19.209 1.00 45.50 636 LYS A N 1
ATOM 5276 C CA . LYS A 1 636 ? -58.610 -18.636 -17.942 1.00 45.50 636 LYS A CA 1
ATOM 5277 C C . LYS A 1 636 ? -59.228 -20.032 -17.706 1.00 45.50 636 LYS A C 1
ATOM 5279 O O . LYS A 1 636 ? -60.347 -20.254 -18.175 1.00 45.50 636 LYS A O 1
ATOM 5284 N N . PRO A 1 637 ? -58.558 -20.958 -16.992 1.00 53.00 637 PRO A N 1
ATOM 5285 C CA . PRO A 1 637 ? -58.712 -21.111 -15.523 1.00 53.00 637 PRO A CA 1
ATOM 5286 C C . PRO A 1 637 ? -57.353 -21.374 -14.818 1.00 53.00 637 PRO A C 1
ATOM 5288 O O . PRO A 1 637 ? -56.436 -21.894 -15.429 1.00 53.00 637 PRO A O 1
ATOM 5291 N N . ARG A 1 638 ? -57.057 -20.855 -13.615 1.00 38.94 638 ARG A N 1
ATOM 5292 C CA . ARG A 1 638 ? -57.514 -21.214 -12.247 1.00 38.94 638 ARG A CA 1
ATOM 5293 C C . ARG A 1 638 ? -56.952 -22.560 -11.725 1.00 38.94 638 ARG A C 1
ATOM 5295 O O . ARG A 1 638 ? -57.293 -23.594 -12.285 1.00 38.94 638 ARG A O 1
ATOM 5302 N N . ARG A 1 639 ? -56.324 -22.486 -10.524 1.00 38.47 639 ARG A N 1
ATOM 5303 C CA . ARG A 1 639 ? -56.063 -23.542 -9.494 1.00 38.47 639 ARG A CA 1
ATOM 5304 C C . ARG A 1 639 ? -54.853 -24.472 -9.777 1.00 38.47 639 ARG A C 1
ATOM 5306 O O . ARG A 1 639 ? -54.673 -24.841 -10.920 1.00 38.47 639 ARG A O 1
ATOM 5313 N N . LYS A 1 640 ? -53.992 -24.906 -8.835 1.00 42.47 640 LYS A N 1
ATOM 5314 C CA . LYS A 1 640 ? -54.014 -25.115 -7.359 1.00 42.47 640 LYS A CA 1
ATOM 5315 C C . LYS A 1 640 ? -52.572 -24.975 -6.800 1.00 42.47 640 LYS A C 1
ATOM 5317 O O . LYS A 1 640 ? -51.636 -25.246 -7.533 1.00 42.47 640 LYS A O 1
ATOM 5322 N N . ASN A 1 641 ? -52.362 -24.422 -5.603 1.00 43.19 641 ASN A N 1
ATOM 5323 C CA . ASN A 1 641 ? -52.078 -25.126 -4.333 1.00 43.19 641 ASN A CA 1
ATOM 5324 C C . ASN A 1 641 ? -51.397 -26.505 -4.438 1.00 43.19 641 ASN A C 1
ATOM 5326 O O . ASN A 1 641 ? -52.051 -27.465 -4.842 1.00 43.19 641 ASN A O 1
ATOM 5330 N N . SER A 1 642 ? -50.190 -26.611 -3.879 1.00 44.00 642 SER A N 1
ATOM 5331 C CA . SER A 1 642 ? -49.726 -27.787 -3.131 1.00 44.00 642 SER A CA 1
ATOM 5332 C C . SER A 1 642 ? -48.622 -27.381 -2.153 1.00 44.00 642 SER A C 1
ATOM 5334 O O . SER A 1 642 ? -47.540 -26.970 -2.561 1.00 44.00 642 SER A O 1
ATOM 5336 N N . ALA A 1 643 ? -48.945 -27.487 -0.867 1.00 44.38 643 ALA A N 1
ATOM 5337 C CA . ALA A 1 643 ? -47.995 -27.673 0.217 1.00 44.38 643 ALA A CA 1
ATOM 5338 C C . ALA A 1 643 ? -47.487 -29.128 0.214 1.00 44.38 643 ALA A C 1
ATOM 5340 O O . ALA A 1 643 ? -48.235 -30.016 -0.197 1.00 44.38 643 ALA A O 1
ATOM 5341 N N . SER A 1 644 ? -46.255 -29.341 0.683 1.00 41.25 644 SER A N 1
ATOM 5342 C CA . SER A 1 644 ? -45.682 -30.593 1.223 1.00 41.25 644 SER A CA 1
ATOM 5343 C C . SER A 1 644 ? -44.186 -30.317 1.438 1.00 41.25 644 SER A C 1
ATOM 5345 O O . SER A 1 644 ? -43.493 -30.080 0.457 1.00 41.25 644 SER A O 1
ATOM 5347 N N . SER A 1 645 ? -43.686 -30.051 2.647 1.00 46.59 645 SER A N 1
ATOM 5348 C CA . SER A 1 645 ? -43.313 -31.008 3.710 1.00 46.59 645 SER A CA 1
ATOM 5349 C C . SER A 1 645 ? -42.221 -32.018 3.325 1.00 46.59 645 SER A C 1
ATOM 5351 O O . SER A 1 645 ? -42.385 -32.742 2.343 1.00 46.59 645 SER A O 1
ATOM 5353 N N . ASN A 1 646 ? -41.231 -32.108 4.230 1.00 42.50 646 ASN A N 1
ATOM 5354 C CA . ASN A 1 646 ? -40.131 -33.075 4.399 1.00 42.50 646 ASN A CA 1
ATOM 5355 C C . ASN A 1 646 ? -38.863 -32.721 3.593 1.00 42.50 646 ASN A C 1
ATOM 5357 O O . ASN A 1 646 ? -38.936 -32.579 2.380 1.00 42.50 646 ASN A O 1
ATOM 5361 N N . SER A 1 647 ? -37.675 -32.561 4.184 1.00 42.28 647 SER A N 1
ATOM 5362 C CA . SER A 1 647 ? -37.112 -33.124 5.427 1.00 42.28 647 SER A CA 1
ATOM 5363 C C . SER A 1 647 ? -36.168 -32.133 6.098 1.00 42.28 647 SER A C 1
ATOM 5365 O O . SER A 1 647 ? -35.678 -31.246 5.365 1.00 42.28 647 SER A O 1
#

Radius of gyration: 87.52 Å; chains: 1; bounding box: 188×87×291 Å